Protein AF-0000000067865078 (afdb_homodimer)

Organism: NCBI:txid29363

pLDDT: mean 96.57, std 2.56, range [77.56, 98.88]

Foldseek 3Di:
DAWEWFWQFAQFKIKIFIAHLVLDTDDIFIFGGQACVNPPVRNLCRRQVRVVVVCVVPPLVRYDAYEYAHANCPPDPNVVVSQVSNCVVNVDGYHYDHLVVLLCLFQVLNDWFKEWEAALFTWIKTDDPPDIDIFFPPDDVPGGFLHLLQLLVLLLVVQVVCVVVVNDDDPLNVVVCVVVVHDDNVVVVVCVVPDDSVVSSVSSVSLLVVVVVPDPSSLVSLLVSLLVSLVRRLVRCVVSVPQEHEYEYHYDRCVPRPSSVVSNVVNCVVRHHYPYYTYDDGDSSSSRSSNCVVVVD/DAWEWFWQFAQFKIKIFIAHLVLDTDDIFIFGGQACVNPPVRNLVRRQVRVVVVCVVPPLVRYDAYEYAHANCPPDPNVVVSQVSNCVVNVDGYHYDHLVVLLVLFQVLNDWFKEWEAALFTWIKTDDDPDIDIFFPPDDVPGRFLHLLQLLVLLLVVQVVCVVVVNDDDPLNVVVCVVVVHDDNVVVVVCVVPDDSVVSSVSSVSLLVVVVVPDPSSLVSLLVSLLVSLVRRLVRCVVSVPQEHEYEYHYDRCPPRPSSVVSNVVNCVVRHHYPYYTYDDGDSSSSRSSNCVVVVD

Structure (mmCIF, N/CA/C/O backbone):
data_AF-0000000067865078-model_v1
#
loop_
_entity.id
_entity.type
_entity.pdbx_description
1 polymer ATPase
#
loop_
_atom_site.group_PDB
_atom_site.id
_atom_site.type_symbol
_atom_site.label_atom_id
_atom_site.label_alt_id
_atom_site.label_comp_id
_atom_site.label_asym_id
_atom_site.label_entity_id
_atom_site.label_seq_id
_atom_site.pdbx_PDB_ins_code
_atom_site.Cartn_x
_atom_site.Cartn_y
_atom_site.Cartn_z
_atom_site.occupancy
_atom_site.B_iso_or_equiv
_atom_site.auth_seq_id
_atom_site.auth_comp_id
_atom_site.auth_asym_id
_atom_site.auth_atom_id
_atom_site.pdbx_PDB_model_num
ATOM 1 N N . MET A 1 1 ? -12.773 50.562 10.555 1 90.5 1 MET A N 1
ATOM 2 C CA . MET A 1 1 ? -12.578 49.438 11.438 1 90.5 1 MET A CA 1
ATOM 3 C C . MET A 1 1 ? -11.312 48.656 11.07 1 90.5 1 MET A C 1
ATOM 5 O O . MET A 1 1 ? -11.039 48.438 9.891 1 90.5 1 MET A O 1
ATOM 9 N N . ASP A 1 2 ? -10.516 48.438 12.086 1 96.94 2 ASP A N 1
ATOM 10 C CA . ASP A 1 2 ? -9.25 47.75 11.859 1 96.94 2 ASP A CA 1
ATOM 11 C C . ASP A 1 2 ? -9.461 46.25 11.734 1 96.94 2 ASP A C 1
ATOM 13 O O . ASP A 1 2 ? -10.258 45.656 12.477 1 96.94 2 ASP A O 1
ATOM 17 N N . TYR A 1 3 ? -8.844 45.656 10.773 1 98.19 3 TYR A N 1
ATOM 18 C CA . TYR A 1 3 ? -9.016 44.219 10.594 1 98.19 3 TYR A CA 1
ATOM 19 C C . TYR A 1 3 ? -7.781 43.594 9.961 1 98.19 3 TYR A C 1
ATOM 21 O O . TYR A 1 3 ? -6.871 44.312 9.523 1 98.19 3 TYR A O 1
ATOM 29 N N . ILE A 1 4 ? -7.68 42.25 10 1 98.44 4 ILE A N 1
ATOM 30 C CA . ILE A 1 4 ? -6.637 41.469 9.359 1 98.44 4 ILE A CA 1
ATOM 31 C C . ILE A 1 4 ? -7.27 40.375 8.492 1 98.44 4 ILE A C 1
ATOM 33 O O . ILE A 1 4 ? -8.445 40.031 8.656 1 98.44 4 ILE A O 1
ATOM 37 N N . ILE A 1 5 ? -6.496 39.812 7.562 1 98.75 5 ILE A N 1
ATOM 38 C CA . ILE A 1 5 ? -6.988 38.75 6.688 1 98.75 5 ILE A CA 1
ATOM 39 C C . ILE A 1 5 ? -6.109 37.531 6.828 1 98.75 5 ILE A C 1
ATOM 41 O O . ILE A 1 5 ? -4.879 37.625 6.77 1 98.75 5 ILE A O 1
ATOM 45 N N . GLY A 1 6 ? -6.727 36.438 7.176 1 98.81 6 GLY A N 1
ATOM 46 C CA . GLY A 1 6 ? -6.09 35.125 7.086 1 98.81 6 GLY A CA 1
ATOM 47 C C . GLY A 1 6 ? -6.492 34.344 5.848 1 98.81 6 GLY A C 1
ATOM 48 O O . GLY A 1 6 ? -7.672 34.312 5.492 1 98.81 6 GLY A O 1
ATOM 49 N N . VAL A 1 7 ? -5.496 33.781 5.121 1 98.81 7 VAL A N 1
ATOM 50 C CA . VAL A 1 7 ? -5.754 33.031 3.904 1 98.81 7 VAL A CA 1
ATOM 51 C C . VAL A 1 7 ? -5.242 31.609 4.07 1 98.81 7 VAL A C 1
ATOM 53 O O . VAL A 1 7 ? -4.051 31.391 4.309 1 98.81 7 VAL A O 1
ATOM 56 N N . ASP A 1 8 ? -6.129 30.656 3.977 1 98.19 8 ASP A N 1
ATOM 57 C CA . ASP A 1 8 ? -5.809 29.219 3.955 1 98.19 8 ASP A CA 1
ATOM 58 C C . ASP A 1 8 ? -5.973 28.641 2.551 1 98.19 8 ASP A C 1
ATOM 60 O O . ASP A 1 8 ? -7.098 28.453 2.082 1 98.19 8 ASP A O 1
ATOM 64 N N . GLY A 1 9 ? -4.84 28.406 1.901 1 97.56 9 GLY A N 1
ATOM 65 C CA . GLY A 1 9 ? -4.871 27.922 0.527 1 97.56 9 GLY A CA 1
ATOM 66 C C . GLY A 1 9 ? -4.344 26.516 0.373 1 97.56 9 GLY A C 1
ATOM 67 O O . GLY A 1 9 ? -3.17 26.25 0.637 1 97.56 9 GLY A O 1
ATOM 68 N N . GLY A 1 10 ? -5.195 25.656 -0.102 1 95.19 10 GLY A N 1
ATOM 69 C CA . GLY A 1 10 ? -4.82 24.266 -0.297 1 95.19 10 GLY A CA 1
ATOM 70 C C . GLY A 1 10 ? -4.91 23.828 -1.744 1 95.19 10 GLY A C 1
ATOM 71 O O . GLY A 1 10 ? -4.832 24.641 -2.658 1 95.19 10 GLY A O 1
ATOM 72 N N . GLY A 1 11 ? -4.945 22.547 -1.957 1 91.62 11 GLY A N 1
ATOM 73 C CA . GLY A 1 11 ? -4.98 21.969 -3.289 1 91.62 11 GLY A CA 1
ATOM 74 C C . GLY A 1 11 ? -6.34 22.078 -3.955 1 91.62 11 GLY A C 1
ATOM 75 O O . GLY A 1 11 ? -6.445 22 -5.18 1 91.62 11 GLY A O 1
ATOM 76 N N . THR A 1 12 ? -7.387 22.297 -3.178 1 91.75 12 THR A N 1
ATOM 77 C CA . THR A 1 12 ? -8.734 22.266 -3.738 1 91.75 12 THR A CA 1
ATOM 78 C C . THR A 1 12 ? -9.391 23.641 -3.641 1 91.75 12 THR A C 1
ATOM 80 O O . THR A 1 12 ? -10.125 24.047 -4.543 1 91.75 12 THR A O 1
ATOM 83 N N . LYS A 1 13 ? -9.094 24.344 -2.551 1 96.5 13 LYS A N 1
ATOM 84 C CA . LYS A 1 13 ? -9.75 25.625 -2.336 1 96.5 13 LYS A CA 1
ATOM 85 C C . LYS A 1 13 ? -8.836 26.594 -1.57 1 96.5 13 LYS A C 1
ATOM 87 O O . LYS A 1 13 ? -7.824 26.172 -1.008 1 96.5 13 LYS A O 1
ATOM 92 N N . THR A 1 14 ? -9.242 27.797 -1.621 1 98.19 14 THR A N 1
ATOM 93 C CA . THR A 1 14 ? -8.641 28.875 -0.843 1 98.19 14 THR A CA 1
ATOM 94 C C . THR A 1 14 ? -9.711 29.641 -0.057 1 98.19 14 THR A C 1
ATOM 96 O O . THR A 1 14 ? -10.68 30.125 -0.634 1 98.19 14 THR A O 1
ATOM 99 N N . GLU A 1 15 ? -9.492 29.672 1.198 1 98.25 15 GLU A N 1
ATOM 100 C CA . GLU A 1 15 ? -10.398 30.422 2.064 1 98.25 15 GLU A CA 1
ATOM 101 C C . GLU A 1 15 ? -9.695 31.641 2.668 1 98.25 15 GLU A C 1
ATOM 103 O O . GLU A 1 15 ? -8.656 31.5 3.314 1 98.25 15 GLU A O 1
ATOM 108 N N . ALA A 1 16 ? -10.297 32.781 2.447 1 98.75 16 ALA A N 1
ATOM 109 C CA . ALA A 1 16 ? -9.859 34 3.102 1 98.75 16 ALA A CA 1
ATOM 110 C C . ALA A 1 16 ? -10.891 34.469 4.121 1 98.75 16 ALA A C 1
ATOM 112 O O . ALA A 1 16 ? -12.102 34.406 3.871 1 98.75 16 ALA A O 1
ATOM 113 N N . VAL A 1 17 ? -10.391 34.875 5.27 1 98.81 17 VAL A N 1
ATOM 114 C CA . VAL A 1 17 ? -11.281 35.344 6.324 1 98.81 17 VAL A CA 1
ATOM 115 C C . VAL A 1 17 ? -10.75 36.656 6.895 1 98.81 17 VAL A C 1
ATOM 117 O O . VAL A 1 17 ? -9.562 36.781 7.199 1 98.81 17 VAL A O 1
ATOM 120 N N . ALA A 1 18 ? -11.648 37.656 7.016 1 98.75 18 ALA A N 1
ATOM 121 C CA . ALA A 1 18 ? -11.312 38.906 7.68 1 98.75 18 ALA A CA 1
ATOM 122 C C . ALA A 1 18 ? -11.742 38.875 9.148 1 98.75 18 ALA A C 1
ATOM 124 O O . ALA A 1 18 ? -12.867 38.5 9.461 1 98.75 18 ALA A O 1
ATOM 125 N N . TYR A 1 19 ? -10.781 39.188 9.961 1 98.5 19 TYR A N 1
ATOM 126 C CA . TYR A 1 19 ? -11.039 39.281 11.398 1 98.5 19 TYR A CA 1
ATOM 127 C C . TYR A 1 19 ? -10.859 40.688 11.914 1 98.5 19 TYR A C 1
ATOM 129 O O . TYR A 1 19 ? -9.93 41.375 11.516 1 98.5 19 TYR A O 1
ATOM 137 N N . ASP A 1 20 ? -11.773 41.125 12.828 1 97.94 20 ASP A N 1
ATOM 138 C CA . ASP A 1 20 ? -11.461 42.375 13.547 1 97.94 20 ASP A CA 1
ATOM 139 C C . ASP A 1 20 ? -10.422 42.125 14.641 1 97.94 20 ASP A C 1
ATOM 141 O O . ASP A 1 20 ? -9.938 41 14.797 1 97.94 20 ASP A O 1
ATOM 145 N N . LEU A 1 21 ? -10.039 43.156 15.312 1 96.5 21 LEU A N 1
ATOM 146 C CA . LEU A 1 21 ? -8.914 43.031 16.234 1 96.5 21 LEU A CA 1
ATOM 147 C C . LEU A 1 21 ? -9.344 42.344 17.531 1 96.5 21 LEU A C 1
ATOM 149 O O . LEU A 1 21 ? -8.516 42.094 18.406 1 96.5 21 LEU A O 1
ATOM 153 N N . SER A 1 22 ? -10.617 41.969 17.688 1 96.19 22 SER A N 1
ATOM 154 C CA . SER A 1 22 ? -11.109 41.156 18.812 1 96.19 22 SER A CA 1
ATOM 155 C C . SER A 1 22 ? -11.234 39.688 18.422 1 96.19 22 SER A C 1
ATOM 157 O O . SER A 1 22 ? -11.57 38.844 19.266 1 96.19 22 SER A O 1
ATOM 159 N N . GLY A 1 23 ? -10.977 39.406 17.188 1 96.38 23 GLY A N 1
ATOM 160 C CA . GLY A 1 23 ? -10.977 38.031 16.75 1 96.38 23 GLY A CA 1
ATOM 161 C C . GLY A 1 23 ? -12.312 37.594 16.156 1 96.38 23 GLY A C 1
ATOM 162 O O . GLY A 1 23 ? -12.516 36.406 15.867 1 96.38 23 GLY A O 1
ATOM 163 N N . GLU A 1 24 ? -13.156 38.469 15.891 1 97.19 24 GLU A N 1
ATOM 164 C CA . GLU A 1 24 ? -14.461 38.188 15.312 1 97.19 24 GLU A CA 1
ATOM 165 C C . GLU A 1 24 ? -14.414 38.188 13.789 1 97.19 24 GLU A C 1
ATOM 167 O O . GLU A 1 24 ? -13.742 39.062 13.195 1 97.19 24 GLU A O 1
ATOM 172 N N . VAL A 1 25 ? -15.203 37.312 13.172 1 98.12 25 VAL A N 1
ATOM 173 C CA . VAL A 1 25 ? -15.242 37.219 11.719 1 98.12 25 VAL A CA 1
ATOM 174 C C . VAL A 1 25 ? -16.078 38.375 11.148 1 98.12 25 VAL A C 1
ATOM 176 O O . VAL A 1 25 ? -17.203 38.594 11.57 1 98.12 25 VAL A O 1
ATOM 179 N N . LEU A 1 26 ? -15.492 39.031 10.219 1 98.38 26 LEU A N 1
ATOM 180 C CA . LEU A 1 26 ? -16.188 40.125 9.555 1 98.38 26 LEU A CA 1
ATOM 181 C C . LEU A 1 26 ? -16.734 39.688 8.195 1 98.38 26 LEU A C 1
ATOM 183 O O . LEU A 1 26 ? -17.797 40.125 7.777 1 98.38 26 LEU A O 1
ATOM 187 N N . ALA A 1 27 ? -15.953 38.906 7.527 1 98.12 27 ALA A N 1
ATOM 188 C CA . ALA A 1 27 ? -16.312 38.469 6.188 1 98.12 27 ALA A CA 1
ATOM 189 C C . ALA A 1 27 ? -15.453 37.25 5.773 1 98.12 27 ALA A C 1
ATOM 191 O O . ALA A 1 27 ? -14.398 37 6.367 1 98.12 27 ALA A O 1
ATOM 192 N N . ARG A 1 28 ? -15.961 36.469 4.793 1 98.38 28 ARG A N 1
ATOM 193 C CA . ARG A 1 28 ? -15.258 35.312 4.246 1 98.38 28 ARG A CA 1
ATOM 194 C C . ARG A 1 28 ? -15.328 35.281 2.721 1 98.38 28 ARG A C 1
ATOM 196 O O . ARG A 1 28 ? -16.266 35.844 2.133 1 98.38 28 ARG A O 1
ATOM 203 N N . ALA A 1 29 ? -14.367 34.75 2.121 1 98.38 29 ALA A N 1
ATOM 204 C CA . ALA A 1 29 ? -14.328 34.531 0.68 1 98.38 29 ALA A CA 1
ATOM 205 C C . ALA A 1 29 ? -13.758 33.156 0.36 1 98.38 29 ALA A C 1
ATOM 207 O O . ALA A 1 29 ? -12.844 32.688 1.042 1 98.38 29 ALA A O 1
ATOM 208 N N . LEU A 1 30 ? -14.352 32.5 -0.591 1 98.12 30 LEU A N 1
ATOM 209 C CA . LEU A 1 30 ? -13.914 31.156 -1.029 1 98.12 30 LEU A CA 1
ATOM 210 C C . LEU A 1 30 ? -13.648 31.141 -2.531 1 98.12 30 LEU A C 1
ATOM 212 O O . LEU A 1 30 ? -14.484 31.609 -3.318 1 98.12 30 LEU A O 1
ATOM 216 N N . THR A 1 31 ? -12.453 30.672 -2.898 1 98.12 31 THR A N 1
ATOM 217 C CA . THR A 1 31 ? -12.086 30.531 -4.301 1 98.12 31 THR A CA 1
ATOM 218 C C . THR A 1 31 ? -11.516 29.156 -4.582 1 98.12 31 THR A C 1
ATOM 220 O O . THR A 1 31 ? -11.758 28.203 -3.828 1 98.12 31 THR A O 1
ATOM 223 N N . GLY A 1 32 ? -10.781 29.031 -5.785 1 96.88 32 GLY A N 1
ATOM 224 C CA . GLY A 1 32 ? -10.211 27.75 -6.168 1 96.88 32 GLY A CA 1
ATOM 225 C C . GLY A 1 32 ? -8.938 27.406 -5.414 1 96.88 32 GLY A C 1
ATOM 226 O O . GLY A 1 32 ? -8.672 27.969 -4.352 1 96.88 32 GLY A O 1
ATOM 227 N N . PHE A 1 33 ? -8.188 26.547 -5.949 1 96.44 33 PHE A N 1
ATOM 228 C CA . PHE A 1 33 ? -7.004 26.031 -5.262 1 96.44 33 PHE A CA 1
ATOM 229 C C . PHE A 1 33 ? -5.949 27.125 -5.117 1 96.44 33 PHE A C 1
ATOM 231 O O . PHE A 1 33 ? -5.844 28 -5.965 1 96.44 33 PHE A O 1
ATOM 238 N N . GLY A 1 34 ? -5.172 27.047 -4.043 1 97.75 34 GLY A N 1
ATOM 239 C CA . GLY A 1 34 ? -4.137 28.031 -3.781 1 97.75 34 GLY A CA 1
ATOM 240 C C . GLY A 1 34 ? -2.732 27.484 -3.912 1 97.75 34 GLY A C 1
ATOM 241 O O . GLY A 1 34 ? -1.757 28.234 -3.93 1 97.75 34 GLY A O 1
ATOM 242 N N . ASN A 1 35 ? -2.598 26.141 -4.008 1 96.12 35 ASN A N 1
ATOM 243 C CA . ASN A 1 35 ? -1.298 25.5 -4.129 1 96.12 35 ASN A CA 1
ATOM 244 C C . ASN A 1 35 ? -0.677 25.734 -5.504 1 96.12 35 ASN A C 1
ATOM 246 O O . ASN A 1 35 ? -1.155 25.203 -6.508 1 96.12 35 ASN A O 1
ATOM 250 N N . LEU A 1 36 ? 0.413 26.391 -5.484 1 95.62 36 LEU A N 1
ATOM 251 C CA . LEU A 1 36 ? 1.026 26.812 -6.742 1 95.62 36 LEU A CA 1
ATOM 252 C C . LEU A 1 36 ? 1.562 25.594 -7.504 1 95.62 36 LEU A C 1
ATOM 254 O O . LEU A 1 36 ? 1.791 25.672 -8.711 1 95.62 36 LEU A O 1
ATOM 258 N N . VAL A 1 37 ? 1.798 24.531 -6.844 1 90.19 37 VAL A N 1
ATOM 259 C CA . VAL A 1 37 ? 2.303 23.312 -7.477 1 90.19 37 VAL A CA 1
ATOM 260 C C . VAL A 1 37 ? 1.263 22.766 -8.453 1 90.19 37 VAL A C 1
ATOM 262 O O . VAL A 1 37 ? 1.61 22.141 -9.453 1 90.19 37 VAL A O 1
ATOM 265 N N . ASN A 1 38 ? -0.018 23.094 -8.211 1 90.75 38 ASN A N 1
ATOM 266 C CA . ASN A 1 38 ? -1.116 22.625 -9.047 1 90.75 38 ASN A CA 1
ATOM 267 C C . ASN A 1 38 ? -1.314 23.516 -10.266 1 90.75 38 ASN A C 1
ATOM 269 O O . ASN A 1 38 ? -1.964 23.109 -11.234 1 90.75 38 ASN A O 1
ATOM 273 N N . GLY A 1 39 ? -0.876 24.703 -10.219 1 94.25 39 GLY A N 1
ATOM 274 C CA . GLY A 1 39 ? -1.026 25.75 -11.227 1 94.25 39 GLY A CA 1
ATOM 275 C C . GLY A 1 39 ? -0.704 27.125 -10.703 1 94.25 39 GLY A C 1
ATOM 276 O O . GLY A 1 39 ? -1.539 27.766 -10.055 1 94.25 39 GLY A O 1
ATOM 277 N N . LYS A 1 40 ? 0.406 27.703 -11.125 1 95.62 40 LYS A N 1
ATOM 278 C CA . LYS A 1 40 ? 0.958 28.922 -10.547 1 95.62 40 LYS A CA 1
ATOM 279 C C . LYS A 1 40 ? 0.026 30.109 -10.773 1 95.62 40 LYS A C 1
ATOM 281 O O . LYS A 1 40 ? -0.42 30.75 -9.82 1 95.62 40 LYS A O 1
ATOM 286 N N . GLU A 1 41 ? -0.259 30.312 -11.945 1 97.25 41 GLU A N 1
ATOM 287 C CA . GLU A 1 41 ? -1.032 31.5 -12.289 1 97.25 41 GLU A CA 1
ATOM 288 C C . GLU A 1 41 ? -2.436 31.438 -11.695 1 97.25 41 GLU A C 1
ATOM 290 O O . GLU A 1 41 ? -2.908 32.406 -11.102 1 97.25 41 GLU A O 1
ATOM 295 N N . GLU A 1 42 ? -3.035 30.312 -11.906 1 97.94 42 GLU A N 1
ATOM 296 C CA . GLU A 1 42 ? -4.391 30.141 -11.391 1 97.94 42 GLU A CA 1
ATOM 297 C C . GLU A 1 42 ? -4.418 30.219 -9.867 1 97.94 42 GLU A C 1
ATOM 299 O O . GLU A 1 42 ? -5.316 30.828 -9.281 1 97.94 42 GLU A O 1
ATOM 304 N N . ALA A 1 43 ? -3.484 29.625 -9.234 1 98.25 43 ALA A N 1
ATOM 305 C CA . ALA A 1 43 ? -3.396 29.641 -7.777 1 98.25 43 ALA A CA 1
ATOM 306 C C . ALA A 1 43 ? -3.209 31.062 -7.258 1 98.25 43 ALA A C 1
ATOM 308 O O . ALA A 1 43 ? -3.887 31.469 -6.312 1 98.25 43 ALA A O 1
ATOM 309 N N . LEU A 1 44 ? -2.336 31.797 -7.883 1 98.38 44 LEU A N 1
ATOM 310 C CA . LEU A 1 44 ? -2.094 33.188 -7.48 1 98.38 44 LEU A CA 1
ATOM 311 C C . LEU A 1 44 ? -3.348 34.031 -7.66 1 98.38 44 LEU A C 1
ATOM 313 O O . LEU A 1 44 ? -3.67 34.844 -6.805 1 98.38 44 LEU A O 1
ATOM 317 N N . ASN A 1 45 ? -3.932 33.781 -8.758 1 98.44 45 ASN A N 1
ATOM 318 C CA . ASN A 1 45 ? -5.176 34.5 -9 1 98.44 45 ASN A CA 1
ATOM 319 C C . ASN A 1 45 ? -6.227 34.156 -7.941 1 98.44 45 ASN A C 1
ATOM 321 O O . ASN A 1 45 ? -6.934 35.062 -7.477 1 98.44 45 ASN A O 1
ATOM 325 N N . ASN A 1 46 ? -6.355 32.875 -7.598 1 98.75 46 ASN A N 1
ATOM 326 C CA . ASN A 1 46 ? -7.305 32.469 -6.566 1 98.75 46 ASN A CA 1
ATOM 327 C C . ASN A 1 46 ? -6.984 33.125 -5.227 1 98.75 46 ASN A C 1
ATOM 329 O O . ASN A 1 46 ? -7.891 33.594 -4.52 1 98.75 46 ASN A O 1
ATOM 333 N N . ILE A 1 47 ? -5.75 33.156 -4.898 1 98.69 47 ILE A N 1
ATOM 334 C CA . ILE A 1 47 ? -5.301 33.75 -3.643 1 98.69 47 ILE A CA 1
ATOM 335 C C . ILE A 1 47 ? -5.629 35.219 -3.623 1 98.69 47 ILE A C 1
ATOM 337 O O . ILE A 1 47 ? -6.277 35.719 -2.695 1 98.69 47 ILE A O 1
ATOM 341 N N . THR A 1 48 ? -5.301 35.969 -4.664 1 98.62 48 THR A N 1
ATOM 342 C CA . THR A 1 48 ? -5.473 37.406 -4.68 1 98.62 48 THR A CA 1
ATOM 343 C C . THR A 1 48 ? -6.949 37.781 -4.785 1 98.62 48 THR A C 1
ATOM 345 O O . THR A 1 48 ? -7.395 38.781 -4.191 1 98.62 48 THR A O 1
ATOM 348 N N . THR A 1 49 ? -7.652 36.969 -5.539 1 98.69 49 THR A N 1
ATOM 349 C CA . THR A 1 49 ? -9.078 37.219 -5.68 1 98.69 49 THR A CA 1
ATOM 350 C C . THR A 1 49 ? -9.789 37.094 -4.336 1 98.69 49 THR A C 1
ATOM 352 O O . THR A 1 49 ? -10.688 37.875 -4.012 1 98.69 49 THR A O 1
ATOM 355 N N . SER A 1 50 ? -9.406 36.125 -3.592 1 98.69 50 SER A N 1
ATOM 356 C CA . SER A 1 50 ? -10.023 35.906 -2.285 1 98.69 50 SER A CA 1
ATOM 357 C C . SER A 1 50 ? -9.766 37.094 -1.354 1 98.69 50 SER A C 1
ATOM 359 O O . SER A 1 50 ? -10.648 37.5 -0.599 1 98.69 50 SER A O 1
ATOM 361 N N . ILE A 1 51 ? -8.648 37.656 -1.407 1 98.62 51 ILE A N 1
ATOM 362 C CA . ILE A 1 51 ? -8.281 38.812 -0.595 1 98.62 51 ILE A CA 1
ATOM 363 C C . ILE A 1 51 ? -9.016 40.031 -1.098 1 98.62 51 ILE A C 1
ATOM 365 O O . ILE A 1 51 ? -9.586 40.812 -0.305 1 98.62 51 ILE A O 1
ATOM 369 N N . GLU A 1 52 ? -9.031 40.219 -2.383 1 98.44 52 GLU A N 1
ATOM 370 C CA . GLU A 1 52 ? -9.656 41.375 -3.02 1 98.44 52 GLU A CA 1
ATOM 371 C C . GLU A 1 52 ? -11.141 41.469 -2.668 1 98.44 52 GLU A C 1
ATOM 373 O O . GLU A 1 52 ? -11.656 42.531 -2.42 1 98.44 52 GLU A O 1
ATOM 378 N N . GLU A 1 53 ? -11.75 40.344 -2.699 1 98.44 53 GLU A N 1
ATOM 379 C CA . GLU A 1 53 ? -13.172 40.312 -2.365 1 98.44 53 GLU A CA 1
ATOM 380 C C . GLU A 1 53 ? -13.422 40.875 -0.972 1 98.44 53 GLU A C 1
ATOM 382 O O . GLU A 1 53 ? -14.406 41.594 -0.757 1 98.44 53 GLU A O 1
ATOM 387 N N . LEU A 1 54 ? -12.578 40.594 -0.054 1 98.44 54 LEU A N 1
ATOM 388 C CA . LEU A 1 54 ? -12.734 41.094 1.315 1 98.44 54 LEU A CA 1
ATOM 389 C C . LEU A 1 54 ? -12.414 42.562 1.406 1 98.44 54 LEU A C 1
ATOM 391 O O . LEU A 1 54 ? -13.094 43.312 2.123 1 98.44 54 LEU A O 1
ATOM 395 N N . ILE A 1 55 ? -11.453 43 0.711 1 97.94 55 ILE A N 1
ATOM 396 C CA . ILE A 1 55 ? -11.047 44.406 0.739 1 97.94 55 ILE A CA 1
ATOM 397 C C . ILE A 1 55 ? -12.133 45.281 0.102 1 97.94 55 ILE A C 1
ATOM 399 O O . ILE A 1 55 ? -12.398 46.406 0.561 1 97.94 55 ILE A O 1
ATOM 403 N N . ILE A 1 56 ? -12.711 44.688 -0.96 1 97.31 56 ILE A N 1
ATOM 404 C CA . ILE A 1 56 ? -13.805 45.406 -1.612 1 97.31 56 ILE A CA 1
ATOM 405 C C . ILE A 1 56 ? -14.961 45.594 -0.63 1 97.31 56 ILE A C 1
ATOM 407 O O . ILE A 1 56 ? -15.578 46.656 -0.585 1 97.31 56 ILE A O 1
ATOM 411 N N . LYS A 1 57 ? -15.172 44.656 0.168 1 97.19 57 LYS A N 1
ATOM 412 C CA . LYS A 1 57 ? -16.297 44.656 1.104 1 97.19 57 LYS A CA 1
ATOM 413 C C . LYS A 1 57 ? -15.992 45.5 2.32 1 97.19 57 LYS A C 1
ATOM 415 O O . LYS A 1 57 ? -16.891 46.188 2.844 1 97.19 57 LYS A O 1
ATOM 420 N N . LEU A 1 58 ? -14.727 45.562 2.803 1 97.56 58 LEU A N 1
ATOM 421 C CA . LEU A 1 58 ? -14.438 46.125 4.117 1 97.56 58 LEU A CA 1
ATOM 422 C C . LEU A 1 58 ? -13.633 47.406 3.986 1 97.56 58 LEU A C 1
ATOM 424 O O . LEU A 1 58 ? -13.531 48.188 4.945 1 97.56 58 LEU A O 1
ATOM 428 N N . GLY A 1 59 ? -13.047 47.625 2.828 1 96.44 59 GLY A N 1
ATOM 429 C CA . GLY A 1 59 ? -12.203 48.781 2.615 1 96.44 59 GLY A CA 1
ATOM 430 C C . GLY A 1 59 ? -10.734 48.531 2.918 1 96.44 59 GLY A C 1
ATOM 431 O O . GLY A 1 59 ? -10.414 47.75 3.805 1 96.44 59 GLY A O 1
ATOM 432 N N . GLN A 1 60 ? -9.859 49.281 2.34 1 94.62 60 GLN A N 1
ATOM 433 C CA . GLN A 1 60 ? -8.422 49.062 2.461 1 94.62 60 GLN A CA 1
ATOM 434 C C . GLN A 1 60 ? -7.875 49.75 3.717 1 94.62 60 GLN A C 1
ATOM 436 O O . GLN A 1 60 ? -6.898 49.281 4.309 1 94.62 60 GLN A O 1
ATOM 441 N N . ASP A 1 61 ? -8.352 50.875 4.117 1 93.31 61 ASP A N 1
ATOM 442 C CA . ASP A 1 61 ? -7.809 51.75 5.164 1 93.31 61 ASP A CA 1
ATOM 443 C C . ASP A 1 61 ? -7.711 51 6.492 1 93.31 61 ASP A C 1
ATOM 445 O O . ASP A 1 61 ? -6.758 51.188 7.25 1 93.31 61 ASP A O 1
ATOM 449 N N . GLY A 1 62 ? -8.516 50.094 6.836 1 94.94 62 GLY A N 1
ATOM 450 C CA . GLY A 1 62 ? -8.508 49.406 8.117 1 94.94 62 GLY A CA 1
ATOM 451 C C . GLY A 1 62 ? -7.715 48.125 8.094 1 94.94 62 GLY A C 1
ATOM 452 O O . GLY A 1 62 ? -7.531 47.5 9.133 1 94.94 62 GLY A O 1
ATOM 453 N N . LEU A 1 63 ? -7.176 47.781 6.965 1 97.75 63 LEU A N 1
ATOM 454 C CA . LEU A 1 63 ? -6.449 46.531 6.828 1 97.75 63 LEU A CA 1
ATOM 455 C C . LEU A 1 63 ? -5.066 46.625 7.465 1 97.75 63 LEU A C 1
ATOM 457 O O . LEU A 1 63 ? -4.219 47.406 7 1 97.75 63 LEU A O 1
ATOM 461 N N . LYS A 1 64 ? -4.828 45.812 8.516 1 97.19 64 LYS A N 1
ATOM 462 C CA . LYS A 1 64 ? -3.605 45.938 9.305 1 97.19 64 LYS A CA 1
ATOM 463 C C . LYS A 1 64 ? -2.59 44.844 8.93 1 97.19 64 LYS A C 1
ATOM 465 O O . LYS A 1 64 ? -1.402 44.969 9.234 1 97.19 64 LYS A O 1
ATOM 470 N N . GLY A 1 65 ? -3.096 43.781 8.289 1 97.56 65 GLY A N 1
ATOM 471 C CA . GLY A 1 65 ? -2.17 42.719 7.93 1 97.56 65 GLY A CA 1
ATOM 472 C C . GLY A 1 65 ? -2.822 41.594 7.137 1 97.56 65 GLY A C 1
ATOM 473 O O . GLY A 1 65 ? -4.035 41.406 7.215 1 97.56 65 GLY A O 1
ATOM 474 N N . ILE A 1 66 ? -2.004 40.875 6.305 1 98.56 66 ILE A N 1
ATOM 475 C CA . ILE A 1 66 ? -2.408 39.719 5.543 1 98.56 66 ILE A CA 1
ATOM 476 C C . ILE A 1 66 ? -1.481 38.531 5.871 1 98.56 66 ILE A C 1
ATOM 478 O O . ILE A 1 66 ? -0.259 38.656 5.77 1 98.56 66 ILE A O 1
ATOM 482 N N . TYR A 1 67 ? -2.045 37.469 6.285 1 98.62 67 TYR A N 1
ATOM 483 C CA . TYR A 1 67 ? -1.316 36.281 6.66 1 98.62 67 TYR A CA 1
ATOM 484 C C . TYR A 1 67 ? -1.779 35.094 5.832 1 98.62 67 TYR A C 1
ATOM 486 O O . TYR A 1 67 ? -2.963 34.75 5.84 1 98.62 67 TYR A O 1
ATOM 494 N N . LEU A 1 68 ? -0.829 34.469 5.148 1 98.75 68 LEU A N 1
ATOM 495 C CA . LEU A 1 68 ? -1.197 33.438 4.203 1 98.75 68 LEU A CA 1
ATOM 496 C C . LEU A 1 68 ? -0.549 32.094 4.59 1 98.75 68 LEU A C 1
ATOM 498 O O . LEU A 1 68 ? 0.674 32.031 4.715 1 98.75 68 LEU A O 1
ATOM 502 N N . GLY A 1 69 ? -1.384 31.078 4.895 1 98.38 69 GLY A N 1
ATOM 503 C CA . GLY A 1 69 ? -0.953 29.703 4.945 1 98.38 69 GLY A CA 1
ATOM 504 C C . GLY A 1 69 ? -1.264 28.922 3.672 1 98.38 69 GLY A C 1
ATOM 505 O O . GLY A 1 69 ? -2.408 28.531 3.445 1 98.38 69 GLY A O 1
ATOM 506 N N . ILE A 1 70 ? -0.235 28.703 2.865 1 97.94 70 ILE A N 1
ATOM 507 C CA . ILE A 1 70 ? -0.468 28.156 1.536 1 97.94 70 ILE A CA 1
ATOM 508 C C . ILE A 1 70 ? 0.292 26.828 1.387 1 97.94 70 ILE A C 1
ATOM 510 O O . ILE A 1 70 ? 1.512 26.797 1.56 1 97.94 70 ILE A O 1
ATOM 514 N N . ALA A 1 71 ? -0.499 25.797 1.021 1 94.25 71 ALA A N 1
ATOM 515 C CA . ALA A 1 71 ? 0.137 24.516 0.73 1 94.25 71 ALA A CA 1
ATOM 516 C C . ALA A 1 71 ? 1.149 24.656 -0.404 1 94.25 71 ALA A C 1
ATOM 518 O O . ALA A 1 71 ? 0.874 25.297 -1.417 1 94.25 71 ALA A O 1
ATOM 519 N N . GLY A 1 72 ? 2.354 24.125 -0.2 1 91.25 72 GLY A N 1
ATOM 520 C CA . GLY A 1 72 ? 3.352 24.141 -1.257 1 91.25 72 GLY A CA 1
ATOM 521 C C . GLY A 1 72 ? 4.145 25.422 -1.32 1 91.25 72 GLY A C 1
ATOM 522 O O . GLY A 1 72 ? 4.973 25.609 -2.215 1 91.25 72 GLY A O 1
ATOM 523 N N . SER A 1 73 ? 3.969 26.297 -0.362 1 95.31 73 SER A N 1
ATOM 524 C CA . SER A 1 73 ? 4.668 27.578 -0.375 1 95.31 73 SER A CA 1
ATOM 525 C C . SER A 1 73 ? 6.172 27.391 -0.201 1 95.31 73 SER A C 1
ATOM 527 O O . SER A 1 73 ? 6.961 28.25 -0.598 1 95.31 73 SER A O 1
ATOM 529 N N . GLU A 1 74 ? 6.586 26.297 0.357 1 88.5 74 GLU A N 1
ATOM 530 C CA . GLU A 1 74 ? 7.996 26.031 0.638 1 88.5 74 GLU A CA 1
ATOM 531 C C . GLU A 1 74 ? 8.719 25.5 -0.596 1 88.5 74 GLU A C 1
ATOM 533 O O . GLU A 1 74 ? 9.945 25.391 -0.606 1 88.5 74 GLU A O 1
ATOM 538 N N . VAL A 1 75 ? 7.961 25.141 -1.623 1 86.56 75 VAL A N 1
ATOM 539 C CA . VAL A 1 75 ? 8.547 24.562 -2.824 1 86.56 75 VAL A CA 1
ATOM 540 C C . VAL A 1 75 ? 9.141 25.656 -3.701 1 86.56 75 VAL A C 1
ATOM 542 O O . VAL A 1 75 ? 8.438 26.594 -4.105 1 86.56 75 VAL A O 1
ATOM 545 N N . GLY A 1 76 ? 10.461 25.594 -3.91 1 90.81 76 GLY A N 1
ATOM 546 C CA . GLY A 1 76 ? 11.102 26.562 -4.785 1 90.81 76 GLY A CA 1
ATOM 547 C C . GLY A 1 76 ? 10.969 27.984 -4.297 1 90.81 76 GLY A C 1
ATOM 548 O O . GLY A 1 76 ? 11.305 28.297 -3.15 1 90.81 76 GLY A O 1
ATOM 549 N N . GLU A 1 77 ? 10.391 28.812 -5.199 1 95.69 77 GLU A N 1
ATOM 550 C CA . GLU A 1 77 ? 10.258 30.234 -4.891 1 95.69 77 GLU A CA 1
ATOM 551 C C . GLU A 1 77 ? 8.797 30.625 -4.66 1 95.69 77 GLU A C 1
ATOM 553 O O . GLU A 1 77 ? 8.43 31.797 -4.762 1 95.69 77 GLU A O 1
ATOM 558 N N . ASN A 1 78 ? 8.016 29.672 -4.395 1 96.88 78 ASN A N 1
ATOM 559 C CA . ASN A 1 78 ? 6.574 29.906 -4.312 1 96.88 78 ASN A CA 1
ATOM 560 C C . ASN A 1 78 ? 6.234 30.938 -3.252 1 96.88 78 ASN A C 1
ATOM 562 O O . ASN A 1 78 ? 5.375 31.797 -3.471 1 96.88 78 ASN A O 1
ATOM 566 N N . ALA A 1 79 ? 6.902 30.844 -2.162 1 97.38 79 ALA A N 1
ATOM 567 C CA . ALA A 1 79 ? 6.629 31.812 -1.104 1 97.38 79 ALA A CA 1
ATOM 568 C C . ALA A 1 79 ? 6.922 33.25 -1.572 1 97.38 79 ALA A C 1
ATOM 570 O O . ALA A 1 79 ? 6.16 34.156 -1.285 1 97.38 79 ALA A O 1
ATOM 571 N N . LYS A 1 80 ? 8.016 33.375 -2.254 1 97.69 80 LYS A N 1
ATOM 572 C CA . LYS A 1 80 ? 8.406 34.688 -2.768 1 97.69 80 LYS A CA 1
ATOM 573 C C . LYS A 1 80 ? 7.418 35.188 -3.814 1 97.69 80 LYS A C 1
ATOM 575 O O . LYS A 1 80 ? 7.086 36.375 -3.842 1 97.69 80 LYS A O 1
ATOM 580 N N . LEU A 1 81 ? 6.996 34.312 -4.621 1 97.94 81 LEU A N 1
ATOM 581 C CA . LEU A 1 81 ? 6.027 34.688 -5.652 1 97.94 81 LEU A CA 1
ATOM 582 C C . LEU A 1 81 ? 4.719 35.156 -5.027 1 97.94 81 LEU A C 1
ATOM 584 O O . LEU A 1 81 ? 4.152 36.156 -5.449 1 97.94 81 LEU A O 1
ATOM 588 N N . ILE A 1 82 ? 4.266 34.406 -4.082 1 98.56 82 ILE A N 1
ATOM 589 C CA . ILE A 1 82 ? 3.039 34.75 -3.379 1 98.56 82 ILE A CA 1
ATOM 590 C C . ILE A 1 82 ? 3.213 36.125 -2.691 1 98.56 82 ILE A C 1
ATOM 592 O O . ILE A 1 82 ? 2.346 37 -2.793 1 98.56 82 ILE A O 1
ATOM 596 N N . TYR A 1 83 ? 4.328 36.25 -1.989 1 98.44 83 TYR A N 1
ATOM 597 C CA . TYR A 1 83 ? 4.648 37.5 -1.288 1 98.44 83 TYR A CA 1
ATOM 598 C C . TYR A 1 83 ? 4.602 38.688 -2.236 1 98.44 83 TYR A C 1
ATOM 600 O O . TYR A 1 83 ? 3.924 39.688 -1.962 1 98.44 83 TYR A O 1
ATOM 608 N N . ASN A 1 84 ? 5.281 38.562 -3.346 1 98.44 84 ASN A N 1
ATOM 609 C CA . ASN A 1 84 ? 5.379 39.656 -4.301 1 98.44 84 ASN A CA 1
ATOM 610 C C . ASN A 1 84 ? 4.023 40 -4.922 1 98.44 84 ASN A C 1
ATOM 612 O O . ASN A 1 84 ? 3.678 41.156 -5.086 1 98.44 84 ASN A O 1
ATOM 616 N N . GLU A 1 85 ? 3.328 38.969 -5.301 1 98.25 85 GLU A N 1
ATOM 617 C CA . GLU A 1 85 ? 2.025 39.156 -5.922 1 98.25 85 GLU A CA 1
ATOM 618 C C . GLU A 1 85 ? 1.079 39.906 -4.984 1 98.25 85 GLU A C 1
ATOM 620 O O . GLU A 1 85 ? 0.41 40.875 -5.395 1 98.25 85 GLU A O 1
ATOM 625 N N . VAL A 1 86 ? 1.035 39.5 -3.764 1 98.38 86 VAL A N 1
ATOM 626 C CA . VAL A 1 86 ? 0.135 40.094 -2.779 1 98.38 86 VAL A CA 1
ATOM 627 C C . VAL A 1 86 ? 0.61 41.5 -2.424 1 98.38 86 VAL A C 1
ATOM 629 O O . VAL A 1 86 ? -0.196 42.438 -2.334 1 98.38 86 VAL A O 1
ATOM 632 N N . LYS A 1 87 ? 1.892 41.656 -2.182 1 98.12 87 LYS A N 1
ATOM 633 C CA . LYS A 1 87 ? 2.459 42.969 -1.876 1 98.12 87 LYS A CA 1
ATOM 634 C C . LYS A 1 87 ? 2.15 43.969 -2.984 1 98.12 87 LYS A C 1
ATOM 636 O O . LYS A 1 87 ? 1.705 45.094 -2.711 1 98.12 87 LYS A O 1
ATOM 641 N N . ASN A 1 88 ? 2.391 43.562 -4.184 1 97.44 88 ASN A N 1
ATOM 642 C CA . ASN A 1 88 ? 2.199 44.469 -5.324 1 97.44 88 ASN A CA 1
ATOM 643 C C . ASN A 1 88 ? 0.729 44.812 -5.516 1 97.44 88 ASN A C 1
ATOM 645 O O . ASN A 1 88 ? 0.402 45.969 -5.84 1 97.44 88 ASN A O 1
ATOM 649 N N . LYS A 1 89 ? -0.079 43.906 -5.355 1 96.81 89 LYS A N 1
ATOM 650 C CA . LYS A 1 89 ? -1.494 44.125 -5.645 1 96.81 89 LYS A CA 1
ATOM 651 C C . LYS A 1 89 ? -2.16 44.938 -4.547 1 96.81 89 LYS A C 1
ATOM 653 O O . LYS A 1 89 ? -3.057 45.75 -4.82 1 96.81 89 LYS A O 1
ATOM 658 N N . PHE A 1 90 ? -1.698 44.719 -3.312 1 97.06 90 PHE A N 1
ATOM 659 C CA . PHE A 1 90 ? -2.455 45.344 -2.223 1 97.06 90 PHE A CA 1
ATOM 660 C C . PHE A 1 90 ? -1.595 46.344 -1.458 1 97.06 90 PHE A C 1
ATOM 662 O O . PHE A 1 90 ? -2.057 46.938 -0.494 1 97.06 90 PHE A O 1
ATOM 669 N N . SER A 1 91 ? -0.398 46.531 -1.833 1 95.12 91 SER A N 1
ATOM 670 C CA . SER A 1 91 ? 0.517 47.531 -1.281 1 95.12 91 SER A CA 1
ATOM 671 C C . SER A 1 91 ? 0.697 47.344 0.221 1 95.12 91 SER A C 1
ATOM 673 O O . SER A 1 91 ? 0.627 48.312 0.986 1 95.12 91 SER A O 1
ATOM 675 N N . LEU A 1 92 ? 0.71 46.156 0.689 1 95.31 92 LEU A N 1
ATOM 676 C CA . LEU A 1 92 ? 0.983 45.719 2.057 1 95.31 92 LEU A CA 1
ATOM 677 C C . LEU A 1 92 ? 1.902 44.5 2.07 1 95.31 92 LEU A C 1
ATOM 679 O O . LEU A 1 92 ? 1.767 43.625 1.231 1 95.31 92 LEU A O 1
ATOM 683 N N . GLU A 1 93 ? 2.848 44.438 3.035 1 96.25 93 GLU A N 1
ATOM 684 C CA . GLU A 1 93 ? 3.74 43.281 3.148 1 96.25 93 GLU A CA 1
ATOM 685 C C . GLU A 1 93 ? 3.047 42.125 3.844 1 96.25 93 GLU A C 1
ATOM 687 O O . GLU A 1 93 ? 2.76 42.188 5.043 1 96.25 93 GLU A O 1
ATOM 692 N N . PRO A 1 94 ? 2.787 41.094 3.131 1 98.38 94 PRO A N 1
ATOM 693 C CA . PRO A 1 94 ? 2.123 39.938 3.748 1 98.38 94 PRO A CA 1
ATOM 694 C C . PRO A 1 94 ? 3.096 39 4.48 1 98.38 94 PRO A C 1
ATOM 696 O O . PRO A 1 94 ? 4.312 39.125 4.312 1 98.38 94 PRO A O 1
ATOM 699 N N . VAL A 1 95 ? 2.607 38.188 5.32 1 97.69 95 VAL A N 1
ATOM 700 C CA . VAL A 1 95 ? 3.344 37.062 5.898 1 97.69 95 VAL A CA 1
ATOM 701 C C . VAL A 1 95 ? 2.922 35.75 5.219 1 97.69 95 VAL A C 1
ATOM 703 O O . VAL A 1 95 ? 1.738 35.406 5.207 1 97.69 95 VAL A O 1
ATOM 706 N N . VAL A 1 96 ? 3.875 35.125 4.613 1 98 96 VAL A N 1
ATOM 707 C CA . VAL A 1 96 ? 3.598 33.875 3.891 1 98 96 VAL A CA 1
ATOM 708 C C . VAL A 1 96 ? 4.219 32.688 4.633 1 98 96 VAL A C 1
ATOM 710 O O . VAL A 1 96 ? 5.383 32.75 5.035 1 98 96 VAL A O 1
ATOM 713 N N . MET A 1 97 ? 3.439 31.734 4.902 1 96.12 97 MET A N 1
ATOM 714 C CA . MET A 1 97 ? 3.906 30.516 5.559 1 96.12 97 MET A CA 1
ATOM 715 C C . MET A 1 97 ? 3.223 29.281 4.973 1 96.12 97 MET A C 1
ATOM 717 O O . MET A 1 97 ? 2.4 29.406 4.062 1 96.12 97 MET A O 1
ATOM 721 N N . ASN A 1 98 ? 3.609 28.156 5.434 1 94.56 98 ASN A N 1
ATOM 722 C CA . ASN A 1 98 ? 2.943 26.922 5.012 1 94.56 98 ASN A CA 1
ATOM 723 C C . ASN A 1 98 ? 1.584 26.766 5.688 1 94.56 98 ASN A C 1
ATOM 725 O O . ASN A 1 98 ? 1.381 27.25 6.805 1 94.56 98 ASN A O 1
ATOM 729 N N . ASP A 1 99 ? 0.759 26.047 5.02 1 94.81 99 ASP A N 1
ATOM 730 C CA . ASP A 1 99 ? -0.6 25.891 5.531 1 94.81 99 ASP A CA 1
ATOM 731 C C . ASP A 1 99 ? -0.599 25.234 6.906 1 94.81 99 ASP A C 1
ATOM 733 O O . ASP A 1 99 ? -1.427 25.562 7.762 1 94.81 99 ASP A O 1
ATOM 737 N N . GLY A 1 100 ? 0.344 24.375 7.16 1 93.88 100 GLY A N 1
ATOM 738 C CA . GLY A 1 100 ? 0.449 23.75 8.461 1 93.88 100 GLY A CA 1
ATOM 739 C C . GLY A 1 100 ? 0.771 24.719 9.578 1 93.88 100 GLY A C 1
ATOM 740 O O . GLY A 1 100 ? 0.231 24.609 10.68 1 93.88 100 GLY A O 1
ATOM 741 N N . ASP A 1 101 ? 1.615 25.641 9.266 1 95.88 101 ASP A N 1
ATOM 742 C CA . ASP A 1 101 ? 2 26.625 10.273 1 95.88 101 ASP A CA 1
ATOM 743 C C . ASP A 1 101 ? 0.815 27.516 10.648 1 95.88 101 ASP A C 1
ATOM 745 O O . ASP A 1 101 ? 0.59 27.781 11.828 1 95.88 101 ASP A O 1
ATOM 749 N N . LEU A 1 102 ? 0.099 27.953 9.648 1 97.12 102 LEU A N 1
ATOM 750 C CA . LEU A 1 102 ? -1.073 28.781 9.93 1 97.12 102 LEU A CA 1
ATOM 751 C C . LEU A 1 102 ? -2.084 28.016 10.781 1 97.12 102 LEU A C 1
ATOM 753 O O . LEU A 1 102 ? -2.654 28.562 11.719 1 97.12 102 LEU A O 1
ATOM 757 N N . ALA A 1 103 ? -2.314 26.766 10.438 1 96.62 103 ALA A N 1
ATOM 758 C CA . ALA A 1 103 ? -3.236 25.922 11.18 1 96.62 103 ALA A CA 1
ATOM 759 C C . ALA A 1 103 ? -2.77 25.734 12.625 1 96.62 103 ALA A C 1
ATOM 761 O O . ALA A 1 103 ? -3.578 25.766 13.555 1 96.62 103 ALA A O 1
ATOM 762 N N . LEU A 1 104 ? -1.483 25.516 12.789 1 97.56 104 LEU A N 1
ATOM 763 C CA . LEU A 1 104 ? -0.911 25.344 14.125 1 97.56 104 LEU A CA 1
ATOM 764 C C . LEU A 1 104 ? -1.131 26.609 14.969 1 97.56 104 LEU A C 1
ATOM 766 O O . LEU A 1 104 ? -1.568 26.516 16.109 1 97.56 104 LEU A O 1
ATOM 770 N N . LYS A 1 105 ? -0.881 27.781 14.398 1 97.31 105 LYS A N 1
ATOM 771 C CA . LYS A 1 105 ? -1.052 29.047 15.117 1 97.31 105 LYS A CA 1
ATOM 772 C C . LYS A 1 105 ? -2.518 29.281 15.469 1 97.31 105 LYS A C 1
ATOM 774 O O . LYS A 1 105 ? -2.824 29.875 16.516 1 97.31 105 LYS A O 1
ATOM 779 N N . ALA A 1 106 ? -3.4 28.859 14.578 1 97.5 106 ALA A N 1
ATOM 780 C CA . ALA A 1 106 ? -4.824 28.953 14.875 1 97.5 106 ALA A CA 1
ATOM 781 C C . ALA A 1 106 ? -5.195 28.094 16.078 1 97.5 106 ALA A C 1
ATOM 783 O O . ALA A 1 106 ? -5.871 28.562 17 1 97.5 106 ALA A O 1
ATOM 784 N N . LEU A 1 107 ? -4.707 26.938 16.062 1 97.19 107 LEU A N 1
ATOM 785 C CA . LEU A 1 107 ? -5.109 25.953 17.062 1 97.19 107 LEU A CA 1
ATOM 786 C C . LEU A 1 107 ? -4.438 26.234 18.406 1 97.19 107 LEU A C 1
ATOM 788 O O . LEU A 1 107 ? -5.059 26.078 19.453 1 97.19 107 LEU A O 1
ATOM 792 N N . LEU A 1 108 ? -3.166 26.688 18.359 1 97.69 108 LEU A N 1
ATOM 793 C CA . LEU A 1 108 ? -2.398 26.891 19.578 1 97.69 108 LEU A CA 1
ATOM 794 C C . LEU A 1 108 ? -2.348 28.359 19.953 1 97.69 108 LEU A C 1
ATOM 796 O O . LEU A 1 108 ? -1.47 28.797 20.703 1 97.69 108 LEU A O 1
ATOM 800 N N . GLU A 1 109 ? -3.178 29.125 19.328 1 96.88 109 GLU A N 1
ATOM 801 C CA . GLU A 1 109 ? -3.369 30.531 19.672 1 96.88 109 GLU A CA 1
ATOM 802 C C . GLU A 1 109 ? -2.053 31.297 19.609 1 96.88 109 GLU A C 1
ATOM 804 O O . GLU A 1 109 ? -1.701 32.031 20.547 1 96.88 109 GLU A O 1
ATOM 809 N N . GLY A 1 110 ? -1.323 31 18.625 1 96.31 110 GLY A N 1
ATOM 810 C CA . GLY A 1 110 ? -0.122 31.766 18.328 1 96.31 110 GLY A CA 1
ATOM 811 C C . GLY A 1 110 ? 1.131 31.172 18.938 1 96.31 110 GLY A C 1
ATOM 812 O O . GLY A 1 110 ? 2.244 31.594 18.625 1 96.31 110 GLY A O 1
ATOM 813 N N . GLU A 1 111 ? 0.946 30.172 19.75 1 95.94 111 GLU A N 1
ATOM 814 C CA . GLU A 1 111 ? 2.09 29.594 20.438 1 95.94 111 GLU A CA 1
ATOM 815 C C . GLU A 1 111 ? 2.783 28.547 19.594 1 95.94 111 GLU A C 1
ATOM 817 O O . GLU A 1 111 ? 2.162 27.938 18.719 1 95.94 111 GLU A O 1
ATOM 822 N N . ASP A 1 112 ? 4.055 28.359 19.875 1 96.94 112 ASP A N 1
ATOM 823 C CA . ASP A 1 112 ? 4.805 27.266 19.281 1 96.94 112 ASP A CA 1
ATOM 824 C C . ASP A 1 112 ? 4.34 25.922 19.844 1 96.94 112 ASP A C 1
ATOM 826 O O . ASP A 1 112 ? 3.76 25.859 20.922 1 96.94 112 ASP A O 1
ATOM 830 N N . GLY A 1 113 ? 4.52 24.922 19.094 1 98.44 113 GLY A N 1
ATOM 831 C CA . GLY A 1 113 ? 4.133 23.578 19.5 1 98.44 113 GLY A CA 1
ATOM 832 C C . GLY A 1 113 ? 4.066 22.609 18.344 1 98.44 113 GLY A C 1
ATOM 833 O O . GLY A 1 113 ? 4.832 22.734 17.375 1 98.44 113 GLY A O 1
ATOM 834 N N . ILE A 1 114 ? 3.287 21.547 18.531 1 98.69 114 ILE A N 1
ATOM 835 C CA . ILE A 1 114 ? 3.189 20.484 17.531 1 98.69 114 ILE A CA 1
ATOM 836 C C . ILE A 1 114 ? 1.736 20.328 17.094 1 98.69 114 ILE A C 1
ATOM 838 O O . ILE A 1 114 ? 0.817 20.422 17.906 1 98.69 114 ILE A O 1
ATOM 842 N N . LEU A 1 115 ? 1.576 20.156 15.844 1 98.31 115 LEU A N 1
ATOM 843 C CA . LEU A 1 115 ? 0.296 19.812 15.242 1 98.31 115 LEU A CA 1
ATOM 844 C C . LEU A 1 115 ? 0.303 18.359 14.758 1 98.31 115 LEU A C 1
ATOM 846 O O . LEU A 1 115 ? 1.162 17.969 13.969 1 98.31 115 LEU A O 1
ATOM 850 N N . VAL A 1 116 ? -0.59 17.547 15.258 1 98.31 116 VAL A N 1
ATOM 851 C CA . VAL A 1 116 ? -0.779 16.188 14.789 1 98.31 116 VAL A CA 1
ATOM 852 C C . VAL A 1 116 ? -2.074 16.078 13.984 1 98.31 116 VAL A C 1
ATOM 854 O O . VAL A 1 116 ? -3.15 16.406 14.492 1 98.31 116 VAL A O 1
ATOM 857 N N . ILE A 1 117 ? -1.917 15.734 12.789 1 96.44 117 ILE A N 1
ATOM 858 C CA . ILE A 1 117 ? -3.051 15.539 11.891 1 96.44 117 ILE A CA 1
ATOM 859 C C . ILE A 1 117 ? -3.262 14.047 11.641 1 96.44 117 ILE A C 1
ATOM 861 O O . ILE A 1 117 ? -2.34 13.352 11.211 1 96.44 117 ILE A O 1
ATOM 865 N N . ALA A 1 118 ? -4.438 13.547 11.906 1 97.38 118 ALA A N 1
ATOM 866 C CA . ALA A 1 118 ? -4.793 12.156 11.617 1 97.38 118 ALA A CA 1
ATOM 867 C C . ALA A 1 118 ? -6.238 12.047 11.141 1 97.38 118 ALA A C 1
ATOM 869 O O . ALA A 1 118 ? -7.164 11.977 11.953 1 97.38 118 ALA A O 1
ATOM 870 N N . GLY A 1 119 ? -6.504 12.039 9.914 1 96.19 119 GLY A N 1
ATOM 871 C CA . GLY A 1 119 ? -7.75 11.789 9.203 1 96.19 119 GLY A CA 1
ATOM 872 C C . GLY A 1 119 ? -7.621 10.742 8.117 1 96.19 119 GLY A C 1
ATOM 873 O O . GLY A 1 119 ? -7.16 9.625 8.375 1 96.19 119 GLY A O 1
ATOM 874 N N . THR A 1 120 ? -7.906 11.234 6.852 1 95.44 120 THR A N 1
ATOM 875 C CA . THR A 1 120 ? -7.672 10.312 5.75 1 95.44 120 THR A CA 1
ATOM 876 C C . THR A 1 120 ? -6.195 9.938 5.664 1 95.44 120 THR A C 1
ATOM 878 O O . THR A 1 120 ? -5.859 8.766 5.477 1 95.44 120 THR A O 1
ATOM 881 N N . GLY A 1 121 ? -5.34 10.914 5.793 1 95.94 121 GLY A N 1
ATOM 882 C CA . GLY A 1 121 ? -3.906 10.75 5.984 1 95.94 121 GLY A CA 1
ATOM 883 C C . GLY A 1 121 ? -3.432 11.211 7.352 1 95.94 121 GLY A C 1
ATOM 884 O O . GLY A 1 121 ? -4.246 11.5 8.227 1 95.94 121 GLY A O 1
ATOM 885 N N . SER A 1 122 ? -2.094 11.195 7.492 1 97.19 122 SER A N 1
ATOM 886 C CA . SER A 1 122 ? -1.585 11.617 8.797 1 97.19 122 SER A CA 1
ATOM 887 C C . SER A 1 122 ? -0.186 12.219 8.672 1 97.19 122 SER A C 1
ATOM 889 O O . SER A 1 122 ? 0.537 11.93 7.719 1 97.19 122 SER A O 1
ATOM 891 N N . THR A 1 123 ? 0.16 13.094 9.617 1 96.5 123 THR A N 1
ATOM 892 C CA . THR A 1 123 ? 1.479 13.703 9.734 1 96.5 123 THR A CA 1
ATOM 893 C C . THR A 1 123 ? 1.62 14.438 11.062 1 96.5 123 THR A C 1
ATOM 895 O O . THR A 1 123 ? 0.627 14.688 11.75 1 96.5 123 THR A O 1
ATOM 898 N N . ALA A 1 124 ? 2.787 14.625 11.523 1 97.75 124 ALA A N 1
ATOM 899 C CA . ALA A 1 124 ? 3.107 15.516 12.633 1 97.75 124 ALA A CA 1
ATOM 900 C C . ALA A 1 124 ? 3.996 16.672 12.172 1 97.75 124 ALA A C 1
ATOM 902 O O . ALA A 1 124 ? 4.953 16.469 11.422 1 97.75 124 ALA A O 1
ATOM 903 N N . PHE A 1 125 ? 3.598 17.828 12.547 1 96.38 125 PHE A N 1
ATOM 904 C CA . PHE A 1 125 ? 4.289 19.047 12.18 1 96.38 125 PHE A CA 1
ATOM 905 C C . PHE A 1 125 ? 4.504 19.938 13.398 1 96.38 125 PHE A C 1
ATOM 907 O O . PHE A 1 125 ? 3.631 20.047 14.266 1 96.38 125 PHE A O 1
ATOM 914 N N . GLY A 1 126 ? 5.727 20.625 13.492 1 97.94 126 GLY A N 1
ATOM 915 C CA . GLY A 1 126 ? 5.984 21.469 14.648 1 97.94 126 GLY A CA 1
ATOM 916 C C . GLY A 1 126 ? 6.73 22.75 14.289 1 97.94 126 GLY A C 1
ATOM 917 O O . GLY A 1 126 ? 7.383 22.812 13.25 1 97.94 126 GLY A O 1
ATOM 918 N N . VAL A 1 127 ? 6.523 23.703 15.117 1 97 127 VAL A N 1
ATOM 919 C CA . VAL A 1 127 ? 7.203 25 14.992 1 97 127 VAL A CA 1
ATOM 920 C C . VAL A 1 127 ? 7.746 25.422 16.359 1 97 127 VAL A C 1
ATOM 922 O O . VAL A 1 127 ? 7.043 25.328 17.375 1 97 127 VAL A O 1
ATOM 925 N N . LYS A 1 128 ? 8.977 25.781 16.438 1 97.06 128 LYS A N 1
ATOM 926 C CA . LYS A 1 128 ? 9.609 26.422 17.594 1 97.06 128 LYS A CA 1
ATOM 927 C C . LYS A 1 128 ? 10.484 27.594 17.141 1 97.06 128 LYS A C 1
ATOM 929 O O . LYS A 1 128 ? 11.555 27.391 16.562 1 97.06 128 LYS A O 1
ATOM 934 N N . GLU A 1 129 ? 9.953 28.766 17.469 1 92.75 129 GLU A N 1
ATOM 935 C CA . GLU A 1 129 ? 10.641 29.969 16.984 1 92.75 129 GLU A CA 1
ATOM 936 C C . GLU A 1 129 ? 10.742 29.984 15.469 1 92.75 129 GLU A C 1
ATOM 938 O O . GLU A 1 129 ? 9.727 29.859 14.773 1 92.75 129 GLU A O 1
ATOM 943 N N . ASP A 1 130 ? 11.914 29.953 14.852 1 88.62 130 ASP A N 1
ATOM 944 C CA . ASP A 1 130 ? 12.062 30.047 13.406 1 88.62 130 ASP A CA 1
ATOM 945 C C . ASP A 1 130 ? 12.391 28.672 12.805 1 88.62 130 ASP A C 1
ATOM 947 O O . ASP A 1 130 ? 12.734 28.562 11.625 1 88.62 130 ASP A O 1
ATOM 951 N N . LYS A 1 131 ? 12.156 27.656 13.664 1 95.25 131 LYS A N 1
ATOM 952 C CA . LYS A 1 131 ? 12.461 26.312 13.203 1 95.25 131 LYS A CA 1
ATOM 953 C C . LYS A 1 131 ? 11.188 25.5 13.016 1 95.25 131 LYS A C 1
ATOM 955 O O . LYS A 1 131 ? 10.227 25.656 13.766 1 95.25 131 LYS A O 1
ATOM 960 N N . GLN A 1 132 ? 11.25 24.734 12 1 95.12 132 GLN A N 1
ATOM 961 C CA . GLN A 1 132 ? 10.141 23.828 11.711 1 95.12 132 GLN A CA 1
ATOM 962 C C . GLN A 1 132 ? 10.633 22.391 11.547 1 95.12 132 GLN A C 1
ATOM 964 O O . GLN A 1 132 ? 11.797 22.172 11.195 1 95.12 132 GLN A O 1
ATOM 969 N N . ALA A 1 133 ? 9.781 21.453 11.852 1 95.62 133 ALA A N 1
ATOM 970 C CA . ALA A 1 133 ? 10.07 20.047 11.633 1 95.62 133 ALA A CA 1
ATOM 971 C C . ALA A 1 133 ? 8.797 19.266 11.297 1 95.62 133 ALA A C 1
ATOM 973 O O . ALA A 1 133 ? 7.699 19.656 11.703 1 95.62 133 ALA A O 1
ATOM 974 N N . ARG A 1 134 ? 9 18.281 10.586 1 94.5 134 ARG A N 1
ATOM 975 C CA . ARG A 1 134 ? 7.898 17.391 10.211 1 94.5 134 ARG A CA 1
ATOM 976 C C . ARG A 1 134 ? 8.312 15.922 10.344 1 94.5 134 ARG A C 1
ATOM 978 O O . ARG A 1 134 ? 9.492 15.594 10.219 1 94.5 134 ARG A O 1
ATOM 985 N N . CYS A 1 135 ? 7.375 15.086 10.617 1 96.25 135 CYS A N 1
ATOM 986 C CA . CYS A 1 135 ? 7.527 13.641 10.625 1 96.25 135 CYS A CA 1
ATOM 987 C C . CYS A 1 135 ? 6.27 12.953 10.094 1 96.25 135 CYS A C 1
ATOM 989 O O . CYS A 1 135 ? 5.152 13.328 10.461 1 96.25 135 CYS A O 1
ATOM 991 N N . GLY A 1 136 ? 6.5 11.945 9.25 1 95.38 136 GLY A N 1
ATOM 992 C CA . GLY A 1 136 ? 5.367 11.305 8.609 1 95.38 136 GLY A CA 1
ATOM 993 C C . GLY A 1 136 ? 4.82 12.094 7.434 1 95.38 136 GLY A C 1
ATOM 994 O O . GLY A 1 136 ? 5.484 13 6.926 1 95.38 136 GLY A O 1
ATOM 995 N N . GLY A 1 137 ? 3.672 11.711 6.902 1 93.69 137 GLY A N 1
ATOM 996 C CA . GLY A 1 137 ? 3.039 12.398 5.789 1 93.69 137 GLY A CA 1
ATOM 997 C C . GLY A 1 137 ? 3.621 12.016 4.441 1 93.69 137 GLY A C 1
ATOM 998 O O . GLY A 1 137 ? 3.646 12.828 3.514 1 93.69 137 GLY A O 1
ATOM 999 N N . TRP A 1 138 ? 4.125 10.844 4.41 1 95 138 TRP A N 1
ATOM 1000 C CA . TRP A 1 138 ? 4.797 10.406 3.191 1 95 138 TRP A CA 1
ATOM 1001 C C . TRP A 1 138 ? 3.82 9.703 2.254 1 95 138 TRP A C 1
ATOM 1003 O O . TRP A 1 138 ? 4.211 9.227 1.188 1 95 138 TRP A O 1
ATOM 1013 N N . GLY A 1 139 ? 2.549 9.641 2.689 1 93.44 139 GLY A N 1
ATOM 1014 C CA . GLY A 1 139 ? 1.522 8.984 1.892 1 93.44 139 GLY A CA 1
ATOM 1015 C C . GLY A 1 139 ? 1.271 7.547 2.303 1 93.44 139 GLY A C 1
ATOM 1016 O O . GLY A 1 139 ? 2.02 6.984 3.107 1 93.44 139 GLY A O 1
ATOM 1017 N N . HIS A 1 140 ? 0.245 6.965 1.718 1 93.12 140 HIS A N 1
ATOM 1018 C CA . HIS A 1 140 ? -0.309 5.711 2.211 1 93.12 140 HIS A CA 1
ATOM 1019 C C . HIS A 1 140 ? 0.628 4.543 1.922 1 93.12 140 HIS A C 1
ATOM 1021 O O . HIS A 1 140 ? 0.568 3.512 2.596 1 93.12 140 HIS A O 1
ATOM 1027 N N . LEU A 1 141 ? 1.534 4.68 0.93 1 94 141 LEU A N 1
ATOM 1028 C CA . LEU A 1 141 ? 2.42 3.574 0.586 1 94 141 LEU A CA 1
ATOM 1029 C C . LEU A 1 141 ? 3.697 3.621 1.42 1 94 141 LEU A C 1
ATOM 1031 O O . LEU A 1 141 ? 4.301 2.582 1.695 1 94 141 LEU A O 1
ATOM 1035 N N . LEU A 1 142 ? 4.059 4.875 1.901 1 94.31 142 LEU A N 1
ATOM 1036 C CA . LEU A 1 142 ? 5.375 5.016 2.514 1 94.31 142 LEU A CA 1
ATOM 1037 C C . LEU A 1 142 ? 5.25 5.332 4 1 94.31 142 LEU A C 1
ATOM 1039 O O . LEU A 1 142 ? 6.145 5.004 4.785 1 94.31 142 LEU A O 1
ATOM 1043 N N . GLY A 1 143 ? 4.168 6.039 4.34 1 92.12 143 GLY A N 1
ATOM 1044 C CA . GLY A 1 143 ? 4.07 6.371 5.754 1 92.12 143 GLY A CA 1
ATOM 1045 C C . GLY A 1 143 ? 2.908 7.293 6.07 1 92.12 143 GLY A C 1
ATOM 1046 O O . GLY A 1 143 ? 3.027 8.516 5.957 1 92.12 143 GLY A O 1
ATOM 1047 N N . ASP A 1 144 ? 1.816 6.73 6.508 1 93.75 144 ASP A N 1
ATOM 1048 C CA . ASP A 1 144 ? 0.653 7.449 7.016 1 93.75 144 ASP A CA 1
ATOM 1049 C C . ASP A 1 144 ? 0.086 6.77 8.258 1 93.75 144 ASP A C 1
ATOM 1051 O O . ASP A 1 144 ? -1.121 6.543 8.352 1 93.75 144 ASP A O 1
ATOM 1055 N N . GLU A 1 145 ? 0.98 6.492 9.141 1 95.44 145 GLU A N 1
ATOM 1056 C CA . GLU A 1 145 ? 0.605 5.816 10.383 1 95.44 145 GLU A CA 1
ATOM 1057 C C . GLU A 1 145 ? -0.476 6.59 11.133 1 95.44 145 GLU A C 1
ATOM 1059 O O . GLU A 1 145 ? -0.426 7.82 11.203 1 95.44 145 GLU A O 1
ATOM 1064 N N . GLY A 1 146 ? -1.403 5.828 11.633 1 97.81 146 GLY A N 1
ATOM 1065 C CA . GLY A 1 146 ? -2.465 6.434 12.422 1 97.81 146 GLY A CA 1
ATOM 1066 C C . GLY A 1 146 ? -3.576 7.023 11.578 1 97.81 146 GLY A C 1
ATOM 1067 O O . GLY A 1 146 ? -4.547 7.562 12.109 1 97.81 146 GLY A O 1
ATOM 1068 N N . SER A 1 147 ? -3.51 6.941 10.281 1 98.31 147 SER A N 1
ATOM 1069 C CA . SER A 1 147 ? -4.527 7.492 9.391 1 98.31 147 SER A CA 1
ATOM 1070 C C . SER A 1 147 ? -5.715 6.547 9.258 1 98.31 147 SER A C 1
ATOM 1072 O O . SER A 1 147 ? -5.605 5.359 9.562 1 98.31 147 SER A O 1
ATOM 1074 N N . ALA A 1 148 ? -6.777 7.133 8.789 1 98.5 148 ALA A N 1
ATOM 1075 C CA . ALA A 1 148 ? -7.957 6.32 8.508 1 98.5 148 ALA A CA 1
ATOM 1076 C C . ALA A 1 148 ? -7.664 5.297 7.414 1 98.5 148 ALA A C 1
ATOM 1078 O O . ALA A 1 148 ? -8.156 4.164 7.465 1 98.5 148 ALA A O 1
ATOM 1079 N N . TYR A 1 149 ? -6.918 5.66 6.48 1 98.25 149 TYR A N 1
ATOM 1080 C CA . TYR A 1 149 ? -6.555 4.742 5.406 1 98.25 149 TYR A CA 1
ATOM 1081 C C . TYR A 1 149 ? -5.797 3.535 5.949 1 98.25 149 TYR A C 1
ATOM 1083 O O . TYR A 1 149 ? -6.152 2.391 5.66 1 98.25 149 TYR A O 1
ATOM 1091 N N . LYS A 1 150 ? -4.766 3.852 6.723 1 98.44 150 LYS A N 1
ATOM 1092 C CA . LYS A 1 150 ? -3.939 2.783 7.281 1 98.44 150 LYS A CA 1
ATOM 1093 C C . LYS A 1 150 ? -4.766 1.852 8.164 1 98.44 150 LYS A C 1
ATOM 1095 O O . LYS A 1 150 ? -4.629 0.629 8.086 1 98.44 150 LYS A O 1
ATOM 1100 N N . ILE A 1 151 ? -5.57 2.395 8.953 1 98.69 151 ILE A N 1
ATOM 1101 C CA . ILE A 1 151 ? -6.434 1.623 9.836 1 98.69 151 ILE A CA 1
ATOM 1102 C C . ILE A 1 151 ? -7.34 0.712 9.008 1 98.69 151 ILE A C 1
ATOM 1104 O O . ILE A 1 151 ? -7.48 -0.474 9.312 1 98.69 151 ILE A O 1
ATOM 1108 N N . SER A 1 152 ? -7.922 1.263 8.016 1 98.69 152 SER A N 1
ATOM 1109 C CA . SER A 1 152 ? -8.805 0.495 7.145 1 98.69 152 SER A CA 1
ATOM 1110 C C . SER A 1 152 ? -8.055 -0.654 6.473 1 98.69 152 SER A C 1
ATOM 1112 O O . SER A 1 152 ? -8.547 -1.787 6.453 1 98.69 152 SER A O 1
ATOM 1114 N N . ILE A 1 153 ? -6.914 -0.384 5.934 1 98.31 153 ILE A N 1
ATOM 1115 C CA . ILE A 1 153 ? -6.129 -1.395 5.23 1 98.31 153 ILE A CA 1
ATOM 1116 C C . ILE A 1 153 ? -5.793 -2.541 6.184 1 98.31 153 ILE A C 1
ATOM 1118 O O . ILE A 1 153 ? -5.867 -3.711 5.805 1 98.31 153 ILE A O 1
ATOM 1122 N N . GLU A 1 154 ? -5.445 -2.197 7.438 1 98.06 154 GLU A N 1
ATOM 1123 C CA . GLU A 1 154 ? -5.148 -3.238 8.414 1 98.06 154 GLU A CA 1
ATOM 1124 C C . GLU A 1 154 ? -6.367 -4.121 8.664 1 98.06 154 GLU A C 1
ATOM 1126 O O . GLU A 1 154 ? -6.23 -5.332 8.867 1 98.06 154 GLU A O 1
ATOM 1131 N N . ALA A 1 155 ? -7.477 -3.525 8.695 1 98.12 155 ALA A N 1
ATOM 1132 C CA . ALA A 1 155 ? -8.703 -4.305 8.867 1 98.12 155 ALA A CA 1
ATOM 1133 C C . ALA A 1 155 ? -8.93 -5.234 7.676 1 98.12 155 ALA A C 1
ATOM 1135 O O . ALA A 1 155 ? -9.32 -6.391 7.848 1 98.12 155 ALA A O 1
ATOM 1136 N N . PHE A 1 156 ? -8.695 -4.762 6.492 1 98 156 PHE A N 1
ATOM 1137 C CA . PHE A 1 156 ? -8.836 -5.59 5.297 1 98 156 PHE A CA 1
ATOM 1138 C C . PHE A 1 156 ? -7.828 -6.73 5.305 1 98 156 PHE A C 1
ATOM 1140 O O . PHE A 1 156 ? -8.141 -7.848 4.895 1 98 156 PHE A O 1
ATOM 1147 N N . LYS A 1 157 ? -6.637 -6.414 5.727 1 96.94 157 LYS A N 1
ATOM 1148 C CA . LYS A 1 157 ? -5.609 -7.449 5.805 1 96.94 157 LYS A CA 1
ATOM 1149 C C . LYS A 1 157 ? -6.02 -8.555 6.773 1 96.94 157 LYS A C 1
ATOM 1151 O O . LYS A 1 157 ? -5.711 -9.727 6.551 1 96.94 157 LYS A O 1
ATOM 1156 N N . ARG A 1 158 ? -6.641 -8.148 7.852 1 95.56 158 ARG A N 1
ATOM 1157 C CA . ARG A 1 158 ? -7.172 -9.156 8.766 1 95.56 158 ARG A CA 1
ATOM 1158 C C . ARG A 1 158 ? -8.156 -10.078 8.055 1 95.56 158 ARG A C 1
ATOM 1160 O O . ARG A 1 158 ? -8.133 -11.289 8.25 1 95.56 158 ARG A O 1
ATOM 1167 N N . MET A 1 159 ? -9.008 -9.508 7.312 1 95.5 159 MET A N 1
ATOM 1168 C CA . MET A 1 159 ? -10 -10.266 6.555 1 95.5 159 MET A CA 1
ATOM 1169 C C . MET A 1 159 ? -9.32 -11.258 5.609 1 95.5 159 MET A C 1
ATOM 1171 O O . MET A 1 159 ? -9.734 -12.406 5.508 1 95.5 159 MET A O 1
ATOM 1175 N N . ILE A 1 160 ? -8.289 -10.797 4.965 1 94.94 160 ILE A N 1
ATOM 1176 C CA . ILE A 1 160 ? -7.52 -11.633 4.051 1 94.94 160 ILE A CA 1
ATOM 1177 C C . ILE A 1 160 ? -6.852 -12.766 4.828 1 94.94 160 ILE A C 1
ATOM 1179 O O . ILE A 1 160 ? -6.809 -13.906 4.363 1 94.94 160 ILE A O 1
ATOM 1183 N N . HIS A 1 161 ? -6.332 -12.391 5.961 1 94.69 161 HIS A N 1
ATOM 1184 C CA . HIS A 1 161 ? -5.715 -13.383 6.832 1 94.69 161 HIS A CA 1
ATOM 1185 C C . HIS A 1 161 ? -6.715 -14.469 7.227 1 94.69 161 HIS A C 1
ATOM 1187 O O . HIS A 1 161 ? -6.391 -15.656 7.195 1 94.69 161 HIS A O 1
ATOM 1193 N N . GLU A 1 162 ? -7.887 -14.039 7.586 1 95.44 162 GLU A N 1
ATOM 1194 C CA . GLU A 1 162 ? -8.945 -14.984 7.922 1 95.44 162 GLU A CA 1
ATOM 1195 C C . GLU A 1 162 ? -9.242 -15.93 6.758 1 95.44 162 GLU A C 1
ATOM 1197 O O . GLU A 1 162 ? -9.375 -17.141 6.949 1 95.44 162 GLU A O 1
ATOM 1202 N N . GLU A 1 163 ? -9.266 -15.383 5.602 1 93.5 163 GLU A N 1
ATOM 1203 C CA . GLU A 1 163 ? -9.531 -16.156 4.395 1 93.5 163 GLU A CA 1
ATOM 1204 C C . GLU A 1 163 ? -8.398 -17.156 4.113 1 93.5 163 GLU A C 1
ATOM 1206 O O . GLU A 1 163 ? -8.648 -18.344 3.92 1 93.5 163 GLU A O 1
ATOM 1211 N N . ASP A 1 164 ? -7.199 -16.672 4.156 1 93.81 164 ASP A N 1
ATOM 1212 C CA . ASP A 1 164 ? -6.023 -17.484 3.834 1 93.81 164 ASP A CA 1
ATOM 1213 C C . ASP A 1 164 ? -5.848 -18.625 4.832 1 93.81 164 ASP A C 1
ATOM 1215 O O . ASP A 1 164 ? -5.402 -19.703 4.469 1 93.81 164 ASP A O 1
ATOM 1219 N N . TYR A 1 165 ? -6.23 -18.375 6.082 1 92.25 165 TYR A N 1
ATOM 1220 C CA . TYR A 1 165 ? -5.93 -19.344 7.125 1 92.25 165 TYR A CA 1
ATOM 1221 C C . TYR A 1 165 ? -7.168 -20.156 7.488 1 92.25 165 TYR A C 1
ATOM 1223 O O . TYR A 1 165 ? -7.137 -20.969 8.422 1 92.25 165 TYR A O 1
ATOM 1231 N N . GLY A 1 166 ? -8.25 -19.906 6.785 1 91.12 166 GLY A N 1
ATOM 1232 C CA . GLY A 1 166 ? -9.469 -20.672 7.031 1 91.12 166 GLY A CA 1
ATOM 1233 C C . GLY A 1 166 ? -10.07 -20.406 8.398 1 91.12 166 GLY A C 1
ATOM 1234 O O . GLY A 1 166 ? -10.578 -21.328 9.047 1 91.12 166 GLY A O 1
ATOM 1235 N N . ILE A 1 167 ? -9.82 -19.219 8.906 1 92.81 167 ILE A N 1
ATOM 1236 C CA . ILE A 1 167 ? -10.398 -18.781 10.172 1 92.81 167 ILE A CA 1
ATOM 1237 C C . ILE A 1 167 ? -11.789 -18.203 9.93 1 92.81 167 ILE A C 1
ATOM 1239 O O . ILE A 1 167 ? -12.023 -17.531 8.922 1 92.81 167 ILE A O 1
ATOM 1243 N N . ASP A 1 168 ? -12.703 -18.5 10.859 1 94.88 168 ASP A N 1
ATOM 1244 C CA . ASP A 1 168 ? -14.047 -17.953 10.734 1 94.88 168 ASP A CA 1
ATOM 1245 C C . ASP A 1 168 ? -14.016 -16.422 10.641 1 94.88 168 ASP A C 1
ATOM 1247 O O . ASP A 1 168 ? -13.234 -15.773 11.336 1 94.88 168 ASP A O 1
ATOM 1251 N N . ARG A 1 169 ? -14.844 -15.984 9.844 1 95.19 169 ARG A N 1
ATOM 1252 C CA . ARG A 1 169 ? -14.945 -14.547 9.633 1 95.19 169 ARG A CA 1
ATOM 1253 C C . ARG A 1 169 ? -15.367 -13.836 10.914 1 95.19 169 ARG A C 1
ATOM 1255 O O . ARG A 1 169 ? -16.328 -14.242 11.57 1 95.19 169 ARG A O 1
ATOM 1262 N N . SER A 1 170 ? -14.711 -12.836 11.258 1 96.62 170 SER A N 1
ATOM 1263 C CA . SER A 1 170 ? -15.047 -12.039 12.438 1 96.62 170 SER A CA 1
ATOM 1264 C C . SER A 1 170 ? -16.281 -11.172 12.18 1 96.62 170 SER A C 1
ATOM 1266 O O . SER A 1 170 ? -16.656 -10.953 11.023 1 96.62 170 SER A O 1
ATOM 1268 N N . GLU A 1 171 ? -16.828 -10.664 13.258 1 97.19 171 GLU A N 1
ATOM 1269 C CA . GLU A 1 171 ? -17.953 -9.742 13.133 1 97.19 171 GLU A CA 1
ATOM 1270 C C . GLU A 1 171 ? -17.531 -8.469 12.406 1 97.19 171 GLU A C 1
ATOM 1272 O O . GLU A 1 171 ? -18.312 -7.91 11.625 1 97.19 171 GLU A O 1
ATOM 1277 N N . LEU A 1 172 ? -16.359 -8.016 12.664 1 97.69 172 LEU A N 1
ATOM 1278 C CA . LEU A 1 172 ? -15.844 -6.828 11.984 1 97.69 172 LEU A CA 1
ATOM 1279 C C . LEU A 1 172 ? -15.727 -7.066 10.484 1 97.69 172 LEU A C 1
ATOM 1281 O O . LEU A 1 172 ? -16.156 -6.234 9.68 1 97.69 172 LEU A O 1
ATOM 1285 N N . SER A 1 173 ? -15.117 -8.203 10.133 1 97.56 173 SER A N 1
ATOM 1286 C CA . SER A 1 173 ? -14.977 -8.531 8.719 1 97.56 173 SER A CA 1
ATOM 1287 C C . SER A 1 173 ? -16.328 -8.602 8.023 1 97.56 173 SER A C 1
ATOM 1289 O O . SER A 1 173 ? -16.5 -8.086 6.914 1 97.56 173 SER A O 1
ATOM 1291 N N . GLN A 1 174 ? -17.297 -9.227 8.688 1 97.62 174 GLN A N 1
ATOM 1292 C CA . GLN A 1 174 ? -18.641 -9.32 8.125 1 97.62 174 GLN A CA 1
ATOM 1293 C C . GLN A 1 174 ? -19.281 -7.938 7.988 1 97.62 174 GLN A C 1
ATOM 1295 O O . GLN A 1 174 ? -19.922 -7.648 6.98 1 97.62 174 GLN A O 1
ATOM 1300 N N . ALA A 1 175 ? -19.078 -7.105 8.969 1 97.69 175 ALA A N 1
ATOM 1301 C CA . ALA A 1 175 ? -19.641 -5.758 8.945 1 97.69 175 ALA A CA 1
ATOM 1302 C C . ALA A 1 175 ? -19.078 -4.953 7.773 1 97.69 175 ALA A C 1
ATOM 1304 O O . ALA A 1 175 ? -19.797 -4.164 7.156 1 97.69 175 ALA A O 1
ATOM 1305 N N . ILE A 1 176 ? -17.828 -5.098 7.512 1 97.81 176 ILE A N 1
ATOM 1306 C CA . ILE A 1 176 ? -17.188 -4.41 6.391 1 97.81 176 ILE A CA 1
ATOM 1307 C C . ILE A 1 176 ? -17.812 -4.887 5.078 1 97.81 176 ILE A C 1
ATOM 1309 O O . ILE A 1 176 ? -18.156 -4.078 4.215 1 97.81 176 ILE A O 1
ATOM 1313 N N . LEU A 1 177 ? -17.938 -6.188 4.938 1 97.75 177 LEU A N 1
ATOM 1314 C CA . LEU A 1 177 ? -18.578 -6.742 3.742 1 97.75 177 LEU A CA 1
ATOM 1315 C C . LEU A 1 177 ? -19.984 -6.199 3.574 1 97.75 177 LEU A C 1
ATOM 1317 O O . LEU A 1 177 ? -20.375 -5.793 2.477 1 97.75 177 LEU A O 1
ATOM 1321 N N . ASP A 1 178 ? -20.734 -6.164 4.648 1 97.81 178 ASP A N 1
ATOM 1322 C CA . ASP A 1 178 ? -22.109 -5.656 4.621 1 97.81 178 ASP A CA 1
ATOM 1323 C C . ASP A 1 178 ? -22.141 -4.191 4.191 1 97.81 178 ASP A C 1
ATOM 1325 O O . ASP A 1 178 ? -22.953 -3.803 3.354 1 97.81 178 ASP A O 1
ATOM 1329 N N . LYS A 1 179 ? -21.266 -3.416 4.738 1 97.31 179 LYS A N 1
ATOM 1330 C CA . LYS A 1 179 ? -21.203 -1.991 4.422 1 97.31 179 LYS A CA 1
ATOM 1331 C C . LYS A 1 179 ? -20.922 -1.768 2.941 1 97.31 179 LYS A C 1
ATOM 1333 O O . LYS A 1 179 ? -21.422 -0.822 2.338 1 97.31 179 LYS A O 1
ATOM 1338 N N . LEU A 1 180 ? -20.109 -2.619 2.391 1 97.38 180 LEU A N 1
ATOM 1339 C CA . LEU A 1 180 ? -19.703 -2.484 0.996 1 97.38 180 LEU A CA 1
ATOM 1340 C C . LEU A 1 180 ? -20.656 -3.238 0.076 1 97.38 180 LEU A C 1
ATOM 1342 O O . LEU A 1 180 ? -20.469 -3.262 -1.142 1 97.38 180 LEU A O 1
ATOM 1346 N N . ASN A 1 181 ? -21.641 -3.914 0.637 1 97.44 181 ASN A N 1
ATOM 1347 C CA . ASN A 1 181 ? -22.594 -4.73 -0.104 1 97.44 181 ASN A CA 1
ATOM 1348 C C . ASN A 1 181 ? -21.891 -5.82 -0.911 1 97.44 181 ASN A C 1
ATOM 1350 O O . ASN A 1 181 ? -22.141 -5.969 -2.109 1 97.44 181 ASN A O 1
ATOM 1354 N N . MET A 1 182 ? -20.984 -6.441 -0.245 1 96.5 182 MET A N 1
ATOM 1355 C CA . MET A 1 182 ? -20.219 -7.543 -0.828 1 96.5 182 MET A CA 1
ATOM 1356 C C . MET A 1 182 ? -20.391 -8.812 -0.003 1 96.5 182 MET A C 1
ATOM 1358 O O . MET A 1 182 ? -20.812 -8.758 1.152 1 96.5 182 MET A O 1
ATOM 1362 N N . THR A 1 183 ? -20.031 -9.961 -0.604 1 94.44 183 THR A N 1
ATOM 1363 C CA . THR A 1 183 ? -20.266 -11.211 0.095 1 94.44 183 THR A CA 1
ATOM 1364 C C . THR A 1 183 ? -18.984 -12.039 0.184 1 94.44 183 THR A C 1
ATOM 1366 O O . THR A 1 183 ? -18.906 -12.977 0.979 1 94.44 183 THR A O 1
ATOM 1369 N N . THR A 1 184 ? -17.969 -11.695 -0.669 1 92.12 184 THR A N 1
ATOM 1370 C CA . THR A 1 184 ? -16.766 -12.508 -0.693 1 92.12 184 THR A CA 1
ATOM 1371 C C . THR A 1 184 ? -15.523 -11.633 -0.567 1 92.12 184 THR A C 1
ATOM 1373 O O . THR A 1 184 ? -15.562 -10.445 -0.882 1 92.12 184 THR A O 1
ATOM 1376 N N . VAL A 1 185 ? -14.422 -12.227 -0.14 1 90.38 185 VAL A N 1
ATOM 1377 C CA . VAL A 1 185 ? -13.141 -11.531 0.01 1 90.38 185 VAL A CA 1
ATOM 1378 C C . VAL A 1 185 ? -12.586 -11.172 -1.364 1 90.38 185 VAL A C 1
ATOM 1380 O O . VAL A 1 185 ? -11.906 -10.156 -1.52 1 90.38 185 VAL A O 1
ATOM 1383 N N . ASP A 1 186 ? -12.922 -11.914 -2.334 1 87.56 186 ASP A N 1
ATOM 1384 C CA . ASP A 1 186 ? -12.484 -11.641 -3.699 1 87.56 186 ASP A CA 1
ATOM 1385 C C . ASP A 1 186 ? -13 -10.289 -4.184 1 87.56 186 ASP A C 1
ATOM 1387 O O . ASP A 1 186 ? -12.312 -9.578 -4.91 1 87.56 186 ASP A O 1
ATOM 1391 N N . GLU A 1 187 ? -14.195 -10.055 -3.807 1 92.44 187 GLU A N 1
ATOM 1392 C CA . GLU A 1 187 ? -14.789 -8.773 -4.188 1 92.44 187 GLU A CA 1
ATOM 1393 C C . GLU A 1 187 ? -14.047 -7.609 -3.533 1 92.44 187 GLU A C 1
ATOM 1395 O O . GLU A 1 187 ? -13.984 -6.512 -4.094 1 92.44 187 GLU A O 1
ATOM 1400 N N . ILE A 1 188 ? -13.438 -7.855 -2.402 1 94.62 188 ILE A N 1
ATOM 1401 C CA . ILE A 1 188 ? -12.711 -6.832 -1.661 1 94.62 188 ILE A CA 1
ATOM 1402 C C . ILE A 1 188 ? -11.453 -6.434 -2.434 1 94.62 188 ILE A C 1
ATOM 1404 O O . ILE A 1 188 ? -11.062 -5.266 -2.428 1 94.62 188 ILE A O 1
ATOM 1408 N N . VAL A 1 189 ? -10.836 -7.371 -3.076 1 92.12 189 VAL A N 1
ATOM 1409 C CA . VAL A 1 189 ? -9.641 -7.102 -3.867 1 92.12 189 VAL A CA 1
ATOM 1410 C C . VAL A 1 189 ? -9.969 -6.094 -4.969 1 92.12 189 VAL A C 1
ATOM 1412 O O . VAL A 1 189 ? -9.242 -5.109 -5.152 1 92.12 189 VAL A O 1
ATOM 1415 N N . GLY A 1 190 ? -11.094 -6.359 -5.641 1 91.25 190 GLY A N 1
ATOM 1416 C CA . GLY A 1 190 ? -11.523 -5.414 -6.66 1 91.25 190 GLY A CA 1
ATOM 1417 C C . GLY A 1 190 ? -11.766 -4.02 -6.113 1 91.25 190 GLY A C 1
ATOM 1418 O O . GLY A 1 190 ? -11.32 -3.031 -6.703 1 91.25 190 GLY A O 1
ATOM 1419 N N . PHE A 1 191 ? -12.422 -3.967 -4.988 1 95.69 191 PHE A N 1
ATOM 1420 C CA . PHE A 1 191 ? -12.727 -2.701 -4.328 1 95.69 191 PHE A CA 1
ATOM 1421 C C . PHE A 1 191 ? -11.445 -1.952 -3.98 1 95.69 191 PHE A C 1
ATOM 1423 O O . PHE A 1 191 ? -11.297 -0.774 -4.312 1 95.69 191 PHE A O 1
ATOM 1430 N N . ILE A 1 192 ? -10.43 -2.617 -3.352 1 96.44 192 ILE A N 1
ATOM 1431 C CA . ILE A 1 192 ? -9.211 -2.01 -2.832 1 96.44 192 ILE A CA 1
ATOM 1432 C C . ILE A 1 192 ? -8.414 -1.381 -3.979 1 96.44 192 ILE A C 1
ATOM 1434 O O . ILE A 1 192 ? -7.863 -0.289 -3.83 1 96.44 192 ILE A O 1
ATOM 1438 N N . TYR A 1 193 ? -8.43 -1.99 -5.055 1 92 193 TYR A N 1
ATOM 1439 C CA . TYR A 1 193 ? -7.543 -1.543 -6.121 1 92 193 TYR A CA 1
ATOM 1440 C C . TYR A 1 193 ? -8.281 -0.64 -7.102 1 92 193 TYR A C 1
ATOM 1442 O O . TYR A 1 193 ? -7.684 -0.128 -8.055 1 92 193 TYR A O 1
ATOM 1450 N N . SER A 1 194 ? -9.555 -0.382 -6.871 1 92.88 194 SER A N 1
ATOM 1451 C CA . SER A 1 194 ? -10.305 0.519 -7.742 1 92.88 194 SER A CA 1
ATOM 1452 C C . SER A 1 194 ? -10.836 1.721 -6.969 1 92.88 194 SER A C 1
ATOM 1454 O O . SER A 1 194 ? -11.172 2.746 -7.559 1 92.88 194 SER A O 1
ATOM 1456 N N . ALA A 1 195 ? -10.93 1.571 -5.699 1 94.31 195 ALA A N 1
ATOM 1457 C CA . ALA A 1 195 ? -11.531 2.598 -4.855 1 94.31 195 ALA A CA 1
ATOM 1458 C C . ALA A 1 195 ? -10.586 3.775 -4.656 1 94.31 195 ALA A C 1
ATOM 1460 O O . ALA A 1 195 ? -9.367 3.639 -4.824 1 94.31 195 ALA A O 1
ATOM 1461 N N . THR A 1 196 ? -11.133 4.914 -4.336 1 93.94 196 THR A N 1
ATOM 1462 C CA . THR A 1 196 ? -10.344 6.074 -3.939 1 93.94 196 THR A CA 1
ATOM 1463 C C . THR A 1 196 ? -9.82 5.91 -2.516 1 93.94 196 THR A C 1
ATOM 1465 O O . THR A 1 196 ? -10.328 5.094 -1.75 1 93.94 196 THR A O 1
ATOM 1468 N N . LYS A 1 197 ? -8.883 6.719 -2.203 1 94.44 197 LYS A N 1
ATOM 1469 C CA . LYS A 1 197 ? -8.32 6.738 -0.855 1 94.44 197 LYS A CA 1
ATOM 1470 C C . LYS A 1 197 ? -9.406 7.004 0.187 1 94.44 197 LYS A C 1
ATOM 1472 O O . LYS A 1 197 ? -9.445 6.348 1.229 1 94.44 197 LYS A O 1
ATOM 1477 N N . ASP A 1 198 ? -10.297 7.859 -0.116 1 94.19 198 ASP A N 1
ATOM 1478 C CA . ASP A 1 198 ? -11.352 8.234 0.811 1 94.19 198 ASP A CA 1
ATOM 1479 C C . ASP A 1 198 ? -12.328 7.082 1.034 1 94.19 198 ASP A C 1
ATOM 1481 O O . ASP A 1 198 ? -12.805 6.871 2.152 1 94.19 198 ASP A O 1
ATOM 1485 N N . GLU A 1 199 ? -12.602 6.391 -0.013 1 96.62 199 GLU A N 1
ATOM 1486 C CA . GLU A 1 199 ? -13.516 5.262 0.087 1 96.62 199 GLU A CA 1
ATOM 1487 C C . GLU A 1 199 ? -12.953 4.168 0.99 1 96.62 199 GLU A C 1
ATOM 1489 O O . GLU A 1 199 ? -13.68 3.592 1.803 1 96.62 199 GLU A O 1
ATOM 1494 N N . ILE A 1 200 ? -11.688 3.945 0.846 1 97.75 200 ILE A N 1
ATOM 1495 C CA . ILE A 1 200 ? -11.031 2.943 1.679 1 97.75 200 ILE A CA 1
ATOM 1496 C C . ILE A 1 200 ? -10.977 3.432 3.125 1 97.75 200 ILE A C 1
ATOM 1498 O O . ILE A 1 200 ? -11.344 2.699 4.047 1 97.75 200 ILE A O 1
ATOM 1502 N N . ALA A 1 201 ? -10.648 4.668 3.293 1 97.62 201 ALA A N 1
ATOM 1503 C CA . ALA A 1 201 ? -10.484 5.262 4.617 1 97.62 201 ALA A CA 1
ATOM 1504 C C . ALA A 1 201 ? -11.797 5.242 5.395 1 97.62 201 ALA A C 1
ATOM 1506 O O . ALA A 1 201 ? -11.797 5.23 6.625 1 97.62 201 ALA A O 1
ATOM 1507 N N . ALA A 1 202 ? -12.867 5.188 4.734 1 96.88 202 ALA A N 1
ATOM 1508 C CA . ALA A 1 202 ? -14.195 5.258 5.34 1 96.88 202 ALA A CA 1
ATOM 1509 C C . ALA A 1 202 ? -14.461 4.039 6.219 1 96.88 202 ALA A C 1
ATOM 1511 O O . ALA A 1 202 ? -15.344 4.074 7.086 1 96.88 202 ALA A O 1
ATOM 1512 N N . MET A 1 203 ? -13.711 2.998 6.059 1 97.88 203 MET A N 1
ATOM 1513 C CA . MET A 1 203 ? -13.938 1.785 6.84 1 97.88 203 MET A CA 1
ATOM 1514 C C . MET A 1 203 ? -13.375 1.933 8.25 1 97.88 203 MET A C 1
ATOM 1516 O O . MET A 1 203 ? -13.68 1.126 9.133 1 97.88 203 MET A O 1
ATOM 1520 N N . ALA A 1 204 ? -12.57 2.934 8.492 1 98.25 204 ALA A N 1
ATOM 1521 C CA . ALA A 1 204 ? -11.906 3.115 9.781 1 98.25 204 ALA A CA 1
ATOM 1522 C C . ALA A 1 204 ? -12.93 3.295 10.906 1 98.25 204 ALA A C 1
ATOM 1524 O O . ALA A 1 204 ? -12.695 2.867 12.039 1 98.25 204 ALA A O 1
ATOM 1525 N N . SER A 1 205 ? -14.039 3.875 10.625 1 97.69 205 SER A N 1
ATOM 1526 C CA . SER A 1 205 ? -15.062 4.086 11.641 1 97.69 205 SER A CA 1
ATOM 1527 C C . SER A 1 205 ? -15.594 2.76 12.172 1 97.69 205 SER A C 1
ATOM 1529 O O . SER A 1 205 ? -15.883 2.637 13.367 1 97.69 205 SER A O 1
ATOM 1531 N N . LEU A 1 206 ? -15.727 1.772 11.305 1 98.12 206 LEU A N 1
ATOM 1532 C CA . LEU A 1 206 ? -16.172 0.452 11.742 1 98.12 206 LEU A CA 1
ATOM 1533 C C . LEU A 1 206 ? -15.164 -0.176 12.695 1 98.12 206 LEU A C 1
ATOM 1535 O O . LEU A 1 206 ? -15.547 -0.857 13.648 1 98.12 206 LEU A O 1
ATOM 1539 N N . VAL A 1 207 ? -13.875 0.035 12.398 1 98.62 207 VAL A N 1
ATOM 1540 C CA . VAL A 1 207 ? -12.844 -0.501 13.281 1 98.62 207 VAL A CA 1
ATOM 1541 C C . VAL A 1 207 ? -12.992 0.091 14.68 1 98.62 207 VAL A C 1
ATOM 1543 O O . VAL A 1 207 ? -12.922 -0.629 15.672 1 98.62 207 VAL A O 1
ATOM 1546 N N . SER A 1 208 ? -13.242 1.35 14.758 1 98.31 208 SER A N 1
ATOM 1547 C CA . SER A 1 208 ? -13.445 2.014 16.047 1 98.31 208 SER A CA 1
ATOM 1548 C C . SER A 1 208 ? -14.672 1.476 16.75 1 98.31 208 SER A C 1
ATOM 1550 O O . SER A 1 208 ? -14.641 1.225 17.969 1 98.31 208 SER A O 1
ATOM 1552 N N . ILE A 1 209 ? -15.75 1.313 16.031 1 97.94 209 ILE A N 1
ATOM 1553 C CA . ILE A 1 209 ? -17.016 0.83 16.594 1 97.94 209 ILE A CA 1
ATOM 1554 C C . ILE A 1 209 ? -16.812 -0.562 17.188 1 97.94 209 ILE A C 1
ATOM 1556 O O . ILE A 1 209 ? -17.203 -0.821 18.328 1 97.94 209 ILE A O 1
ATOM 1560 N N . TYR A 1 210 ? -16.094 -1.399 16.516 1 98.25 210 TYR A N 1
ATOM 1561 C CA . TYR A 1 210 ? -15.945 -2.777 16.969 1 98.25 210 TYR A CA 1
ATOM 1562 C C . TYR A 1 210 ? -14.891 -2.881 18.078 1 98.25 210 TYR A C 1
ATOM 1564 O O . TYR A 1 210 ? -14.938 -3.787 18.906 1 98.25 210 TYR A O 1
ATOM 1572 N N . ALA A 1 211 ? -13.938 -1.982 18.031 1 98.12 211 ALA A N 1
ATOM 1573 C CA . ALA A 1 211 ? -13.039 -1.9 19.188 1 98.12 211 ALA A CA 1
ATOM 1574 C C . ALA A 1 211 ? -13.812 -1.591 20.453 1 98.12 211 ALA A C 1
ATOM 1576 O O . ALA A 1 211 ? -13.602 -2.229 21.5 1 98.12 211 ALA A O 1
ATOM 1577 N N . GLU A 1 212 ? -14.719 -0.707 20.391 1 97.19 212 GLU A N 1
ATOM 1578 C CA . GLU A 1 212 ? -15.523 -0.313 21.547 1 97.19 212 GLU A CA 1
ATOM 1579 C C . GLU A 1 212 ? -16.469 -1.432 21.969 1 97.19 212 GLU A C 1
ATOM 1581 O O . GLU A 1 212 ? -16.828 -1.545 23.141 1 97.19 212 GLU A O 1
ATOM 1586 N N . LYS A 1 213 ? -16.812 -2.283 20.969 1 97.25 213 LYS A N 1
ATOM 1587 C CA . LYS A 1 213 ? -17.688 -3.422 21.25 1 97.25 213 LYS A CA 1
ATOM 1588 C C . LYS A 1 213 ? -16.891 -4.59 21.828 1 97.25 213 LYS A C 1
ATOM 1590 O O . LYS A 1 213 ? -17.469 -5.633 22.156 1 97.25 213 LYS A O 1
ATOM 1595 N N . GLY A 1 214 ? -15.57 -4.449 21.828 1 96.75 214 GLY A N 1
ATOM 1596 C CA . GLY A 1 214 ? -14.781 -5.457 22.516 1 96.75 214 GLY A CA 1
ATOM 1597 C C . GLY A 1 214 ? -14 -6.352 21.578 1 96.75 214 GLY A C 1
ATOM 1598 O O . GLY A 1 214 ? -13.445 -7.371 21.984 1 96.75 214 GLY A O 1
ATOM 1599 N N . ASP A 1 215 ? -13.945 -5.969 20.312 1 97.19 215 ASP A N 1
ATOM 1600 C CA . ASP A 1 215 ? -13.133 -6.727 19.359 1 97.19 215 ASP A CA 1
ATOM 1601 C C . ASP A 1 215 ? -11.648 -6.477 19.594 1 97.19 215 ASP A C 1
ATOM 1603 O O . ASP A 1 215 ? -11.141 -5.395 19.297 1 97.19 215 ASP A O 1
ATOM 1607 N N . ASP A 1 216 ? -10.945 -7.516 19.922 1 97.31 216 ASP A N 1
ATOM 1608 C CA . ASP A 1 216 ? -9.547 -7.379 20.328 1 97.31 216 ASP A CA 1
ATOM 1609 C C . ASP A 1 216 ? -8.664 -7 19.141 1 97.31 216 ASP A C 1
ATOM 1611 O O . ASP A 1 216 ? -7.703 -6.246 19.281 1 97.31 216 ASP A O 1
ATOM 1615 N N . TYR A 1 217 ? -8.977 -7.539 18.047 1 96.81 217 TYR A N 1
ATOM 1616 C CA . TYR A 1 217 ? -8.164 -7.227 16.875 1 96.81 217 TYR A CA 1
ATOM 1617 C C . TYR A 1 217 ? -8.336 -5.766 16.469 1 96.81 217 TYR A C 1
ATOM 1619 O O . TYR A 1 217 ? -7.352 -5.078 16.188 1 96.81 217 TYR A O 1
ATOM 1627 N N . ALA A 1 218 ? -9.586 -5.344 16.453 1 98.25 218 ALA A N 1
ATOM 1628 C CA . ALA A 1 218 ? -9.859 -3.941 16.156 1 98.25 218 ALA A CA 1
ATOM 1629 C C . ALA A 1 218 ? -9.156 -3.021 17.141 1 98.25 218 ALA A C 1
ATOM 1631 O O . ALA A 1 218 ? -8.523 -2.035 16.75 1 98.25 218 ALA A O 1
ATOM 1632 N N . LYS A 1 219 ? -9.211 -3.361 18.375 1 98.5 219 LYS A N 1
ATOM 1633 C CA . LYS A 1 219 ? -8.547 -2.584 19.422 1 98.5 219 LYS A CA 1
ATOM 1634 C C . LYS A 1 219 ? -7.043 -2.512 19.188 1 98.5 219 LYS A C 1
ATOM 1636 O O . LYS A 1 219 ? -6.441 -1.443 19.312 1 98.5 219 LYS A O 1
ATOM 1641 N N . ASN A 1 220 ? -6.496 -3.635 18.875 1 98.56 220 ASN A N 1
ATOM 1642 C CA . ASN A 1 220 ? -5.051 -3.699 18.672 1 98.56 220 ASN A CA 1
ATOM 1643 C C . ASN A 1 220 ? -4.617 -2.857 17.469 1 98.56 220 ASN A C 1
ATOM 1645 O O . ASN A 1 220 ? -3.547 -2.244 17.484 1 98.56 220 ASN A O 1
ATOM 1649 N N . ILE A 1 221 ? -5.414 -2.848 16.406 1 98.5 221 ILE A N 1
ATOM 1650 C CA . ILE A 1 221 ? -5.121 -1.991 15.258 1 98.5 221 ILE A CA 1
ATOM 1651 C C . ILE A 1 221 ? -5.039 -0.535 15.711 1 98.5 221 ILE A C 1
ATOM 1653 O O . ILE A 1 221 ? -4.062 0.158 15.422 1 98.5 221 ILE A O 1
ATOM 1657 N N . LEU A 1 222 ? -6.012 -0.109 16.469 1 98.81 222 LEU A N 1
ATOM 1658 C CA . LEU A 1 222 ? -6.105 1.286 16.891 1 98.81 222 LEU A CA 1
ATOM 1659 C C . LEU A 1 222 ? -4.984 1.641 17.859 1 98.81 222 LEU A C 1
ATOM 1661 O O . LEU A 1 222 ? -4.383 2.713 17.75 1 98.81 222 LEU A O 1
ATOM 1665 N N . ILE A 1 223 ? -4.656 0.746 18.766 1 98.81 223 ILE A N 1
ATOM 1666 C CA . ILE A 1 223 ? -3.596 0.974 19.75 1 98.81 223 ILE A CA 1
ATOM 1667 C C . ILE A 1 223 ? -2.254 1.105 19.031 1 98.81 223 ILE A C 1
ATOM 1669 O O . ILE A 1 223 ? -1.51 2.062 19.266 1 98.81 223 ILE A O 1
ATOM 1673 N N . ASN A 1 224 ? -1.995 0.19 18.141 1 98.69 224 ASN A N 1
ATOM 1674 C CA . ASN A 1 224 ? -0.732 0.216 17.406 1 98.69 224 ASN A CA 1
ATOM 1675 C C . ASN A 1 224 ? -0.594 1.486 16.562 1 98.69 224 ASN A C 1
ATOM 1677 O O . ASN A 1 224 ? 0.462 2.121 16.562 1 98.69 224 ASN A O 1
ATOM 1681 N N . GLU A 1 225 ? -1.65 1.819 15.867 1 98.62 225 GLU A N 1
ATOM 1682 C CA . GLU A 1 225 ? -1.607 3.012 15.023 1 98.62 225 GLU A CA 1
ATOM 1683 C C . GLU A 1 225 ? -1.509 4.281 15.867 1 98.62 225 GLU A C 1
ATOM 1685 O O . GLU A 1 225 ? -0.88 5.258 15.461 1 98.62 225 GLU A O 1
ATOM 1690 N N . GLY A 1 226 ? -2.156 4.27 17.062 1 98.75 226 GLY A N 1
ATOM 1691 C CA . GLY A 1 226 ? -2.014 5.375 17.984 1 98.75 226 GLY A CA 1
ATOM 1692 C C . GLY A 1 226 ? -0.588 5.574 18.469 1 98.75 226 GLY A C 1
ATOM 1693 O O . GLY A 1 226 ? -0.095 6.703 18.516 1 98.75 226 GLY A O 1
ATOM 1694 N N . ILE A 1 227 ? 0.043 4.496 18.781 1 98.81 227 ILE A N 1
ATOM 1695 C CA . ILE A 1 227 ? 1.428 4.539 19.234 1 98.81 227 ILE A CA 1
ATOM 1696 C C . ILE A 1 227 ? 2.326 5.039 18.109 1 98.81 227 ILE A C 1
ATOM 1698 O O . ILE A 1 227 ? 3.203 5.879 18.328 1 98.81 227 ILE A O 1
ATOM 1702 N N . GLU A 1 228 ? 2.053 4.59 16.922 1 98.12 228 GLU A N 1
ATOM 1703 C CA . GLU A 1 228 ? 2.898 4.953 15.789 1 98.12 228 GLU A CA 1
ATOM 1704 C C . GLU A 1 228 ? 2.801 6.445 15.484 1 98.12 228 GLU A C 1
ATOM 1706 O O . GLU A 1 228 ? 3.814 7.098 15.219 1 98.12 228 GLU A O 1
ATOM 1711 N N . ILE A 1 229 ? 1.634 7.031 15.477 1 98.38 229 ILE A N 1
ATOM 1712 C CA . ILE A 1 229 ? 1.508 8.461 15.203 1 98.38 229 ILE A CA 1
ATOM 1713 C C . ILE A 1 229 ? 2.072 9.258 16.375 1 98.38 229 ILE A C 1
ATOM 1715 O O . ILE A 1 229 ? 2.602 10.359 16.188 1 98.38 229 ILE A O 1
ATOM 1719 N N . ALA A 1 230 ? 2.006 8.695 17.609 1 98.75 230 ALA A N 1
ATOM 1720 C CA . ALA A 1 230 ? 2.631 9.336 18.766 1 98.75 230 ALA A CA 1
ATOM 1721 C C . ALA A 1 230 ? 4.145 9.414 18.594 1 98.75 230 ALA A C 1
ATOM 1723 O O . ALA A 1 230 ? 4.766 10.414 18.953 1 98.75 230 ALA A O 1
ATOM 1724 N N . LYS A 1 231 ? 4.68 8.375 18.062 1 98.25 231 LYS A N 1
ATOM 1725 C CA . LYS A 1 231 ? 6.117 8.367 17.812 1 98.25 231 LYS A CA 1
ATOM 1726 C C . LYS A 1 231 ? 6.516 9.484 16.859 1 98.25 231 LYS A C 1
ATOM 1728 O O . LYS A 1 231 ? 7.586 10.078 17 1 98.25 231 LYS A O 1
ATOM 1733 N N . SER A 1 232 ? 5.68 9.742 15.875 1 97.94 232 SER A N 1
ATOM 1734 C CA . SER A 1 232 ? 5.938 10.844 14.953 1 97.94 232 SER A CA 1
ATOM 1735 C C . SER A 1 232 ? 5.949 12.188 15.688 1 97.94 232 SER A C 1
ATOM 1737 O O . SER A 1 232 ? 6.816 13.023 15.438 1 97.94 232 SER A O 1
ATOM 1739 N N . ALA A 1 233 ? 5.016 12.367 16.547 1 98.56 233 ALA A N 1
ATOM 1740 C CA . ALA A 1 233 ? 4.973 13.586 17.344 1 98.56 233 ALA A CA 1
ATOM 1741 C C . ALA A 1 233 ? 6.203 13.703 18.25 1 98.56 233 ALA A C 1
ATOM 1743 O O . ALA A 1 233 ? 6.781 14.781 18.375 1 98.56 233 ALA A O 1
ATOM 1744 N N . GLU A 1 234 ? 6.559 12.602 18.828 1 98.62 234 GLU A N 1
ATOM 1745 C CA . GLU A 1 234 ? 7.75 12.578 19.672 1 98.62 234 GLU A CA 1
ATOM 1746 C C . GLU A 1 234 ? 8.992 12.992 18.891 1 98.62 234 GLU A C 1
ATOM 1748 O O . GLU A 1 234 ? 9.844 13.719 19.406 1 98.62 234 GLU A O 1
ATOM 1753 N N . ARG A 1 235 ? 9.039 12.508 17.719 1 97.75 235 ARG A N 1
ATOM 1754 C CA . ARG A 1 235 ? 10.195 12.836 16.891 1 97.75 235 ARG A CA 1
ATOM 1755 C C . ARG A 1 235 ? 10.266 14.336 16.625 1 97.75 235 ARG A C 1
ATOM 1757 O O . ARG A 1 235 ? 11.344 14.938 16.688 1 97.75 235 ARG A O 1
ATOM 1764 N N . VAL A 1 236 ? 9.156 14.914 16.297 1 98.19 236 VAL A N 1
ATOM 1765 C CA . VAL A 1 236 ? 9.102 16.344 16.062 1 98.19 236 VAL A CA 1
ATOM 1766 C C . VAL A 1 236 ? 9.492 17.094 17.328 1 98.19 236 VAL A C 1
ATOM 1768 O O . VAL A 1 236 ? 10.258 18.062 17.281 1 98.19 236 VAL A O 1
ATOM 1771 N N . PHE A 1 237 ? 9.047 16.625 18.453 1 98.56 237 PHE A N 1
ATOM 1772 C CA . PHE A 1 237 ? 9.367 17.188 19.75 1 98.56 237 P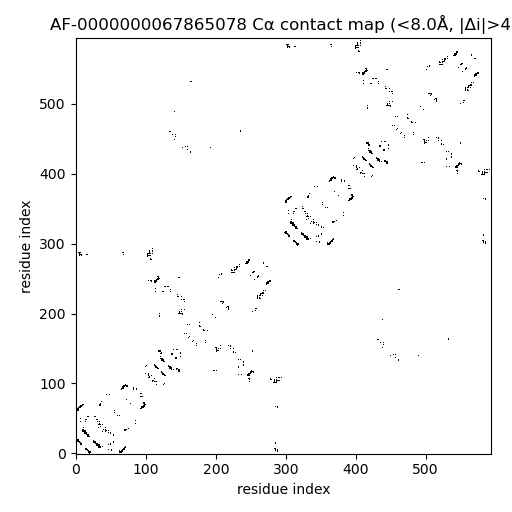HE A CA 1
ATOM 1773 C C . PHE A 1 237 ? 10.867 17.234 19.984 1 98.56 237 PHE A C 1
ATOM 1775 O O . PHE A 1 237 ? 11.422 18.25 20.391 1 98.56 237 PHE A O 1
ATOM 1782 N N . LYS A 1 238 ? 11.453 16.172 19.688 1 97.69 238 LYS A N 1
ATOM 1783 C CA . LYS A 1 238 ? 12.891 16.031 19.922 1 97.69 238 LYS A CA 1
ATOM 1784 C C . LYS A 1 238 ? 13.688 16.828 18.906 1 97.69 238 LYS A C 1
ATOM 1786 O O . LYS A 1 238 ? 14.68 17.469 19.25 1 97.69 238 LYS A O 1
ATOM 1791 N N . LYS A 1 239 ? 13.281 16.781 17.688 1 96.88 239 LYS A N 1
ATOM 1792 C CA . LYS A 1 239 ? 13.977 17.5 16.609 1 96.88 239 LYS A CA 1
ATOM 1793 C C . LYS A 1 239 ? 14 19 16.891 1 96.88 239 LYS A C 1
ATOM 1795 O O . LYS A 1 239 ? 14.984 19.688 16.578 1 96.88 239 LYS A O 1
ATOM 1800 N N . LEU A 1 240 ? 12.906 19.484 17.453 1 97.81 240 LEU A N 1
ATOM 1801 C CA . LEU A 1 240 ? 12.797 20.922 17.719 1 97.81 240 LEU A CA 1
ATOM 1802 C C . LEU A 1 240 ? 13.297 21.266 19.109 1 97.81 240 LEU A C 1
ATOM 1804 O O . LEU A 1 240 ? 13.234 22.422 19.531 1 97.81 240 LEU A O 1
ATOM 1808 N N . ASN A 1 241 ? 13.758 20.281 19.875 1 97.56 241 ASN A N 1
ATOM 1809 C CA . ASN A 1 241 ? 14.336 20.422 21.203 1 97.56 241 ASN A CA 1
ATOM 1810 C C . ASN A 1 241 ? 13.375 21.125 22.156 1 97.56 241 ASN A C 1
ATOM 1812 O O . ASN A 1 241 ? 13.734 22.109 22.812 1 97.56 241 ASN A O 1
ATOM 1816 N N . PHE A 1 242 ? 12.164 20.688 22.156 1 98.25 242 PHE A N 1
ATOM 1817 C CA . PHE A 1 242 ? 11.195 21.188 23.125 1 98.25 242 PHE A CA 1
ATOM 1818 C C . PHE A 1 242 ? 11.492 20.625 24.516 1 98.25 242 PHE A C 1
ATOM 1820 O O . PHE A 1 242 ? 11.875 19.469 24.656 1 98.25 242 PHE A O 1
ATOM 1827 N N . ASP A 1 243 ? 11.391 21.406 25.531 1 98.19 243 ASP A N 1
ATOM 1828 C CA . ASP A 1 243 ? 11.328 20.906 26.906 1 98.19 243 ASP A CA 1
ATOM 1829 C C . ASP A 1 243 ? 9.914 20.453 27.266 1 98.19 243 ASP A C 1
ATOM 1831 O O . ASP A 1 243 ? 9.727 19.453 27.938 1 98.19 243 ASP A O 1
ATOM 1835 N N . LYS A 1 244 ? 8.969 21.203 26.859 1 98.25 244 LYS A N 1
ATOM 1836 C CA . LYS A 1 244 ? 7.527 20.969 26.953 1 98.25 244 LYS A CA 1
ATOM 1837 C C . LYS A 1 244 ? 6.777 21.672 25.812 1 98.25 244 LYS A C 1
ATOM 1839 O O . LYS A 1 244 ? 7.281 22.625 25.234 1 98.25 244 LYS A O 1
ATOM 1844 N N . CYS A 1 245 ? 5.617 21.172 25.469 1 97.5 245 CYS A N 1
ATOM 1845 C CA . CYS A 1 245 ? 4.844 21.891 24.453 1 97.5 245 CYS A CA 1
ATOM 1846 C C . CYS A 1 245 ? 3.375 21.484 24.5 1 97.5 245 CYS A C 1
ATOM 1848 O O . CYS A 1 245 ? 3.018 20.516 25.172 1 97.5 245 CYS A O 1
ATOM 1850 N N . ARG A 1 246 ? 2.549 22.328 23.844 1 98.31 246 ARG A N 1
ATOM 1851 C CA . ARG A 1 246 ? 1.17 21.953 23.531 1 98.31 246 ARG A CA 1
ATOM 1852 C C . ARG A 1 246 ? 1.082 21.219 22.203 1 98.31 246 ARG A C 1
ATOM 1854 O O . ARG A 1 246 ? 1.897 21.453 21.297 1 98.31 246 ARG A O 1
ATOM 1861 N N . ILE A 1 247 ? 0.136 20.312 22.156 1 98.62 247 ILE A N 1
ATOM 1862 C CA . ILE A 1 247 ? -0.077 19.562 20.922 1 98.62 247 ILE A CA 1
ATOM 1863 C C . ILE A 1 247 ? -1.504 19.781 20.422 1 98.62 247 ILE A C 1
ATOM 1865 O O . ILE A 1 247 ? -2.469 19.5 21.141 1 98.62 247 ILE A O 1
ATOM 1869 N N . GLY A 1 248 ? -1.59 20.375 19.25 1 98.31 248 GLY A N 1
ATOM 1870 C CA . GLY A 1 248 ? -2.873 20.453 18.578 1 98.31 248 GLY A CA 1
ATOM 1871 C C . GLY A 1 248 ? -3.234 19.188 17.844 1 98.31 248 GLY A C 1
ATOM 1872 O O . GLY A 1 248 ? -2.371 18.547 17.234 1 98.31 248 GLY A O 1
ATOM 1873 N N . LEU A 1 249 ? -4.504 18.797 17.859 1 98.06 249 LEU A N 1
ATOM 1874 C CA . LEU A 1 249 ? -4.996 17.594 17.219 1 98.06 249 LEU A CA 1
ATOM 1875 C C . LEU A 1 249 ? -6.047 17.922 16.156 1 98.06 249 LEU A C 1
ATOM 1877 O O . LEU A 1 249 ? -7.035 18.594 16.453 1 98.06 249 LEU A O 1
ATOM 1881 N N . VAL A 1 250 ? -5.781 17.453 14.945 1 96 250 VAL A N 1
ATOM 1882 C CA . VAL A 1 250 ? -6.699 17.672 13.836 1 96 250 VAL A CA 1
ATOM 1883 C C . VAL A 1 250 ? -6.961 16.344 13.109 1 96 250 VAL A C 1
ATOM 1885 O O . VAL A 1 250 ? -6.043 15.547 12.914 1 96 250 VAL A O 1
ATOM 1888 N N . GLY A 1 251 ? -8.281 16.188 12.68 1 95.19 251 GLY A N 1
ATOM 1889 C CA . GLY A 1 251 ? -8.633 14.984 11.938 1 95.19 251 GLY A CA 1
ATOM 1890 C C . GLY A 1 251 ? -9.594 14.086 12.688 1 95.19 251 GLY A C 1
ATOM 1891 O O . GLY A 1 251 ? -9.523 13.977 13.914 1 95.19 251 GLY A O 1
ATOM 1892 N N . GLY A 1 252 ? -10.352 13.43 11.984 1 95.44 252 GLY A N 1
ATOM 1893 C CA . GLY A 1 252 ? -11.406 12.617 12.57 1 95.44 252 GLY A CA 1
ATOM 1894 C C . GLY A 1 252 ? -10.875 11.422 13.344 1 95.44 252 GLY A C 1
ATOM 1895 O O . GLY A 1 252 ? -11.422 11.07 14.398 1 95.44 252 GLY A O 1
ATOM 1896 N N . VAL A 1 253 ? -9.805 10.844 12.945 1 97 253 VAL A N 1
ATOM 1897 C CA . VAL A 1 253 ? -9.273 9.641 13.578 1 97 253 VAL A CA 1
ATOM 1898 C C . VAL A 1 253 ? -8.766 9.969 14.977 1 97 253 VAL A C 1
ATOM 1900 O O . VAL A 1 253 ? -9.195 9.359 15.961 1 97 253 VAL A O 1
ATOM 1903 N N . ILE A 1 254 ? -7.922 10.961 15.07 1 97.31 254 ILE A N 1
ATOM 1904 C CA . ILE A 1 254 ? -7.27 11.281 16.344 1 97.31 254 ILE A CA 1
ATOM 1905 C C . ILE A 1 254 ? -8.289 11.898 17.297 1 97.31 254 ILE A C 1
ATOM 1907 O O . ILE A 1 254 ? -8.156 11.766 18.516 1 97.31 254 ILE A O 1
ATOM 1911 N N . ARG A 1 255 ? -9.336 12.484 16.812 1 96.06 255 ARG A N 1
ATOM 1912 C CA . ARG A 1 255 ? -10.297 13.172 17.672 1 96.06 255 ARG A CA 1
ATOM 1913 C C . ARG A 1 255 ? -11.406 12.227 18.109 1 96.06 255 ARG A C 1
ATOM 1915 O O . ARG A 1 255 ? -11.961 12.375 19.203 1 96.06 255 ARG A O 1
ATOM 1922 N N . LYS A 1 256 ? -11.68 11.203 17.312 1 95.31 256 LYS A N 1
ATOM 1923 C CA . LYS A 1 256 ? -12.914 10.461 17.562 1 95.31 256 LYS A CA 1
ATOM 1924 C C . LYS A 1 256 ? -12.617 9.016 17.953 1 95.31 256 LYS A C 1
ATOM 1926 O O . LYS A 1 256 ? -13.453 8.352 18.562 1 95.31 256 LYS A O 1
ATOM 1931 N N . SER A 1 257 ? -11.555 8.5 17.547 1 97.12 257 SER A N 1
ATOM 1932 C CA . SER A 1 257 ? -11.219 7.121 17.906 1 97.12 257 SER A CA 1
ATOM 1933 C C . SER A 1 257 ? -10.672 7.043 19.328 1 97.12 257 SER A C 1
ATOM 1935 O O . SER A 1 257 ? -9.5 7.348 19.578 1 97.12 257 SER A O 1
ATOM 1937 N N . LYS A 1 258 ? -11.422 6.508 20.219 1 97.5 258 LYS A N 1
ATOM 1938 C CA . LYS A 1 258 ? -11.102 6.512 21.641 1 97.5 258 LYS A CA 1
ATOM 1939 C C . LYS A 1 258 ? -9.828 5.711 21.922 1 97.5 258 LYS A C 1
ATOM 1941 O O . LYS A 1 258 ? -8.93 6.195 22.609 1 97.5 258 LYS A O 1
ATOM 1946 N N . ASP A 1 259 ? -9.781 4.516 21.391 1 98.38 259 ASP A N 1
ATOM 1947 C CA . ASP A 1 259 ? -8.648 3.633 21.656 1 98.38 259 ASP A CA 1
ATOM 1948 C C . ASP A 1 259 ? -7.359 4.195 21.062 1 98.38 259 ASP A C 1
ATOM 1950 O O . ASP A 1 259 ? -6.301 4.125 21.703 1 98.38 259 ASP A O 1
ATOM 1954 N N . LEU A 1 260 ? -7.41 4.734 19.906 1 98.69 260 LEU A N 1
ATOM 1955 C CA . LEU A 1 260 ? -6.223 5.316 19.281 1 98.69 260 LEU A CA 1
ATOM 1956 C C . LEU A 1 260 ? -5.75 6.543 20.047 1 98.69 260 LEU A C 1
ATOM 1958 O O . LEU A 1 260 ? -4.562 6.672 20.359 1 98.69 260 LEU A O 1
ATOM 1962 N N . ARG A 1 261 ? -6.688 7.449 20.422 1 98.38 261 ARG A N 1
ATOM 1963 C CA . ARG A 1 261 ? -6.363 8.656 21.172 1 98.38 261 ARG A CA 1
ATOM 1964 C C . ARG A 1 261 ? -5.711 8.32 22.5 1 98.38 261 ARG A C 1
ATOM 1966 O O . ARG A 1 261 ? -4.699 8.922 22.875 1 98.38 261 ARG A O 1
ATOM 1973 N N . LYS A 1 262 ? -6.32 7.344 23.141 1 98.5 262 LYS A N 1
ATOM 1974 C CA . LYS A 1 262 ? -5.789 6.926 24.438 1 98.5 262 LYS A CA 1
ATOM 1975 C C . LYS A 1 262 ? -4.371 6.383 24.297 1 98.5 262 LYS A C 1
ATOM 1977 O O . LYS A 1 262 ? -3.49 6.73 25.094 1 98.5 262 LYS A O 1
ATOM 1982 N N . ALA A 1 263 ? -4.18 5.523 23.344 1 98.81 263 ALA A N 1
ATOM 1983 C CA . ALA A 1 263 ? -2.854 4.961 23.109 1 98.81 263 ALA A CA 1
ATOM 1984 C C . ALA A 1 263 ? -1.847 6.051 22.766 1 98.81 263 ALA A C 1
ATOM 1986 O O . ALA A 1 263 ? -0.707 6.031 23.234 1 98.81 263 ALA A O 1
ATOM 1987 N N . PHE A 1 264 ? -2.305 6.984 21.953 1 98.88 264 PHE A N 1
ATOM 1988 C CA . PHE A 1 264 ? -1.509 8.141 21.547 1 98.88 264 PHE A CA 1
ATOM 1989 C C . PHE A 1 264 ? -1.079 8.953 22.766 1 98.88 264 PHE A C 1
ATOM 1991 O O . PHE A 1 264 ? 0.112 9.203 22.969 1 98.88 264 PHE A O 1
ATOM 1998 N N . GLU A 1 265 ? -1.949 9.273 23.578 1 98.75 265 GLU A N 1
ATOM 1999 C CA . GLU A 1 265 ? -1.685 10.109 24.734 1 98.75 265 GLU A CA 1
ATOM 2000 C C . GLU A 1 265 ? -0.847 9.367 25.781 1 98.75 265 GLU A C 1
ATOM 2002 O O . GLU A 1 265 ? 0.054 9.945 26.391 1 98.75 265 GLU A O 1
ATOM 2007 N N . ASN A 1 266 ? -1.16 8.07 25.984 1 98.75 266 ASN A N 1
ATOM 2008 C CA . ASN A 1 266 ? -0.406 7.273 26.953 1 98.75 266 ASN A CA 1
ATOM 2009 C C . ASN A 1 266 ? 1.066 7.172 26.562 1 98.75 266 ASN A C 1
ATOM 2011 O O . ASN A 1 266 ? 1.947 7.301 27.406 1 98.75 266 ASN A O 1
ATOM 2015 N N . TYR A 1 267 ? 1.242 6.949 25.312 1 98.81 267 TYR A N 1
ATOM 2016 C CA . TYR A 1 267 ? 2.621 6.855 24.844 1 98.81 267 TYR A CA 1
ATOM 2017 C C . TYR A 1 267 ? 3.361 8.172 25.062 1 98.81 267 TYR A C 1
ATOM 2019 O O . TYR A 1 267 ? 4.492 8.18 25.562 1 98.81 267 TYR A O 1
ATOM 2027 N N . LEU A 1 268 ? 2.748 9.289 24.656 1 98.75 268 LEU A N 1
ATOM 2028 C CA . LEU A 1 268 ? 3.404 10.586 24.766 1 98.75 268 LEU A CA 1
ATOM 2029 C C . LEU A 1 268 ? 3.637 10.969 26.219 1 98.75 268 LEU A C 1
ATOM 2031 O O . LEU A 1 268 ? 4.652 11.586 26.547 1 98.75 268 LEU A O 1
ATOM 2035 N N . LYS A 1 269 ? 2.713 10.641 27.062 1 98.25 269 LYS A N 1
ATOM 2036 C CA . LYS A 1 269 ? 2.842 10.914 28.5 1 98.25 269 LYS A CA 1
ATOM 2037 C C . LYS A 1 269 ? 4.117 10.289 29.062 1 98.25 269 LYS A C 1
ATOM 2039 O O . LYS A 1 269 ? 4.75 10.867 29.953 1 98.25 269 LYS A O 1
ATOM 2044 N N . GLU A 1 270 ? 4.48 9.172 28.531 1 98.31 270 GLU A N 1
ATOM 2045 C CA . GLU A 1 270 ? 5.621 8.422 29.047 1 98.31 270 GLU A CA 1
ATOM 2046 C C . GLU A 1 270 ? 6.922 8.875 28.406 1 98.31 270 GLU A C 1
ATOM 2048 O O . GLU A 1 270 ? 8.008 8.555 28.891 1 98.31 270 GLU A O 1
ATOM 2053 N N . ASN A 1 271 ? 6.809 9.68 27.375 1 98.38 271 ASN A N 1
ATOM 2054 C CA . ASN A 1 271 ? 8.023 9.852 26.578 1 98.38 271 ASN A CA 1
ATOM 2055 C C . ASN A 1 271 ? 8.398 11.32 26.438 1 98.38 271 ASN A C 1
ATOM 2057 O O . ASN A 1 271 ? 9.562 11.648 26.203 1 98.38 271 ASN A O 1
ATOM 2061 N N . ILE A 1 272 ? 7.352 12.211 26.531 1 98.38 272 ILE A N 1
ATOM 2062 C CA . ILE A 1 272 ? 7.648 13.641 26.406 1 98.38 272 ILE A CA 1
ATOM 2063 C C . ILE A 1 272 ? 6.75 14.438 27.344 1 98.38 272 ILE A C 1
ATOM 2065 O O . ILE A 1 272 ? 5.82 13.883 27.938 1 98.38 272 ILE A O 1
ATOM 2069 N N . ASN A 1 273 ? 7.059 15.742 27.453 1 98.38 273 ASN A N 1
ATOM 2070 C CA . ASN A 1 273 ? 6.301 16.625 28.328 1 98.38 273 ASN A CA 1
ATOM 2071 C C . ASN A 1 273 ? 5.258 17.422 27.562 1 98.38 273 ASN A C 1
ATOM 2073 O O . ASN A 1 273 ? 5.543 18.531 27.094 1 98.38 273 ASN A O 1
ATOM 2077 N N . VAL A 1 274 ? 4.043 16.875 27.562 1 98.31 274 VAL A N 1
ATOM 2078 C CA . VAL A 1 274 ? 2.938 17.562 26.891 1 98.31 274 VAL A CA 1
ATOM 2079 C C . VAL A 1 274 ? 2.137 18.375 27.906 1 98.31 274 VAL A C 1
ATOM 2081 O O . VAL A 1 274 ? 1.605 17.812 28.875 1 98.31 274 VAL A O 1
ATOM 2084 N N . VAL A 1 275 ? 2.076 19.641 27.609 1 97.69 275 VAL A N 1
ATOM 2085 C CA . VAL A 1 275 ? 1.393 20.562 28.516 1 97.69 275 VAL A CA 1
ATOM 2086 C C . VAL A 1 275 ? -0.119 20.406 28.359 1 97.69 275 VAL A C 1
ATOM 2088 O O . VAL A 1 275 ? -0.865 20.5 29.328 1 97.69 275 VAL A O 1
ATOM 2091 N N . ALA A 1 276 ? -0.502 20.281 27.156 1 97.81 276 ALA A N 1
ATOM 2092 C CA . ALA A 1 276 ? -1.929 20.172 26.859 1 97.81 276 ALA A CA 1
ATOM 2093 C C . ALA A 1 276 ? -2.158 19.656 25.438 1 97.81 276 ALA A C 1
ATOM 2095 O O . ALA A 1 276 ? -1.319 19.875 24.562 1 97.81 276 ALA A O 1
ATOM 2096 N N . TYR A 1 277 ? -3.258 19 25.328 1 98.19 277 TYR A N 1
ATOM 2097 C CA . TYR A 1 277 ? -3.795 18.703 24 1 98.19 277 TYR A CA 1
ATOM 2098 C C . TYR A 1 277 ? -4.922 19.672 23.641 1 98.19 277 TYR A C 1
ATOM 2100 O O . TYR A 1 277 ? -5.785 19.953 24.469 1 98.19 277 TYR A O 1
ATOM 2108 N N . VAL A 1 278 ? -4.859 20.172 22.438 1 98.12 278 VAL A N 1
ATOM 2109 C CA . VAL A 1 278 ? -5.871 21.125 21.984 1 98.12 278 VAL A CA 1
ATOM 2110 C C . VAL A 1 278 ? -6.539 20.594 20.719 1 98.12 278 VAL A C 1
ATOM 2112 O O . VAL A 1 278 ? -5.859 20.297 19.734 1 98.12 278 VAL A O 1
ATOM 2115 N N . ASP A 1 279 ? -7.824 20.438 20.672 1 96.88 279 ASP A N 1
ATOM 2116 C CA . ASP A 1 279 ? -8.492 19.891 19.5 1 96.88 279 ASP A CA 1
ATOM 2117 C C . ASP A 1 279 ? -9.773 20.641 19.172 1 96.88 279 ASP A C 1
ATOM 2119 O O . ASP A 1 279 ? -10.742 20.062 18.688 1 96.88 279 ASP A O 1
ATOM 2123 N N . ASN A 1 280 ? -9.805 21.922 19.516 1 94.12 280 ASN A N 1
ATOM 2124 C CA . ASN A 1 280 ? -10.961 22.75 19.188 1 94.12 280 ASN A CA 1
ATOM 2125 C C . ASN A 1 280 ? -11.125 22.906 17.672 1 94.12 280 ASN A C 1
ATOM 2127 O O . ASN A 1 280 ? -10.156 22.797 16.922 1 94.12 280 ASN A O 1
ATOM 2131 N N . ASP A 1 281 ? -12.383 23.078 17.25 1 91.12 281 ASP A N 1
ATOM 2132 C CA . ASP A 1 281 ? -12.672 23.344 15.844 1 91.12 281 ASP A CA 1
ATOM 2133 C C . ASP A 1 281 ? -12.422 24.812 15.508 1 91.12 281 ASP A C 1
ATOM 2135 O O . ASP A 1 281 ? -13.188 25.688 15.922 1 91.12 281 ASP A O 1
ATOM 2139 N N . VAL A 1 282 ? -11.383 25.094 14.859 1 93.19 282 VAL A N 1
ATOM 2140 C CA . VAL A 1 282 ? -11.031 26.453 14.5 1 93.19 282 VAL A CA 1
ATOM 2141 C C . VAL A 1 282 ? -10.516 26.5 13.062 1 93.19 282 VAL A C 1
ATOM 2143 O O . VAL A 1 282 ? -9.812 25.594 12.617 1 93.19 282 VAL A O 1
ATOM 2146 N N . SER A 1 283 ? -10.914 27.547 12.375 1 94.56 283 SER A N 1
ATOM 2147 C CA . SER A 1 283 ? -10.398 27.75 11.023 1 94.56 283 SER A CA 1
ATOM 2148 C C . SER A 1 283 ? -8.906 28.031 11.031 1 94.56 283 SER A C 1
ATOM 2150 O O . SER A 1 283 ? -8.406 28.766 11.898 1 94.56 283 SER A O 1
ATOM 2152 N N . ALA A 1 284 ? -8.219 27.453 10.078 1 96.12 284 ALA A N 1
ATOM 2153 C CA . ALA A 1 284 ? -6.785 27.719 9.969 1 96.12 284 ALA A CA 1
ATOM 2154 C C . ALA A 1 284 ? -6.52 29.203 9.766 1 96.12 284 ALA A C 1
ATOM 2156 O O . ALA A 1 284 ? -5.523 29.734 10.258 1 96.12 284 ALA A O 1
ATOM 2157 N N . ALA A 1 285 ? -7.449 29.844 9.117 1 97.62 285 ALA A N 1
ATOM 2158 C CA . ALA A 1 285 ? -7.289 31.266 8.82 1 97.62 285 ALA A CA 1
ATOM 2159 C C . ALA A 1 285 ? -7.207 32.094 10.102 1 97.62 285 ALA A C 1
ATOM 2161 O O . ALA A 1 285 ? -6.637 33.188 10.117 1 97.62 285 ALA A O 1
ATOM 2162 N N . LYS A 1 286 ? -7.73 31.578 11.148 1 97.88 286 LYS A N 1
ATOM 2163 C CA . LYS A 1 286 ? -7.723 32.312 12.414 1 97.88 286 LYS A CA 1
ATOM 2164 C C . LYS A 1 286 ? -6.305 32.438 12.961 1 97.88 286 LYS A C 1
ATOM 2166 O O . LYS A 1 286 ? -6.047 33.281 13.844 1 97.88 286 LYS A O 1
ATOM 2171 N N . GLY A 1 287 ? -5.418 31.609 12.438 1 97.94 287 GLY A N 1
ATOM 2172 C CA . GLY A 1 287 ? -4.02 31.797 12.789 1 97.94 287 GLY A CA 1
ATOM 2173 C C . GLY A 1 287 ? -3.541 33.219 12.586 1 97.94 287 GLY A C 1
ATOM 2174 O O . GLY A 1 287 ? -2.688 33.719 13.336 1 97.94 287 GLY A O 1
ATOM 2175 N N . ALA A 1 288 ? -4.086 33.875 11.602 1 97.25 288 ALA A N 1
ATOM 2176 C CA . ALA A 1 288 ? -3.746 35.25 11.297 1 97.25 288 ALA A CA 1
ATOM 2177 C C . ALA A 1 288 ? -3.984 36.156 12.508 1 97.25 288 ALA A C 1
ATOM 2179 O O . ALA A 1 288 ? -3.133 36.969 12.859 1 97.25 288 ALA A O 1
ATOM 2180 N N . TYR A 1 289 ? -5.105 36 13.133 1 97.62 289 TYR A N 1
ATOM 2181 C CA . TYR A 1 289 ? -5.48 36.812 14.297 1 97.62 289 TYR A CA 1
ATOM 2182 C C . TYR A 1 289 ? -4.473 36.625 15.422 1 97.62 289 TYR A C 1
ATOM 2184 O O . TYR A 1 289 ? -3.971 37.594 15.984 1 97.62 289 TYR A O 1
ATOM 2192 N N . TYR A 1 290 ? -4.125 35.438 15.703 1 97.62 290 TYR A N 1
ATOM 2193 C CA . TYR A 1 290 ? -3.252 35.156 16.844 1 97.62 290 TYR A CA 1
ATOM 2194 C C . TYR A 1 290 ? -1.823 35.594 16.547 1 97.62 290 TYR A C 1
ATOM 2196 O O . TYR A 1 290 ? -1.116 36.062 17.453 1 97.62 290 TYR A O 1
ATOM 2204 N N . ILE A 1 291 ? -1.402 35.375 15.305 1 96.69 291 ILE A N 1
ATOM 2205 C CA . ILE A 1 291 ? -0.074 35.844 14.93 1 96.69 291 ILE A CA 1
ATOM 2206 C C . ILE A 1 291 ? 0.005 37.375 15.094 1 96.69 291 ILE A C 1
ATOM 2208 O O . ILE A 1 291 ? 0.974 37.906 15.656 1 96.69 291 ILE A O 1
ATOM 2212 N N . TYR A 1 292 ? -1.016 38.062 14.578 1 97.31 292 TYR A N 1
ATOM 2213 C CA . TYR A 1 292 ? -1.072 39.5 14.703 1 97.31 292 TYR A CA 1
ATOM 2214 C C . TYR A 1 292 ? -1.02 39.938 16.172 1 97.31 292 TYR A C 1
ATOM 2216 O O . TYR A 1 292 ? -0.299 40.875 16.531 1 97.31 292 TYR A O 1
ATOM 2224 N N . GLN A 1 293 ? -1.83 39.281 17 1 96.19 293 GLN A N 1
ATOM 2225 C CA . GLN A 1 293 ? -1.88 39.594 18.422 1 96.19 293 GLN A CA 1
ATOM 2226 C C . GLN A 1 293 ? -0.51 39.438 19.078 1 96.19 293 GLN A C 1
ATOM 2228 O O . GLN A 1 293 ? -0.1 40.281 19.891 1 96.19 293 GLN A O 1
ATOM 2233 N N . LYS A 1 294 ? 0.174 38.469 18.734 1 93.12 294 LYS A N 1
ATOM 2234 C CA . LYS A 1 294 ? 1.472 38.188 19.344 1 93.12 294 LYS A CA 1
ATOM 2235 C C . LYS A 1 294 ? 2.531 39.188 18.875 1 93.12 294 LYS A C 1
ATOM 2237 O O . LYS A 1 294 ? 3.443 39.531 19.625 1 93.12 294 LYS A O 1
ATOM 2242 N N . THR A 1 295 ? 2.434 39.562 17.672 1 90.44 295 THR A N 1
ATOM 2243 C CA . THR A 1 295 ? 3.445 40.406 17.078 1 90.44 295 THR A CA 1
ATOM 2244 C C . THR A 1 295 ? 3.207 41.875 17.469 1 90.44 295 THR A C 1
ATOM 2246 O O . THR A 1 295 ? 4.133 42.688 17.453 1 90.44 295 THR A O 1
ATOM 2249 N N . ASN A 1 296 ? 2.012 42.281 17.734 1 87.88 296 ASN A N 1
ATOM 2250 C CA . ASN A 1 296 ? 1.681 43.688 17.984 1 87.88 296 ASN A CA 1
ATOM 2251 C C . ASN A 1 296 ? 1.284 43.938 19.438 1 87.88 296 ASN A C 1
ATOM 2253 O O . ASN A 1 296 ? 1.091 45.062 19.844 1 87.88 296 ASN A O 1
ATOM 2257 N N . ASN A 1 297 ? 1.144 42.906 20.281 1 77.56 297 ASN A N 1
ATOM 2258 C CA . ASN A 1 297 ? 0.936 43.094 21.703 1 77.56 297 ASN A CA 1
ATOM 2259 C C . ASN A 1 297 ? 2.176 42.719 22.516 1 77.56 297 ASN A C 1
ATOM 2261 O O . ASN A 1 297 ? 2.9 41.781 22.141 1 77.56 297 ASN A O 1
ATOM 2265 N N . MET B 1 1 ? 2.381 -38.062 -37.062 1 90.56 1 MET B N 1
ATOM 2266 C CA . MET B 1 1 ? 3.09 -37.938 -35.781 1 90.56 1 MET B CA 1
ATOM 2267 C C . MET B 1 1 ? 2.135 -37.531 -34.688 1 90.56 1 MET B C 1
ATOM 2269 O O . MET B 1 1 ? 1.284 -36.656 -34.875 1 90.56 1 MET B O 1
ATOM 2273 N N . ASP B 1 2 ? 2.225 -38.281 -33.594 1 96.94 2 ASP B N 1
ATOM 2274 C CA . ASP B 1 2 ? 1.335 -38.031 -32.469 1 96.94 2 ASP B CA 1
ATOM 2275 C C . ASP B 1 2 ? 1.84 -36.844 -31.656 1 96.94 2 ASP B C 1
ATOM 2277 O O . ASP B 1 2 ? 3.043 -36.719 -31.406 1 96.94 2 ASP B O 1
ATOM 2281 N N . TYR B 1 3 ? 0.964 -35.969 -31.297 1 98.19 3 TYR B N 1
ATOM 2282 C CA . TYR B 1 3 ? 1.386 -34.812 -30.516 1 98.19 3 TYR B CA 1
ATOM 2283 C C . TYR B 1 3 ? 0.25 -34.312 -29.641 1 98.19 3 TYR B C 1
ATOM 2285 O O . TYR B 1 3 ? -0.89 -34.75 -29.766 1 98.19 3 TYR B O 1
ATOM 2293 N N . ILE B 1 4 ? 0.573 -33.438 -28.656 1 98.44 4 ILE B N 1
ATOM 2294 C CA . ILE B 1 4 ? -0.381 -32.75 -27.781 1 98.44 4 ILE B CA 1
ATOM 2295 C C . ILE B 1 4 ? -0.126 -31.25 -27.812 1 98.44 4 ILE B C 1
ATOM 2297 O O . ILE B 1 4 ? 0.946 -30.812 -28.219 1 98.44 4 ILE B O 1
ATOM 2301 N N . ILE B 1 5 ? -1.119 -30.484 -27.391 1 98.75 5 ILE B N 1
ATOM 2302 C CA . ILE B 1 5 ? -0.984 -29.031 -27.359 1 98.75 5 ILE B CA 1
ATOM 2303 C C . ILE B 1 5 ? -1.217 -28.516 -25.938 1 98.75 5 ILE B C 1
ATOM 2305 O O . ILE B 1 5 ? -2.199 -28.891 -25.297 1 98.75 5 ILE B O 1
ATOM 2309 N N . GLY B 1 6 ? -0.246 -27.828 -25.438 1 98.81 6 GLY B N 1
ATOM 2310 C CA . GLY B 1 6 ? -0.417 -27.047 -24.219 1 98.81 6 GLY B CA 1
ATOM 2311 C C . GLY B 1 6 ? -0.641 -25.562 -24.469 1 98.81 6 GLY B C 1
ATOM 2312 O O . GLY B 1 6 ? 0.045 -24.969 -25.312 1 98.81 6 GLY B O 1
ATOM 2313 N N . VAL B 1 7 ? -1.67 -24.969 -23.828 1 98.81 7 VAL B N 1
ATOM 2314 C CA . VAL B 1 7 ? -1.998 -23.562 -24 1 98.81 7 VAL B CA 1
ATOM 2315 C C . VAL B 1 7 ? -1.882 -22.828 -22.656 1 98.81 7 VAL B C 1
ATOM 2317 O O . VAL B 1 7 ? -2.564 -23.188 -21.703 1 98.81 7 VAL B O 1
ATOM 2320 N N . ASP B 1 8 ? -1.008 -21.875 -22.594 1 98.19 8 ASP B N 1
ATOM 2321 C CA . ASP B 1 8 ? -0.86 -20.969 -21.453 1 98.19 8 ASP B CA 1
ATOM 2322 C C . ASP B 1 8 ? -1.422 -19.578 -21.781 1 98.19 8 ASP B C 1
ATOM 2324 O O . ASP B 1 8 ? -0.807 -18.812 -22.516 1 98.19 8 ASP B O 1
ATOM 2328 N N . GLY B 1 9 ? -2.59 -19.297 -21.234 1 97.62 9 GLY B N 1
ATOM 2329 C CA . GLY B 1 9 ? -3.26 -18.047 -21.531 1 97.62 9 GLY B CA 1
ATOM 2330 C C . GLY B 1 9 ? -3.354 -17.125 -20.344 1 97.62 9 GLY B C 1
ATOM 2331 O O . GLY B 1 9 ? -4.004 -17.453 -19.344 1 97.62 9 GLY B O 1
ATOM 2332 N N . GLY B 1 10 ? -2.766 -15.977 -20.484 1 95.25 10 GLY B N 1
ATOM 2333 C CA . GLY B 1 10 ? -2.773 -15 -19.406 1 95.25 10 GLY B CA 1
ATOM 2334 C C . GLY B 1 10 ? -3.459 -13.695 -19.797 1 95.25 10 GLY B C 1
ATOM 2335 O O . GLY B 1 10 ? -4.297 -13.672 -20.703 1 95.25 10 GLY B O 1
ATOM 2336 N N . GLY B 1 11 ? -3.211 -12.664 -19.031 1 91.75 11 GLY B N 1
ATOM 2337 C CA . GLY B 1 11 ? -3.828 -11.367 -19.25 1 91.75 11 GLY B 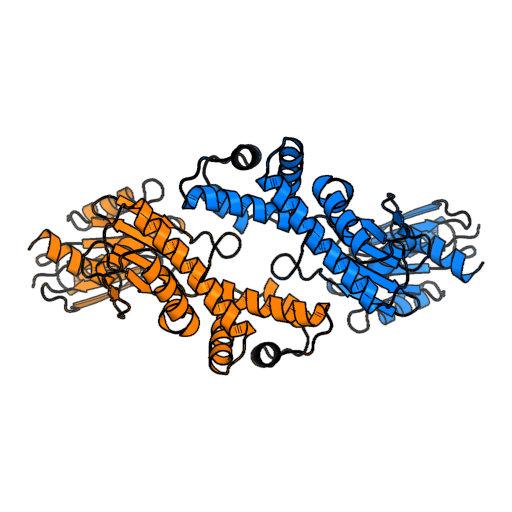CA 1
ATOM 2338 C C . GLY B 1 11 ? -3.248 -10.617 -20.438 1 91.75 11 GLY B C 1
ATOM 2339 O O . GLY B 1 11 ? -3.891 -9.719 -20.984 1 91.75 11 GLY B O 1
ATOM 2340 N N . THR B 1 12 ? -2.062 -11 -20.875 1 91.94 12 THR B N 1
ATOM 2341 C CA . THR B 1 12 ? -1.387 -10.227 -21.906 1 91.94 12 THR B CA 1
ATOM 2342 C C . THR B 1 12 ? -1.217 -11.047 -23.188 1 91.94 12 THR B C 1
ATOM 2344 O O . THR B 1 12 ? -1.34 -10.523 -24.297 1 91.94 12 THR B O 1
ATOM 2347 N N . LYS B 1 13 ? -0.962 -12.328 -23 1 96.62 13 LYS B N 1
ATOM 2348 C CA . LYS B 1 13 ? -0.699 -13.172 -24.156 1 96.62 13 LYS B CA 1
ATOM 2349 C C . LYS B 1 13 ? -1.185 -14.602 -23.922 1 96.62 13 LYS B C 1
ATOM 2351 O O . LYS B 1 13 ? -1.494 -14.977 -22.781 1 96.62 13 LYS B O 1
ATOM 2356 N N . THR B 1 14 ? -1.258 -15.289 -25 1 98.19 14 THR B N 1
ATOM 2357 C CA . THR B 1 14 ? -1.537 -16.719 -25.031 1 98.19 14 THR B CA 1
ATOM 2358 C C . THR B 1 14 ? -0.477 -17.469 -25.828 1 98.19 14 THR B C 1
ATOM 2360 O O . THR B 1 14 ? -0.228 -17.141 -27 1 98.19 14 THR B O 1
ATOM 2363 N N . GLU B 1 15 ? 0.121 -18.391 -25.172 1 98.25 15 GLU B N 1
ATOM 2364 C CA . GLU B 1 15 ? 1.106 -19.234 -25.844 1 98.25 15 GLU B CA 1
ATOM 2365 C C . GLU B 1 15 ? 0.605 -20.672 -25.969 1 98.25 15 GLU B C 1
ATOM 2367 O O . GLU B 1 15 ? 0.248 -21.297 -24.969 1 98.25 15 GLU B O 1
ATOM 2372 N N . ALA B 1 16 ? 0.6 -21.141 -27.188 1 98.75 16 ALA B N 1
ATOM 2373 C CA . ALA B 1 16 ? 0.326 -22.547 -27.469 1 98.75 16 ALA B CA 1
ATOM 2374 C C . ALA B 1 16 ? 1.58 -23.266 -27.953 1 98.75 16 ALA B C 1
ATOM 2376 O O . ALA B 1 16 ? 2.346 -22.719 -28.75 1 98.75 16 ALA B O 1
ATOM 2377 N N . VAL B 1 17 ? 1.794 -24.438 -27.406 1 98.81 17 VAL B N 1
ATOM 2378 C CA . VAL B 1 17 ? 2.965 -25.219 -27.797 1 98.81 17 VAL B CA 1
ATOM 2379 C C . VAL B 1 17 ? 2.547 -26.656 -28.109 1 98.81 17 VAL B C 1
ATOM 2381 O O . VAL B 1 17 ? 1.804 -27.266 -27.344 1 98.81 17 VAL B O 1
ATOM 2384 N N . ALA B 1 18 ? 3.012 -27.156 -29.266 1 98.75 18 ALA B N 1
ATOM 2385 C CA . ALA B 1 18 ? 2.816 -28.562 -29.609 1 98.75 18 ALA B CA 1
ATOM 2386 C C . ALA B 1 18 ? 4.023 -29.406 -29.219 1 98.75 18 ALA B C 1
ATOM 2388 O O . ALA B 1 18 ? 5.164 -29.047 -29.5 1 98.75 18 ALA B O 1
ATOM 2389 N N . TYR B 1 19 ? 3.713 -30.438 -28.484 1 98.5 19 TYR B N 1
ATOM 2390 C CA . TYR B 1 19 ? 4.75 -31.375 -28.062 1 98.5 19 TYR B CA 1
ATOM 2391 C C . TYR B 1 19 ? 4.531 -32.75 -28.688 1 98.5 19 TYR B C 1
ATOM 2393 O O . TYR B 1 19 ? 3.395 -33.219 -28.766 1 98.5 19 TYR B O 1
ATOM 2401 N N . ASP B 1 20 ? 5.645 -33.406 -29.125 1 97.94 20 ASP B N 1
ATOM 2402 C CA . ASP B 1 20 ? 5.504 -34.812 -29.453 1 97.94 20 ASP B CA 1
ATOM 2403 C C . ASP B 1 20 ? 5.449 -35.688 -28.188 1 97.94 20 ASP B C 1
ATOM 2405 O O . ASP B 1 20 ? 5.5 -35.156 -27.078 1 97.94 20 ASP B O 1
ATOM 2409 N N . LEU B 1 21 ? 5.277 -36.938 -28.359 1 96.5 21 LEU B N 1
ATOM 2410 C CA . LEU B 1 21 ? 5.023 -37.781 -27.203 1 96.5 21 LEU B CA 1
ATOM 2411 C C . LEU B 1 21 ? 6.312 -38.094 -26.438 1 96.5 21 LEU B C 1
ATOM 2413 O O . LEU B 1 21 ? 6.289 -38.719 -25.391 1 96.5 21 LEU B O 1
ATOM 2417 N N . SER B 1 22 ? 7.477 -37.562 -26.875 1 96.19 22 SER B N 1
ATOM 2418 C CA . SER B 1 22 ? 8.742 -37.625 -26.141 1 96.19 22 SER B CA 1
ATOM 2419 C C . SER B 1 22 ? 9.008 -36.312 -25.391 1 96.19 22 SER B C 1
ATOM 2421 O O . SER B 1 22 ? 10 -36.188 -24.672 1 96.19 22 SER B O 1
ATOM 2423 N N . GLY B 1 23 ? 8.156 -35.375 -25.578 1 96.38 23 GLY B N 1
ATOM 2424 C CA . GLY B 1 23 ? 8.273 -34.094 -24.844 1 96.38 23 GLY B CA 1
ATOM 2425 C C . GLY B 1 23 ? 9.031 -33.031 -25.609 1 96.38 23 GLY B C 1
ATOM 2426 O O . GLY B 1 23 ? 9.344 -31.984 -25.062 1 96.38 23 GLY B O 1
ATOM 2427 N N . GLU B 1 24 ? 9.258 -33.25 -26.844 1 97.19 24 GLU B N 1
ATOM 2428 C CA . GLU B 1 24 ? 9.969 -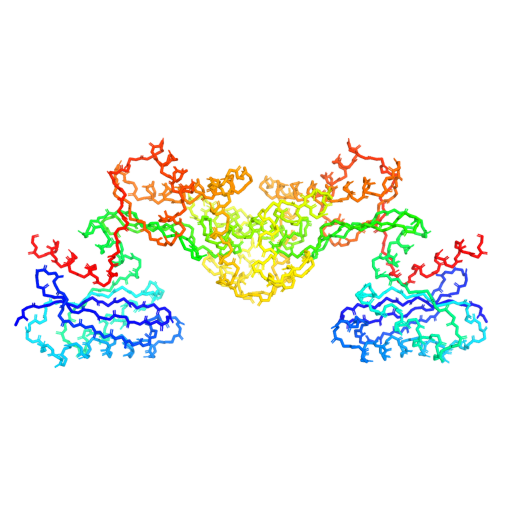32.281 -27.672 1 97.19 24 GLU B CA 1
ATOM 2429 C C . GLU B 1 24 ? 9.008 -31.281 -28.328 1 97.19 24 GLU B C 1
ATOM 2431 O O . GLU B 1 24 ? 7.918 -31.656 -28.766 1 97.19 24 GLU B O 1
ATOM 2436 N N . VAL B 1 25 ? 9.477 -30.031 -28.469 1 98.19 25 VAL B N 1
ATOM 2437 C CA . VAL B 1 25 ? 8.648 -29 -29.078 1 98.19 25 VAL B CA 1
ATOM 2438 C C . VAL B 1 25 ? 8.609 -29.172 -30.594 1 98.19 25 VAL B C 1
ATOM 2440 O O . VAL B 1 25 ? 9.656 -29.281 -31.234 1 98.19 25 VAL B O 1
ATOM 2443 N N . LEU B 1 26 ? 7.438 -29.172 -31.094 1 98.31 26 LEU B N 1
ATOM 2444 C CA . LEU B 1 26 ? 7.262 -29.281 -32.531 1 98.31 26 LEU B CA 1
ATOM 2445 C C . LEU B 1 26 ? 6.965 -27.922 -33.156 1 98.31 26 LEU B C 1
ATOM 2447 O O . LEU B 1 26 ? 7.398 -27.641 -34.281 1 98.31 26 LEU B O 1
ATOM 2451 N N . ALA B 1 27 ? 6.188 -27.172 -32.469 1 98.12 27 ALA B N 1
ATOM 2452 C CA . ALA B 1 27 ? 5.773 -25.859 -32.969 1 98.12 27 ALA B CA 1
ATOM 2453 C C . ALA B 1 27 ? 5.219 -25 -31.828 1 98.12 27 ALA B C 1
ATOM 2455 O O . ALA B 1 27 ? 4.859 -25.516 -30.781 1 98.12 27 ALA B O 1
ATOM 2456 N N . ARG B 1 28 ? 5.234 -23.656 -32.031 1 98.38 28 ARG B N 1
ATOM 2457 C CA . ARG B 1 28 ? 4.707 -22.688 -31.078 1 98.38 28 ARG B CA 1
ATOM 2458 C C . ARG B 1 28 ? 3.842 -21.641 -31.766 1 98.38 28 ARG B C 1
ATOM 2460 O O . ARG B 1 28 ? 4.023 -21.375 -32.969 1 98.38 28 ARG B O 1
ATOM 2467 N N . ALA B 1 29 ? 2.908 -21.125 -31.109 1 98.38 29 ALA B N 1
ATOM 2468 C CA . ALA B 1 29 ? 2.078 -20.016 -31.562 1 98.38 29 ALA B CA 1
ATOM 2469 C C . ALA B 1 29 ? 1.838 -19.016 -30.422 1 98.38 29 ALA B C 1
ATOM 2471 O O . ALA B 1 29 ? 1.702 -19.406 -29.266 1 98.38 29 ALA B O 1
ATOM 2472 N N . LEU B 1 30 ? 1.881 -17.766 -30.766 1 98.12 30 LEU B N 1
ATOM 2473 C CA . LEU B 1 30 ? 1.662 -16.688 -29.797 1 98.12 30 LEU B CA 1
ATOM 2474 C C . LEU B 1 30 ? 0.561 -15.75 -30.281 1 98.12 30 LEU B C 1
ATOM 2476 O O . LEU B 1 30 ? 0.578 -15.305 -31.438 1 98.12 30 LEU B O 1
ATOM 2480 N N . THR B 1 31 ? -0.413 -15.5 -29.406 1 98.19 31 THR B N 1
ATOM 2481 C CA . THR B 1 31 ? -1.503 -14.578 -29.703 1 98.19 31 THR B CA 1
ATOM 2482 C C . THR B 1 31 ? -1.714 -13.602 -28.562 1 98.19 31 THR B C 1
ATOM 2484 O O . THR B 1 31 ? -0.811 -13.383 -27.75 1 98.19 31 THR B O 1
ATOM 2487 N N . GLY B 1 32 ? -2.953 -12.922 -28.562 1 96.94 32 GLY B N 1
ATOM 2488 C CA . GLY B 1 32 ? -3.25 -11.945 -27.531 1 96.94 32 GLY B CA 1
ATOM 2489 C C . GLY B 1 32 ? -3.658 -12.57 -26.203 1 96.94 32 GLY B C 1
ATOM 2490 O O . GLY B 1 32 ? -3.369 -13.742 -25.953 1 96.94 32 GLY B O 1
ATOM 2491 N N . PHE B 1 33 ? -4.297 -11.828 -25.422 1 96.56 33 PHE B N 1
ATOM 2492 C CA . PHE B 1 33 ? -4.625 -12.273 -24.062 1 96.56 33 PHE B CA 1
ATOM 2493 C C . PHE B 1 33 ? -5.629 -13.414 -24.094 1 96.56 33 PHE B C 1
ATOM 2495 O O . PHE B 1 33 ? -6.465 -13.492 -25 1 96.56 33 PHE B O 1
ATOM 2502 N N . GLY B 1 34 ? -5.547 -14.305 -23.109 1 97.81 34 GLY B N 1
ATOM 2503 C CA . GLY B 1 34 ? -6.441 -15.453 -23.031 1 97.81 34 GLY B CA 1
ATOM 2504 C C . GLY B 1 34 ? -7.414 -15.375 -21.875 1 97.81 34 GLY B C 1
ATOM 2505 O O . GLY B 1 34 ? -8.367 -16.156 -21.797 1 97.81 34 GLY B O 1
ATOM 2506 N N . ASN B 1 35 ? -7.199 -14.438 -20.953 1 96.19 35 ASN B N 1
ATOM 2507 C CA . ASN B 1 35 ? -8.062 -14.273 -19.781 1 96.19 35 ASN B CA 1
ATOM 2508 C C . ASN B 1 35 ? -9.422 -13.695 -20.172 1 96.19 35 ASN B C 1
ATOM 2510 O O . ASN B 1 35 ? -9.523 -12.523 -20.547 1 96.19 35 ASN B O 1
ATOM 2514 N N . LEU B 1 36 ? -10.406 -14.461 -19.938 1 95.69 36 LEU B N 1
ATOM 2515 C CA . LEU B 1 36 ? -11.742 -14.078 -20.391 1 95.69 36 LEU B CA 1
ATOM 2516 C C . LEU B 1 36 ? -12.258 -12.883 -19.594 1 95.69 36 LEU B C 1
ATOM 2518 O O . LEU B 1 36 ? -13.18 -12.188 -20.047 1 95.69 36 LEU B O 1
ATOM 2522 N N . VAL B 1 37 ? -11.742 -12.656 -18.453 1 90.12 37 VAL B N 1
ATOM 2523 C CA . VAL B 1 37 ? -12.156 -11.539 -17.625 1 90.12 37 VAL B CA 1
ATOM 2524 C C . VAL B 1 37 ? -11.812 -10.219 -18.312 1 90.12 37 VAL B C 1
ATOM 2526 O O . VAL B 1 37 ? -12.492 -9.211 -18.109 1 90.12 37 VAL B O 1
ATOM 2529 N N . ASN B 1 38 ? -10.797 -10.25 -19.172 1 90.88 38 ASN B N 1
ATOM 2530 C CA . ASN B 1 38 ? -10.344 -9.055 -19.891 1 90.88 38 ASN B CA 1
ATOM 2531 C C . ASN B 1 38 ? -11.18 -8.805 -21.141 1 90.88 38 ASN B C 1
ATOM 2533 O O . ASN B 1 38 ? -11.164 -7.699 -21.688 1 90.88 38 ASN B O 1
ATOM 2537 N N . GLY B 1 39 ? -11.812 -9.766 -21.656 1 94.25 39 GLY B N 1
ATOM 2538 C CA . GLY B 1 39 ? -12.594 -9.766 -22.875 1 94.25 39 GLY B CA 1
ATOM 2539 C C . GLY B 1 39 ? -12.914 -11.164 -23.391 1 94.25 39 GLY B C 1
ATOM 2540 O O . GLY B 1 39 ? -12.07 -11.805 -24.016 1 94.25 39 GLY B O 1
ATOM 2541 N N . LYS B 1 40 ? -14.156 -11.586 -23.297 1 95.75 40 LYS B N 1
ATOM 2542 C CA . LYS B 1 40 ? -14.562 -12.969 -23.531 1 95.75 40 LYS B CA 1
ATOM 2543 C C . LYS B 1 40 ? -14.336 -13.367 -24.984 1 95.75 40 LYS B C 1
ATOM 2545 O O . LYS B 1 40 ? -13.609 -14.32 -25.266 1 95.75 40 LYS B O 1
ATOM 2550 N N . GLU B 1 41 ? -14.891 -12.648 -25.797 1 97.25 41 GLU B N 1
ATOM 2551 C CA . GLU B 1 41 ? -14.852 -13.016 -27.203 1 97.25 41 GLU B CA 1
ATOM 2552 C C . GLU B 1 41 ? -13.422 -12.977 -27.75 1 97.25 41 GLU B C 1
ATOM 2554 O O . GLU B 1 41 ? -12.984 -13.906 -28.422 1 97.25 41 GLU B O 1
ATOM 2559 N N . GLU B 1 42 ? -12.789 -11.898 -27.453 1 97.94 42 GLU B N 1
ATOM 2560 C CA . GLU B 1 42 ? -11.422 -11.742 -27.938 1 97.94 42 GLU B CA 1
ATOM 2561 C C . GLU B 1 42 ? -10.5 -12.805 -27.328 1 97.94 42 GLU B C 1
ATOM 2563 O O . GLU B 1 42 ? -9.648 -13.359 -28.016 1 97.94 42 GLU B O 1
ATOM 2568 N N . ALA B 1 43 ? -10.648 -13.078 -26.094 1 98.25 43 ALA B N 1
ATOM 2569 C CA . ALA B 1 43 ? -9.844 -14.086 -25.422 1 98.25 43 ALA B CA 1
ATOM 2570 C C . ALA B 1 43 ? -10.062 -15.469 -26.031 1 98.25 43 ALA B C 1
ATOM 2572 O O . ALA B 1 43 ? -9.102 -16.188 -26.312 1 98.25 43 ALA B O 1
ATOM 2573 N N . LEU B 1 44 ? -11.305 -15.797 -26.266 1 98.38 44 LEU B N 1
ATOM 2574 C CA . LEU B 1 44 ? -11.633 -17.078 -26.859 1 98.38 44 LEU B CA 1
ATOM 2575 C C . LEU B 1 44 ? -11.031 -17.188 -28.266 1 98.38 44 LEU B C 1
ATOM 2577 O O . LEU B 1 44 ? -10.508 -18.234 -28.641 1 98.38 44 LEU B O 1
ATOM 2581 N N . ASN B 1 45 ? -11.18 -16.109 -28.922 1 98.44 45 ASN B N 1
ATOM 2582 C CA . ASN B 1 45 ? -10.594 -16.094 -30.266 1 98.44 45 ASN B CA 1
ATOM 2583 C C . ASN B 1 45 ? -9.078 -16.297 -30.219 1 98.44 45 ASN B C 1
ATOM 2585 O O . ASN B 1 45 ? -8.523 -17.016 -31.031 1 98.44 45 ASN B O 1
ATOM 2589 N N . ASN B 1 46 ? -8.422 -15.602 -29.281 1 98.75 46 ASN B N 1
ATOM 2590 C CA . ASN B 1 46 ? -6.977 -15.75 -29.125 1 98.75 46 ASN B CA 1
ATOM 2591 C C . ASN B 1 46 ? -6.594 -17.188 -28.797 1 98.75 46 ASN B C 1
ATOM 2593 O O . ASN B 1 46 ? -5.613 -17.719 -29.328 1 98.75 46 ASN B O 1
ATOM 2597 N N . ILE B 1 47 ? -7.324 -17.766 -27.922 1 98.69 47 ILE B N 1
ATOM 2598 C CA . ILE B 1 47 ? -7.07 -19.141 -27.484 1 98.69 47 ILE B CA 1
ATOM 2599 C C . ILE B 1 47 ? -7.23 -20.078 -28.688 1 98.69 47 ILE B C 1
ATOM 2601 O O . ILE B 1 47 ? -6.324 -20.859 -28.984 1 98.69 47 ILE B O 1
ATOM 2605 N N . THR B 1 48 ? -8.305 -19.984 -29.438 1 98.62 48 THR B N 1
ATOM 2606 C CA . THR B 1 48 ? -8.594 -20.922 -30.516 1 98.62 48 THR B CA 1
ATOM 2607 C C . THR B 1 48 ? -7.652 -20.688 -31.688 1 98.62 48 THR B C 1
ATOM 2609 O O . THR B 1 48 ? -7.238 -21.641 -32.375 1 98.62 48 THR B O 1
ATOM 2612 N N . THR B 1 49 ? -7.355 -19.422 -31.906 1 98.69 49 THR B N 1
ATOM 2613 C CA . THR B 1 49 ? -6.441 -19.094 -33 1 98.69 49 THR B CA 1
ATOM 2614 C C . THR B 1 49 ? -5.062 -19.703 -32.719 1 98.69 49 THR B C 1
ATOM 2616 O O . THR B 1 49 ? -4.414 -20.203 -33.656 1 98.69 49 THR B O 1
ATOM 2619 N N . SER B 1 50 ? -4.621 -19.641 -31.531 1 98.69 50 SER B N 1
ATOM 2620 C CA . SER B 1 50 ? -3.318 -20.203 -31.188 1 98.69 50 SER B CA 1
ATOM 2621 C C . SER B 1 50 ? -3.279 -21.703 -31.422 1 98.69 50 SER B C 1
ATOM 2623 O O . SER B 1 50 ? -2.275 -22.234 -31.891 1 98.69 50 SER B O 1
ATOM 2625 N N . ILE B 1 51 ? -4.301 -22.375 -31.141 1 98.62 51 ILE B N 1
ATOM 2626 C CA . ILE B 1 51 ? -4.41 -23.812 -31.344 1 98.62 51 ILE B CA 1
ATOM 2627 C C . ILE B 1 51 ? -4.504 -24.125 -32.844 1 98.62 51 ILE B C 1
ATOM 2629 O O . ILE B 1 51 ? -3.816 -25.016 -33.344 1 98.62 51 ILE B O 1
ATOM 2633 N N . GLU B 1 52 ? -5.316 -23.375 -33.5 1 98.5 52 GLU B N 1
ATOM 2634 C CA . GLU B 1 52 ? -5.555 -23.562 -34.938 1 98.5 52 GLU B CA 1
ATOM 2635 C C . GLU B 1 52 ? -4.258 -23.438 -35.719 1 98.5 52 GLU B C 1
ATOM 2637 O O . GLU B 1 52 ? -4.023 -24.219 -36.656 1 98.5 52 GLU B O 1
ATOM 2642 N N . GLU B 1 53 ? -3.514 -22.484 -35.375 1 98.44 53 GLU B N 1
ATOM 2643 C CA . GLU B 1 53 ? -2.24 -22.281 -36.062 1 98.44 53 GLU B CA 1
ATOM 2644 C C . GLU B 1 53 ? -1.369 -23.531 -35.969 1 98.44 53 GLU B C 1
ATOM 2646 O O . GLU B 1 53 ? -0.705 -23.891 -36.938 1 98.44 53 GLU B O 1
ATOM 2651 N N . LEU B 1 54 ? -1.367 -24.203 -34.875 1 98.44 54 LEU B N 1
ATOM 2652 C CA . LEU B 1 54 ? -0.562 -25.406 -34.688 1 98.44 54 LEU B CA 1
ATOM 2653 C C . LEU B 1 54 ? -1.154 -26.578 -35.469 1 98.44 54 LEU B C 1
ATOM 2655 O O . LEU B 1 54 ? -0.42 -27.375 -36.062 1 98.44 54 LEU B O 1
ATOM 2659 N N . ILE B 1 55 ? -2.416 -26.703 -35.5 1 97.88 55 ILE B N 1
ATOM 2660 C CA . ILE B 1 55 ? -3.092 -27.797 -36.188 1 97.88 55 ILE B CA 1
ATOM 2661 C C . ILE B 1 55 ? -2.904 -27.656 -37.688 1 97.88 55 ILE B C 1
ATOM 2663 O O . ILE B 1 55 ? -2.736 -28.656 -38.375 1 97.88 55 ILE B O 1
ATOM 2667 N N . ILE B 1 56 ? -2.957 -26.375 -38.094 1 97.31 56 ILE B N 1
ATOM 2668 C CA . ILE B 1 56 ? -2.73 -26.125 -39.531 1 97.31 56 ILE B CA 1
ATOM 2669 C C . ILE B 1 56 ? -1.326 -26.578 -39.906 1 97.31 56 ILE B C 1
ATOM 2671 O O . ILE B 1 56 ? -1.13 -27.156 -40.969 1 97.31 56 ILE B O 1
ATOM 2675 N N . LYS B 1 57 ? -0.411 -26.406 -39.062 1 97.19 57 LYS B N 1
ATOM 2676 C CA . LYS B 1 57 ? 0.992 -26.703 -39.312 1 97.19 57 LYS B CA 1
ATOM 2677 C C . LYS B 1 57 ? 1.26 -28.203 -39.188 1 97.19 57 LYS B C 1
ATOM 2679 O O . LYS B 1 57 ? 2.057 -28.766 -39.969 1 97.19 57 LYS B O 1
ATOM 2684 N N . LEU B 1 58 ? 0.588 -28.922 -38.25 1 97.56 58 LEU B N 1
ATOM 2685 C CA . LEU B 1 58 ? 1.008 -30.266 -37.875 1 97.56 58 LEU B CA 1
ATOM 2686 C C . LEU B 1 58 ? -0.028 -31.297 -38.312 1 97.56 58 LEU B C 1
ATOM 2688 O O . LEU B 1 58 ? 0.259 -32.5 -38.344 1 97.56 58 LEU B O 1
ATOM 2692 N N . GLY B 1 59 ? -1.238 -30.844 -38.625 1 96.44 59 GLY B N 1
ATOM 2693 C CA . GLY B 1 59 ? -2.322 -31.734 -38.969 1 96.44 59 GLY B CA 1
ATOM 2694 C C . GLY B 1 59 ? -3.164 -32.156 -37.781 1 96.44 59 GLY B C 1
ATOM 2695 O O . GLY B 1 59 ? -2.654 -32.281 -36.688 1 96.44 59 GLY B O 1
ATOM 2696 N N . GLN B 1 60 ? -4.367 -32.531 -38 1 94.62 60 GLN B N 1
ATOM 2697 C CA . GLN B 1 60 ? -5.32 -32.875 -36.969 1 94.62 60 GLN B CA 1
ATOM 2698 C C . GLN B 1 60 ? -5.16 -34.344 -36.531 1 94.62 60 GLN B C 1
ATOM 2700 O O . GLN B 1 60 ? -5.41 -34.688 -35.375 1 94.62 60 GLN B O 1
ATOM 2705 N N . ASP B 1 61 ? -4.887 -35.25 -37.406 1 93.19 61 ASP B N 1
ATOM 2706 C CA . ASP B 1 61 ? -4.898 -36.719 -37.188 1 93.19 61 ASP B CA 1
ATOM 2707 C C . ASP B 1 61 ? -3.963 -37.094 -36.062 1 93.19 61 ASP B C 1
ATOM 2709 O O . ASP B 1 61 ? -4.273 -38 -35.281 1 93.19 61 ASP B O 1
ATOM 2713 N N . GLY B 1 62 ? -2.908 -36.5 -35.781 1 94.81 62 GLY B N 1
ATOM 2714 C CA . GLY B 1 62 ? -1.948 -36.875 -34.781 1 94.81 62 GLY B CA 1
ATOM 2715 C C . GLY B 1 62 ? -2.193 -36.219 -33.438 1 94.81 62 GLY B C 1
ATOM 2716 O O . GLY B 1 62 ? -1.519 -36.5 -32.438 1 94.81 62 GLY B O 1
ATOM 2717 N N . LEU B 1 63 ? -3.18 -35.375 -33.406 1 97.75 63 LEU B N 1
ATOM 2718 C CA . LEU B 1 63 ? -3.451 -34.625 -32.188 1 97.75 63 LEU B CA 1
ATOM 2719 C C . LEU B 1 63 ? -4.133 -35.5 -31.141 1 97.75 63 LEU B C 1
ATOM 2721 O O . LEU B 1 63 ? -5.258 -35.969 -31.344 1 97.75 63 LEU B O 1
ATOM 2725 N N . LYS B 1 64 ? -3.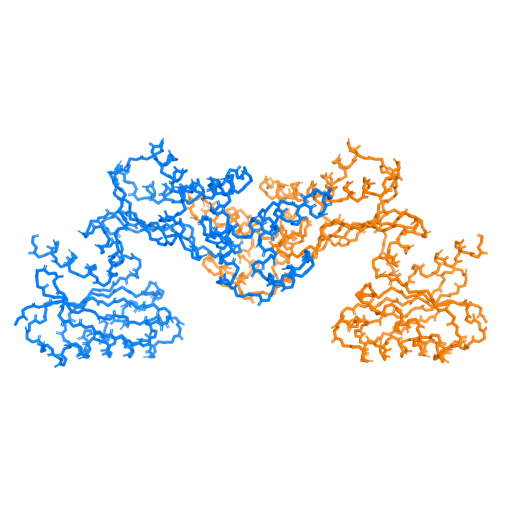451 -35.719 -29.969 1 97.19 64 LYS B N 1
ATOM 2726 C CA . LYS B 1 64 ? -3.924 -36.656 -28.984 1 97.19 64 LYS B CA 1
ATOM 2727 C C . LYS B 1 64 ? -4.609 -35.969 -27.812 1 97.19 64 LYS B C 1
ATOM 2729 O O . LYS B 1 64 ? -5.348 -36.594 -27.047 1 97.19 64 LYS B O 1
ATOM 2734 N N . GLY B 1 65 ? -4.32 -34.656 -27.688 1 97.56 65 GLY B N 1
ATOM 2735 C CA . GLY B 1 65 ? -4.93 -33.938 -26.562 1 97.56 65 GLY B CA 1
ATOM 2736 C C . GLY B 1 65 ? -4.613 -32.469 -26.562 1 97.56 65 GLY B C 1
ATOM 2737 O O . GLY B 1 65 ? -3.602 -32.031 -27.125 1 97.56 65 GLY B O 1
ATOM 2738 N N . ILE B 1 66 ? -5.531 -31.625 -25.969 1 98.56 66 ILE B N 1
ATOM 2739 C CA . ILE B 1 66 ? -5.359 -30.203 -25.75 1 98.56 66 ILE B CA 1
ATOM 2740 C C . ILE B 1 66 ? -5.535 -29.875 -24.266 1 98.56 66 ILE B C 1
ATOM 2742 O O . ILE B 1 66 ? -6.543 -30.234 -23.656 1 98.56 66 ILE B O 1
ATOM 2746 N N . TYR B 1 67 ? -4.562 -29.266 -23.703 1 98.62 67 TYR B N 1
ATOM 2747 C CA . TYR B 1 67 ? -4.551 -28.891 -22.297 1 98.62 67 TYR B CA 1
ATOM 2748 C C . TYR B 1 67 ? -4.371 -27.391 -22.141 1 98.62 67 TYR B C 1
ATOM 2750 O O . TYR B 1 67 ? -3.381 -26.812 -22.609 1 98.62 67 TYR B O 1
ATOM 2758 N N . LEU B 1 68 ? -5.328 -26.781 -21.469 1 98.75 68 LEU B N 1
ATOM 2759 C CA . LEU B 1 68 ? -5.324 -25.328 -21.406 1 98.75 68 LEU B CA 1
ATOM 2760 C C . LEU B 1 68 ? -5.211 -24.859 -19.953 1 98.75 68 LEU B C 1
ATOM 2762 O O . LEU B 1 68 ? -6.027 -25.219 -19.109 1 98.75 68 LEU B O 1
ATOM 2766 N N . GLY B 1 69 ? -4.125 -24.125 -19.641 1 98.44 69 GLY B N 1
ATOM 2767 C CA . GLY B 1 69 ? -4.027 -23.312 -18.438 1 98.44 69 GLY B CA 1
ATOM 2768 C C . GLY B 1 69 ? -4.348 -21.859 -18.656 1 98.44 69 GLY B C 1
ATOM 2769 O O . GLY B 1 69 ? -3.514 -21.109 -19.172 1 98.44 69 GLY B O 1
ATOM 2770 N N . ILE B 1 70 ? -5.539 -21.438 -18.25 1 97.94 70 ILE B N 1
ATOM 2771 C CA . ILE B 1 70 ? -6.012 -20.109 -18.594 1 97.94 70 ILE B CA 1
ATOM 2772 C C . ILE B 1 70 ? -6.301 -19.312 -17.312 1 97.94 70 ILE B C 1
ATOM 2774 O O . ILE B 1 70 ? -7.098 -19.75 -16.484 1 97.94 70 ILE B O 1
ATOM 2778 N N . ALA B 1 71 ? -5.645 -18.141 -17.266 1 94.31 71 ALA B N 1
ATOM 2779 C CA . ALA B 1 71 ? -5.938 -17.25 -16.141 1 94.31 71 ALA B CA 1
ATOM 2780 C C . ALA B 1 71 ? -7.414 -16.859 -16.125 1 94.31 71 ALA B C 1
ATOM 2782 O O . ALA B 1 71 ? -8 -16.547 -17.156 1 94.31 71 ALA B O 1
ATOM 2783 N N . GLY B 1 72 ? -8.047 -16.969 -14.953 1 91.38 72 GLY B N 1
ATOM 2784 C CA . GLY B 1 72 ? -9.43 -16.547 -14.82 1 91.38 72 GLY B CA 1
ATOM 2785 C C . GLY B 1 72 ? -10.422 -17.625 -15.234 1 91.38 72 GLY B C 1
ATOM 2786 O O . GLY B 1 72 ? -11.633 -17.375 -15.258 1 91.38 72 GLY B O 1
ATOM 2787 N N . SER B 1 73 ? -9.953 -18.812 -15.508 1 95.44 73 SER B N 1
ATOM 2788 C CA . SER B 1 73 ? -10.844 -19.875 -15.953 1 95.44 73 SER B CA 1
ATOM 2789 C C . SER B 1 73 ? -11.812 -20.297 -14.844 1 95.44 73 SER B C 1
ATOM 2791 O O . SER B 1 73 ? -12.883 -20.828 -15.125 1 95.44 73 SER B O 1
ATOM 2793 N N . GLU B 1 74 ? -11.477 -20.047 -13.617 1 88.69 74 GLU B N 1
ATOM 2794 C CA . GLU B 1 74 ? -12.289 -20.453 -12.477 1 88.69 74 GLU B CA 1
ATOM 2795 C C . GLU B 1 74 ? -13.422 -19.469 -12.227 1 88.69 74 GLU B C 1
ATOM 2797 O O . GLU B 1 74 ? -14.32 -19.734 -11.43 1 88.69 74 GLU B O 1
ATOM 2802 N N . VAL B 1 75 ? -13.375 -18.328 -12.891 1 86.44 75 VAL B N 1
ATOM 2803 C CA . VAL B 1 75 ? -14.375 -17.281 -12.672 1 86.44 75 VAL B CA 1
ATOM 2804 C C . VAL B 1 75 ? -15.656 -17.625 -13.43 1 86.44 75 VAL B C 1
ATOM 2806 O O . VAL B 1 75 ? -15.633 -17.781 -14.656 1 86.44 75 VAL B O 1
ATOM 2809 N N . GLY B 1 76 ? -16.75 -17.812 -12.68 1 90.88 76 GLY B N 1
ATOM 2810 C CA . GLY B 1 76 ? -18.031 -18.062 -13.32 1 90.88 76 GLY B CA 1
ATOM 2811 C C . GLY B 1 76 ? -18.031 -19.344 -14.156 1 90.88 76 GLY B C 1
ATOM 2812 O O . GLY B 1 76 ? -17.672 -20.406 -13.664 1 90.88 76 GLY B O 1
ATOM 2813 N N . GLU B 1 77 ? -18.375 -19.141 -15.438 1 95.69 77 GLU B N 1
ATOM 2814 C CA . GLU B 1 77 ? -18.484 -20.281 -16.344 1 95.69 77 GLU B CA 1
ATOM 2815 C C . GLU B 1 77 ? -17.359 -20.281 -17.375 1 95.69 77 GLU B C 1
ATOM 2817 O O . GLU B 1 77 ? -17.484 -20.906 -18.422 1 95.69 77 GLU B O 1
ATOM 2822 N N . ASN B 1 78 ? -16.344 -19.578 -17.094 1 96.88 78 ASN B N 1
ATOM 2823 C CA . ASN B 1 78 ? -15.289 -19.391 -18.078 1 96.88 78 ASN B CA 1
ATOM 2824 C C . ASN B 1 78 ? -14.68 -20.719 -18.516 1 96.88 78 ASN B C 1
ATOM 2826 O O . ASN B 1 78 ? -14.414 -20.922 -19.703 1 96.88 78 ASN B O 1
ATOM 2830 N N . ALA B 1 79 ? -14.5 -21.562 -17.578 1 97.44 79 ALA B N 1
ATOM 2831 C CA . ALA B 1 79 ? -13.922 -22.859 -17.922 1 97.44 79 ALA B CA 1
ATOM 2832 C C . ALA B 1 79 ? -14.82 -23.609 -18.906 1 97.44 79 ALA B C 1
ATOM 2834 O O . ALA B 1 79 ? -14.336 -24.219 -19.859 1 97.44 79 ALA B O 1
ATOM 2835 N N . LYS B 1 80 ? -16.078 -23.562 -18.641 1 97.69 80 LYS B N 1
ATOM 2836 C CA . LYS B 1 80 ? -17.047 -24.219 -19.5 1 97.69 80 LYS B CA 1
ATOM 2837 C C . LYS B 1 80 ? -17.078 -23.594 -20.891 1 97.69 80 LYS B C 1
ATOM 2839 O O . LYS B 1 80 ? -17.172 -24.297 -21.891 1 97.69 80 LYS B O 1
ATOM 2844 N N . LEU B 1 81 ? -17.016 -22.344 -20.922 1 97.94 81 LEU B N 1
ATOM 2845 C CA . LEU B 1 81 ? -17.016 -21.641 -22.188 1 97.94 81 LEU B CA 1
ATOM 2846 C C . LEU B 1 81 ? -15.789 -22.016 -23.016 1 97.94 81 LEU B C 1
ATOM 2848 O O . LEU B 1 81 ? -15.898 -22.266 -24.219 1 97.94 81 LEU B O 1
ATOM 2852 N N . ILE B 1 82 ? -14.672 -22 -22.375 1 98.56 82 ILE B N 1
ATOM 2853 C CA . ILE B 1 82 ? -13.43 -22.375 -23.047 1 98.56 82 ILE B CA 1
ATOM 2854 C C . ILE B 1 82 ? -13.523 -23.812 -23.547 1 98.56 82 ILE B C 1
ATOM 2856 O O . ILE B 1 82 ? -13.172 -24.094 -24.703 1 98.56 82 ILE B O 1
ATOM 2860 N N . TYR B 1 83 ? -13.977 -24.688 -22.672 1 98.44 83 TYR B N 1
ATOM 2861 C CA . TYR B 1 83 ? -14.141 -26.094 -22.984 1 98.44 83 TYR B CA 1
ATOM 2862 C C . TYR B 1 83 ? -15.008 -26.281 -24.234 1 98.44 83 TYR B C 1
ATOM 2864 O O . TYR B 1 83 ? -14.609 -26.953 -25.188 1 98.44 83 TYR B O 1
ATOM 2872 N N . ASN B 1 84 ? -16.156 -25.641 -24.219 1 98.44 84 ASN B N 1
ATOM 2873 C CA . ASN B 1 84 ? -17.109 -25.797 -25.312 1 98.44 84 ASN B CA 1
ATOM 2874 C C . ASN B 1 84 ? -16.562 -25.219 -26.625 1 98.44 84 ASN B C 1
ATOM 2876 O O . ASN B 1 84 ? -16.719 -25.812 -27.688 1 98.44 84 ASN B O 1
ATOM 2880 N N . GLU B 1 85 ? -15.977 -24.062 -26.516 1 98.25 85 GLU B N 1
ATOM 2881 C CA . GLU B 1 85 ? -15.438 -23.422 -27.719 1 98.25 85 GLU B CA 1
ATOM 2882 C C . GLU B 1 85 ? -14.367 -24.297 -28.375 1 98.25 85 GLU B C 1
ATOM 2884 O O . GLU B 1 85 ? -14.375 -24.5 -29.594 1 98.25 85 GLU B O 1
ATOM 2889 N N . VAL B 1 86 ? -13.484 -24.812 -27.594 1 98.38 86 VAL B N 1
ATOM 2890 C CA . VAL B 1 86 ? -12.383 -25.625 -28.094 1 98.38 86 VAL B CA 1
ATOM 2891 C C . VAL B 1 86 ? -12.914 -26.969 -28.594 1 98.38 86 VAL B C 1
ATOM 2893 O O . VAL B 1 86 ? -12.508 -27.438 -29.656 1 98.38 86 VAL B O 1
ATOM 2896 N N . LYS B 1 87 ? -13.766 -27.594 -27.812 1 98.12 87 LYS B N 1
ATOM 2897 C CA . LYS B 1 87 ? -14.375 -28.859 -28.219 1 98.12 87 LYS B CA 1
ATOM 2898 C C . LYS B 1 87 ? -15.086 -28.734 -29.562 1 98.12 87 LYS B C 1
ATOM 2900 O O . LYS B 1 87 ? -14.898 -29.562 -30.453 1 98.12 87 LYS B O 1
ATOM 2905 N N . ASN B 1 88 ? -15.883 -27.719 -29.688 1 97.38 88 ASN B N 1
ATOM 2906 C CA . ASN B 1 88 ? -16.672 -27.516 -30.891 1 97.38 88 ASN B CA 1
ATOM 2907 C C . ASN B 1 88 ? -15.789 -27.219 -32.094 1 97.38 88 ASN B C 1
ATOM 2909 O O . ASN B 1 88 ? -16.062 -27.703 -33.188 1 97.38 88 ASN B O 1
ATOM 2913 N N . LYS B 1 89 ? -14.836 -26.469 -31.906 1 96.75 89 LYS B N 1
ATOM 2914 C CA . LYS B 1 89 ? -14.008 -26.016 -33.031 1 96.75 89 LYS B CA 1
ATOM 2915 C C . LYS B 1 89 ? -13.078 -27.125 -33.5 1 96.75 89 LYS B C 1
ATOM 2917 O O . LYS B 1 89 ? -12.797 -27.234 -34.688 1 96.75 89 LYS B O 1
ATOM 2922 N N . PHE B 1 90 ? -12.617 -27.938 -32.531 1 97.06 90 PHE B N 1
ATOM 2923 C CA . PHE B 1 90 ? -11.562 -28.859 -32.938 1 97.06 90 PHE B CA 1
ATOM 2924 C C . PHE B 1 90 ? -12.016 -30.312 -32.75 1 97.06 90 PHE B C 1
ATOM 2926 O O . PHE B 1 90 ? -11.258 -31.234 -33 1 97.06 90 PHE B O 1
ATOM 2933 N N . SER B 1 91 ? -13.211 -30.547 -32.344 1 95.06 91 SER B N 1
ATOM 2934 C CA . SER B 1 91 ? -13.836 -31.859 -32.219 1 95.06 91 SER B CA 1
ATOM 2935 C C . SER B 1 91 ? -13.008 -32.781 -31.312 1 95.06 91 SER B C 1
ATOM 2937 O O . SER B 1 91 ? -12.766 -33.938 -31.672 1 95.06 91 SER B O 1
ATOM 2939 N N . LEU B 1 92 ? -12.406 -32.281 -30.297 1 95.25 92 LEU B N 1
ATOM 2940 C CA . LEU B 1 92 ? -11.664 -32.969 -29.25 1 95.25 92 LEU B CA 1
ATOM 2941 C C . LEU B 1 92 ? -12 -32.406 -27.875 1 95.25 92 LEU B C 1
ATOM 2943 O O . LEU B 1 92 ? -12.156 -31.188 -27.734 1 95.25 92 LEU B O 1
ATOM 2947 N N . GLU B 1 93 ? -12.117 -33.281 -26.844 1 96.12 93 GLU B N 1
ATOM 2948 C CA . GLU B 1 93 ? -12.391 -32.812 -25.5 1 96.12 93 GLU B CA 1
ATOM 2949 C C . GLU B 1 93 ? -11.133 -32.281 -24.828 1 96.12 93 GLU B C 1
ATOM 2951 O O . GLU B 1 93 ? -10.211 -33.031 -24.531 1 96.12 93 GLU B O 1
ATOM 2956 N N . PRO B 1 94 ? -11.078 -31.016 -24.594 1 98.38 94 PRO B N 1
ATOM 2957 C CA . PRO B 1 94 ? -9.891 -30.438 -23.953 1 98.38 94 PRO B CA 1
ATOM 2958 C C . PRO B 1 94 ? -9.922 -30.562 -22.438 1 98.38 94 PRO B C 1
ATOM 2960 O O . PRO B 1 94 ? -10.961 -30.875 -21.859 1 98.38 94 PRO B O 1
ATOM 2963 N N . VAL B 1 95 ? -8.82 -30.422 -21.797 1 97.69 95 VAL B N 1
ATOM 2964 C CA . VAL B 1 95 ? -8.711 -30.234 -20.359 1 97.69 95 VAL B CA 1
ATOM 2965 C C . VAL B 1 95 ? -8.445 -28.766 -20.031 1 97.69 95 VAL B C 1
ATOM 2967 O O . VAL B 1 95 ? -7.473 -28.188 -20.531 1 97.69 95 VAL B O 1
ATOM 2970 N N . VAL B 1 96 ? -9.344 -28.188 -19.297 1 98 96 VAL B N 1
ATOM 2971 C CA . VAL B 1 96 ? -9.227 -26.781 -18.953 1 98 96 VAL B CA 1
ATOM 2972 C C . VAL B 1 96 ? -8.914 -26.625 -17.469 1 98 96 VAL B C 1
ATOM 2974 O O . VAL B 1 96 ? -9.562 -27.266 -16.625 1 98 96 VAL B O 1
ATOM 2977 N N . MET B 1 97 ? -7.906 -25.922 -17.172 1 96.25 97 MET B N 1
ATOM 2978 C CA . MET B 1 97 ? -7.52 -25.656 -15.789 1 96.25 97 MET B CA 1
ATOM 2979 C C . MET B 1 97 ? -7.016 -24.234 -15.633 1 96.25 97 MET B C 1
ATOM 2981 O O . MET B 1 97 ? -6.977 -23.469 -16.609 1 96.25 97 MET B O 1
ATOM 2985 N N . ASN B 1 98 ? -6.723 -23.859 -14.445 1 94.75 98 ASN B N 1
ATOM 2986 C CA . ASN B 1 98 ? -6.137 -22.547 -14.203 1 94.75 98 ASN B CA 1
ATOM 2987 C C . ASN B 1 98 ? -4.668 -22.5 -14.617 1 94.75 98 ASN B C 1
ATOM 2989 O O . ASN B 1 98 ? -3.977 -23.531 -14.57 1 94.75 98 ASN B O 1
ATOM 2993 N N . ASP B 1 99 ? -4.254 -21.328 -14.922 1 95 99 ASP B N 1
ATOM 2994 C CA . ASP B 1 99 ? -2.885 -21.188 -15.414 1 95 99 ASP B CA 1
ATOM 2995 C C . ASP B 1 99 ? -1.874 -21.656 -14.375 1 95 99 ASP B C 1
ATOM 2997 O O . ASP B 1 99 ? -0.832 -22.219 -14.719 1 95 99 ASP B O 1
ATOM 3001 N N . GLY B 1 100 ? -2.189 -21.5 -13.125 1 94 100 GLY B N 1
ATOM 3002 C CA . GLY B 1 100 ? -1.308 -21.969 -12.062 1 94 100 GLY B CA 1
ATOM 3003 C C . GLY B 1 100 ? -1.147 -23.469 -12.031 1 94 100 GLY B C 1
ATOM 3004 O O . GLY B 1 100 ? -0.048 -23.984 -11.797 1 94 100 GLY B O 1
ATOM 3005 N N . ASP B 1 101 ? -2.219 -24.125 -12.266 1 96.06 101 ASP B N 1
ATOM 3006 C CA . ASP B 1 101 ? -2.176 -25.578 -12.258 1 96.06 101 ASP B CA 1
ATOM 3007 C C . ASP B 1 101 ? -1.311 -26.109 -13.398 1 96.06 101 ASP B C 1
ATOM 3009 O O . ASP B 1 101 ? -0.507 -27.031 -13.203 1 96.06 101 ASP B O 1
ATOM 3013 N N . LEU B 1 102 ? -1.498 -25.562 -14.57 1 97.25 102 LEU B N 1
ATOM 3014 C CA . LEU B 1 102 ? -0.68 -25.984 -15.703 1 97.25 102 LEU B CA 1
ATOM 3015 C C . LEU B 1 102 ? 0.799 -25.734 -15.43 1 97.25 102 LEU B C 1
ATOM 3017 O O . LEU B 1 102 ? 1.64 -26.594 -15.727 1 97.25 102 LEU B O 1
ATOM 3021 N N . ALA B 1 103 ? 1.112 -24.578 -14.883 1 96.75 103 ALA B N 1
ATOM 3022 C CA . ALA B 1 103 ? 2.488 -24.234 -14.547 1 96.75 103 ALA B CA 1
ATOM 3023 C C . ALA B 1 103 ? 3.057 -25.203 -13.508 1 96.75 103 ALA B C 1
ATOM 3025 O O . ALA B 1 103 ? 4.211 -25.625 -13.609 1 96.75 103 ALA B O 1
ATOM 3026 N N . LEU B 1 104 ? 2.254 -25.531 -12.516 1 97.62 104 LEU B N 1
ATOM 3027 C CA . LEU B 1 104 ? 2.672 -26.469 -11.477 1 97.62 104 LEU B CA 1
ATOM 3028 C C . LEU B 1 104 ? 2.996 -27.828 -12.078 1 97.62 104 LEU B C 1
ATOM 3030 O O . LEU B 1 104 ? 4.039 -28.422 -11.773 1 97.62 104 LEU B O 1
ATOM 3034 N N . LYS B 1 105 ? 2.139 -28.344 -12.969 1 97.38 105 LYS B N 1
ATOM 3035 C CA . LYS B 1 105 ? 2.348 -29.641 -13.602 1 97.38 105 LYS B CA 1
ATOM 3036 C C . LYS B 1 105 ? 3.594 -29.625 -14.484 1 97.38 105 LYS B C 1
ATOM 3038 O O . LYS B 1 105 ? 4.289 -30.641 -14.602 1 97.38 105 LYS B O 1
ATOM 3043 N N . ALA B 1 106 ? 3.836 -28.484 -15.117 1 97.56 106 ALA B N 1
ATOM 3044 C CA . ALA B 1 106 ? 5.059 -28.359 -15.906 1 97.56 106 ALA B CA 1
ATOM 3045 C C . ALA B 1 106 ? 6.297 -28.469 -15.023 1 97.56 106 ALA B C 1
ATOM 3047 O O . ALA B 1 106 ? 7.227 -29.219 -15.336 1 97.56 106 ALA B O 1
ATOM 3048 N N . LEU B 1 107 ? 6.242 -27.781 -13.961 1 97.19 107 LEU B N 1
ATOM 3049 C CA . LEU B 1 107 ? 7.422 -27.672 -13.102 1 97.19 107 LEU B CA 1
ATOM 3050 C C . LEU B 1 107 ? 7.645 -28.953 -12.305 1 97.19 107 LEU B C 1
ATOM 3052 O O . LEU B 1 107 ? 8.781 -29.375 -12.117 1 97.19 107 LEU B O 1
ATOM 3056 N N . LEU B 1 108 ? 6.539 -29.578 -11.859 1 97.69 108 LEU B N 1
ATOM 3057 C CA . LEU B 1 108 ? 6.645 -30.75 -11 1 97.69 108 LEU B CA 1
ATOM 3058 C C . LEU B 1 108 ? 6.422 -32.031 -11.797 1 97.69 108 LEU B C 1
ATOM 3060 O O . LEU B 1 108 ? 6.102 -33.094 -11.227 1 97.69 108 LEU B O 1
ATOM 3064 N N . GLU B 1 109 ? 6.457 -31.906 -13.078 1 96.88 109 GLU B N 1
ATOM 3065 C CA . GLU B 1 109 ? 6.414 -33.062 -13.984 1 96.88 109 GLU B CA 1
ATOM 3066 C C . GLU B 1 109 ? 5.176 -33.906 -13.742 1 96.88 109 GLU B C 1
ATOM 3068 O O . GLU B 1 109 ? 5.277 -35.125 -13.609 1 96.88 109 GLU B O 1
ATOM 3073 N N . GLY B 1 110 ? 4.125 -33.25 -13.539 1 96.31 110 GLY B N 1
ATOM 3074 C CA . GLY B 1 110 ? 2.834 -33.906 -13.461 1 96.31 110 GLY B CA 1
ATOM 3075 C C . GLY B 1 110 ? 2.426 -34.281 -12.047 1 96.31 110 GLY B C 1
ATOM 3076 O O . GLY B 1 110 ? 1.282 -34.656 -11.797 1 96.31 110 GLY B O 1
ATOM 3077 N N . GLU B 1 111 ? 3.314 -34.062 -11.133 1 95.94 111 GLU B N 1
ATOM 3078 C CA . GLU B 1 111 ? 3.037 -34.469 -9.75 1 95.94 111 GLU B CA 1
ATOM 3079 C C . GLU B 1 111 ? 2.299 -33.344 -9 1 95.94 111 GLU B C 1
ATOM 3081 O O . GLU B 1 111 ? 2.404 -32.188 -9.359 1 95.94 111 GLU B O 1
ATOM 3086 N N . ASP B 1 112 ? 1.559 -33.781 -8.008 1 97 112 ASP B N 1
ATOM 3087 C CA . ASP B 1 112 ? 0.95 -32.844 -7.074 1 97 112 ASP B CA 1
ATOM 3088 C C . ASP B 1 112 ? 2.01 -32.156 -6.207 1 97 112 ASP B C 1
ATOM 3090 O O . ASP B 1 112 ? 3.107 -32.688 -6.031 1 97 112 ASP B O 1
ATOM 3094 N N . GLY B 1 113 ? 1.711 -31.016 -5.754 1 98.5 113 GLY B N 1
ATOM 3095 C CA . GLY B 1 113 ? 2.617 -30.266 -4.91 1 98.5 113 GLY B CA 1
ATOM 3096 C C . GLY B 1 113 ? 2.242 -28.797 -4.809 1 98.5 113 GLY B C 1
ATOM 3097 O O . GLY B 1 113 ? 1.061 -28.438 -4.848 1 98.5 113 GLY B O 1
ATOM 3098 N N . ILE B 1 114 ? 3.23 -27.969 -4.484 1 98.69 114 ILE B N 1
ATOM 3099 C CA . ILE B 1 114 ? 3.01 -26.547 -4.262 1 98.69 114 ILE B CA 1
ATOM 3100 C C . ILE B 1 114 ? 3.877 -25.734 -5.219 1 98.69 114 ILE B C 1
ATOM 3102 O O . ILE B 1 114 ? 5.027 -26.094 -5.484 1 98.69 114 ILE B O 1
ATOM 3106 N N . LEU B 1 115 ? 3.293 -24.734 -5.762 1 98.31 115 LEU B N 1
ATOM 3107 C CA . LEU B 1 115 ? 3.986 -23.734 -6.562 1 98.31 115 LEU B CA 1
ATOM 3108 C C . LEU B 1 115 ? 4.098 -22.422 -5.801 1 98.31 115 LEU B C 1
ATOM 3110 O O . LEU B 1 115 ? 3.086 -21.859 -5.371 1 98.31 115 LEU B O 1
ATOM 3114 N N . VAL B 1 116 ? 5.289 -21.953 -5.578 1 98.31 116 VAL B N 1
ATOM 3115 C CA . VAL B 1 116 ? 5.531 -20.641 -4.977 1 98.31 116 VAL B CA 1
ATOM 3116 C C . VAL B 1 116 ? 6.043 -19.672 -6.043 1 98.31 116 VAL B C 1
ATOM 3118 O O . VAL B 1 116 ? 7.066 -19.938 -6.684 1 98.31 116 VAL B O 1
ATOM 3121 N N . ILE B 1 117 ? 5.305 -18.672 -6.242 1 96.5 117 ILE B N 1
ATOM 3122 C CA . ILE B 1 117 ? 5.668 -17.625 -7.188 1 96.5 117 ILE B CA 1
ATOM 3123 C C . ILE B 1 117 ? 6.094 -16.375 -6.43 1 96.5 117 ILE B C 1
ATOM 3125 O O . ILE B 1 117 ? 5.344 -15.859 -5.59 1 96.5 117 ILE B O 1
ATOM 3129 N N . ALA B 1 118 ? 7.277 -15.875 -6.68 1 97.38 118 ALA B N 1
ATOM 3130 C CA . ALA B 1 118 ? 7.758 -14.625 -6.094 1 97.38 118 ALA B CA 1
ATOM 3131 C C . ALA B 1 118 ? 8.586 -13.828 -7.098 1 97.38 118 ALA B C 1
ATOM 3133 O O . ALA B 1 118 ? 9.789 -14.062 -7.25 1 97.38 118 ALA B O 1
ATOM 3134 N N . GLY B 1 119 ? 8.047 -12.93 -7.785 1 96.25 119 GLY B N 1
ATOM 3135 C CA . GLY B 1 119 ? 8.617 -11.938 -8.68 1 96.25 119 GLY B CA 1
ATOM 3136 C C . GLY B 1 119 ? 8.172 -10.523 -8.367 1 96.25 119 GLY B C 1
ATOM 3137 O O . GLY B 1 119 ? 8.289 -10.062 -7.234 1 96.25 119 GLY B O 1
ATOM 3138 N N . THR B 1 120 ? 7.488 -9.93 -9.43 1 95.5 120 THR B N 1
ATOM 3139 C CA . THR B 1 120 ? 6.906 -8.625 -9.156 1 95.5 120 THR B CA 1
ATOM 3140 C C . THR B 1 120 ? 5.855 -8.719 -8.055 1 95.5 120 THR B C 1
ATOM 3142 O O . THR B 1 120 ? 5.812 -7.879 -7.156 1 95.5 120 THR B O 1
ATOM 3145 N N . GLY B 1 121 ? 5.023 -9.719 -8.125 1 95.88 121 GLY B N 1
ATOM 3146 C CA . GLY B 1 121 ? 4.105 -10.141 -7.082 1 95.88 121 GLY B CA 1
ATOM 3147 C C . GLY B 1 121 ? 4.449 -11.492 -6.496 1 95.88 121 GLY B C 1
ATOM 3148 O O . GLY B 1 121 ? 5.516 -12.047 -6.773 1 95.88 121 GLY B O 1
ATOM 3149 N N . SER B 1 122 ? 3.521 -11.961 -5.629 1 97.25 122 SER B N 1
ATOM 3150 C CA . SER B 1 122 ? 3.805 -13.258 -5.039 1 97.25 122 SER B CA 1
ATOM 3151 C C . SER B 1 122 ? 2.52 -13.984 -4.648 1 97.25 122 SER B C 1
ATOM 3153 O O . SER B 1 122 ? 1.484 -13.344 -4.434 1 97.25 122 SER B O 1
ATOM 3155 N N . THR B 1 123 ? 2.586 -15.312 -4.617 1 96.56 123 THR B N 1
ATOM 3156 C CA . THR B 1 123 ? 1.495 -16.172 -4.184 1 96.56 123 THR B CA 1
ATOM 3157 C C . THR B 1 123 ? 1.979 -17.609 -4.012 1 96.56 123 THR B C 1
ATOM 3159 O O . THR B 1 123 ? 3.068 -17.969 -4.469 1 96.56 123 THR B O 1
ATOM 3162 N N . ALA B 1 124 ? 1.337 -18.375 -3.225 1 97.81 124 ALA B N 1
ATOM 3163 C CA . ALA B 1 124 ? 1.514 -19.812 -3.143 1 97.81 124 ALA B CA 1
ATOM 3164 C C . ALA B 1 124 ? 0.249 -20.547 -3.582 1 97.81 124 ALA B C 1
ATOM 3166 O O . ALA B 1 124 ? -0.86 -20.172 -3.195 1 97.81 124 ALA B O 1
ATOM 3167 N N . PHE B 1 125 ? 0.443 -21.5 -4.43 1 96.5 125 PHE B N 1
ATOM 3168 C CA . PHE B 1 125 ? -0.642 -22.281 -4.996 1 96.5 125 PHE B CA 1
ATOM 3169 C C . PHE B 1 125 ? -0.318 -23.781 -4.926 1 96.5 125 PHE B C 1
ATOM 3171 O O . PHE B 1 125 ? 0.829 -24.172 -5.137 1 96.5 125 PHE B O 1
ATOM 3178 N N . GLY B 1 126 ? -1.362 -24.641 -4.609 1 98 126 GLY B N 1
ATOM 3179 C CA . GLY B 1 126 ? -1.099 -26.062 -4.523 1 98 126 GLY B CA 1
ATOM 3180 C C . GLY B 1 126 ? -2.227 -26.922 -5.078 1 98 126 GLY B C 1
ATOM 3181 O O . GLY B 1 126 ? -3.363 -26.453 -5.188 1 98 126 GLY B O 1
ATOM 3182 N N . VAL B 1 127 ? -1.845 -28.078 -5.492 1 97.19 127 VAL B N 1
ATOM 3183 C CA . VAL B 1 127 ? -2.783 -29.062 -5.992 1 97.19 127 VAL B CA 1
ATOM 3184 C C . VAL B 1 127 ? -2.49 -30.422 -5.355 1 97.19 127 VAL B C 1
ATOM 3186 O O . VAL B 1 127 ? -1.331 -30.844 -5.27 1 97.19 127 VAL B O 1
ATOM 3189 N N . LYS B 1 128 ? -3.459 -31.078 -4.816 1 97.19 128 LYS B N 1
ATOM 3190 C CA . LYS B 1 128 ? -3.426 -32.469 -4.371 1 97.19 128 LYS B CA 1
ATOM 3191 C C . LYS B 1 128 ? -4.676 -33.219 -4.82 1 97.19 128 LYS B C 1
ATOM 3193 O O . LYS B 1 128 ? -5.766 -32.969 -4.293 1 97.19 128 LYS B O 1
ATOM 3198 N N . GLU B 1 129 ? -4.422 -34.094 -5.773 1 92.88 129 GLU B N 1
ATOM 3199 C CA . GLU B 1 129 ? -5.555 -34.812 -6.371 1 92.88 129 GLU B CA 1
ATOM 3200 C C . GLU B 1 129 ? -6.543 -33.812 -6.988 1 92.88 129 GLU B C 1
ATOM 3202 O O . GLU B 1 129 ? -6.168 -32.969 -7.812 1 92.88 129 GLU B O 1
ATOM 3207 N N . ASP B 1 130 ? -7.797 -33.719 -6.555 1 88.94 130 ASP B N 1
ATOM 3208 C CA . ASP B 1 130 ? -8.797 -32.844 -7.16 1 88.94 130 ASP B CA 1
ATOM 3209 C C . ASP B 1 130 ? -9.023 -31.594 -6.305 1 88.94 130 ASP B C 1
ATOM 3211 O O . ASP B 1 130 ? -9.961 -30.844 -6.547 1 88.94 130 ASP B O 1
ATOM 3215 N N . LYS B 1 131 ? -8.047 -31.406 -5.395 1 95.38 131 LYS B N 1
ATOM 3216 C CA . LYS B 1 131 ? -8.18 -30.25 -4.508 1 95.38 131 LYS B CA 1
ATOM 3217 C C . LYS B 1 131 ? -7.105 -29.203 -4.805 1 95.38 131 LYS B C 1
ATOM 3219 O O . LYS B 1 131 ? -5.98 -29.547 -5.168 1 95.38 131 LYS B O 1
ATOM 3224 N N . GLN B 1 132 ? -7.547 -28.016 -4.695 1 95.25 132 GLN B N 1
ATOM 3225 C CA . GLN B 1 132 ? -6.637 -26.891 -4.883 1 95.25 132 GLN B CA 1
ATOM 3226 C C . GLN B 1 132 ? -6.703 -25.938 -3.697 1 95.25 132 GLN B C 1
ATOM 3228 O O . GLN B 1 132 ? -7.715 -25.875 -2.994 1 95.25 132 GLN B O 1
ATOM 3233 N N . ALA B 1 133 ? -5.613 -25.25 -3.451 1 95.75 133 ALA B N 1
ATOM 3234 C CA . ALA B 1 133 ? -5.562 -24.219 -2.424 1 95.75 133 ALA B CA 1
ATOM 3235 C C . ALA B 1 133 ? -4.598 -23.109 -2.816 1 95.75 133 ALA B C 1
ATOM 3237 O O . ALA B 1 133 ? -3.641 -23.344 -3.559 1 95.75 133 ALA B O 1
ATOM 3238 N N . ARG B 1 134 ? -4.902 -22 -2.342 1 94.69 134 ARG B N 1
ATOM 3239 C CA . ARG B 1 134 ? -4.055 -20.828 -2.572 1 94.69 134 ARG B CA 1
ATOM 3240 C C . ARG B 1 134 ? -3.873 -20.016 -1.29 1 94.69 134 ARG B C 1
ATOM 3242 O O . ARG B 1 134 ? -4.73 -20.047 -0.405 1 94.69 134 ARG B O 1
ATOM 3249 N N . CYS B 1 135 ? -2.775 -19.359 -1.174 1 96.31 135 CYS B N 1
ATOM 3250 C CA . CYS B 1 135 ? -2.479 -18.406 -0.11 1 96.31 135 CYS B CA 1
ATOM 3251 C C . CYS B 1 135 ? -1.666 -17.234 -0.642 1 96.31 135 CYS B C 1
ATOM 3253 O O . CYS B 1 135 ? -0.711 -17.422 -1.396 1 96.31 135 CYS B O 1
ATOM 3255 N N . GLY B 1 136 ? -2.068 -16.062 -0.199 1 95.38 136 GLY B N 1
ATOM 3256 C CA . GLY B 1 136 ? -1.425 -14.867 -0.729 1 95.38 136 GLY B CA 1
ATOM 3257 C C . GLY B 1 136 ? -1.936 -14.477 -2.104 1 95.38 136 GLY B C 1
ATOM 3258 O O . GLY B 1 136 ? -2.992 -14.938 -2.535 1 95.38 136 GLY B O 1
ATOM 3259 N N . GLY B 1 137 ? -1.29 -13.523 -2.768 1 93.69 137 GLY B N 1
ATOM 3260 C CA . GLY B 1 137 ? -1.679 -13.07 -4.094 1 93.69 137 GLY B CA 1
ATOM 3261 C C . GLY B 1 137 ? -2.816 -12.07 -4.07 1 93.69 137 GLY B C 1
ATOM 3262 O O . GLY B 1 137 ? -3.619 -12.008 -5.004 1 93.69 137 GLY B O 1
ATOM 3263 N N . TRP B 1 138 ? -2.879 -11.383 -2.996 1 94.94 138 TRP B N 1
ATOM 3264 C CA . TRP B 1 138 ? -3.99 -10.453 -2.834 1 94.94 138 TRP B CA 1
ATOM 3265 C C . TRP B 1 138 ? -3.627 -9.07 -3.367 1 94.94 138 TRP B C 1
ATOM 3267 O O . TRP B 1 138 ? -4.422 -8.133 -3.271 1 94.94 138 TRP B O 1
ATOM 3277 N N . GLY B 1 139 ? -2.398 -8.969 -3.885 1 93.38 139 GLY B N 1
ATOM 3278 C CA . GLY B 1 139 ? -1.927 -7.695 -4.418 1 93.38 139 GLY B CA 1
ATOM 3279 C C . GLY B 1 139 ? -1.086 -6.91 -3.428 1 93.38 139 GLY B C 1
ATOM 3280 O O . GLY B 1 139 ? -1.007 -7.27 -2.25 1 93.38 139 GLY B O 1
ATOM 3281 N N . HIS B 1 140 ? -0.503 -5.828 -3.912 1 93.06 140 HIS B N 1
ATOM 3282 C CA . HIS B 1 140 ? 0.563 -5.141 -3.191 1 93.06 140 HIS B CA 1
ATOM 3283 C C . HIS B 1 140 ? 0.017 -4.395 -1.979 1 93.06 140 HIS B C 1
ATOM 3285 O O . HIS B 1 140 ? 0.757 -4.113 -1.033 1 93.06 140 HIS B O 1
ATOM 3291 N N . LEU B 1 141 ? -1.295 -4.078 -1.962 1 93.94 141 LEU B N 1
ATOM 3292 C CA . LEU B 1 141 ? -1.854 -3.328 -0.843 1 93.94 141 LEU B CA 1
ATOM 3293 C C . LEU B 1 141 ? -2.32 -4.27 0.263 1 93.94 141 LEU B C 1
ATOM 3295 O O . LEU B 1 141 ? -2.314 -3.9 1.44 1 93.94 141 LEU B O 1
ATOM 3299 N N . LEU B 1 142 ? -2.65 -5.559 -0.147 1 94.25 142 LEU B N 1
ATOM 3300 C CA . LEU B 1 142 ? -3.303 -6.43 0.823 1 94.25 142 LEU B CA 1
ATOM 3301 C C . LEU B 1 142 ? -2.402 -7.605 1.191 1 94.25 142 LEU B C 1
ATOM 3303 O O . LEU B 1 142 ? -2.486 -8.133 2.303 1 94.25 142 LEU B O 1
ATOM 3307 N N . GLY B 1 143 ? -1.606 -8.039 0.211 1 91.94 143 GLY B N 1
ATOM 3308 C CA . GLY B 1 143 ? -0.782 -9.188 0.542 1 91.94 143 GLY B CA 1
ATOM 3309 C C . GLY B 1 143 ? 0.024 -9.703 -0.636 1 91.94 143 GLY B C 1
ATOM 3310 O O . GLY B 1 143 ? -0.475 -10.492 -1.437 1 91.94 143 GLY B O 1
ATOM 3311 N N . ASP B 1 144 ? 1.262 -9.305 -0.724 1 93.62 144 ASP B N 1
ATOM 3312 C CA . ASP B 1 144 ? 2.248 -9.797 -1.686 1 93.62 144 ASP B CA 1
ATOM 3313 C C . ASP B 1 144 ? 3.604 -10.008 -1.019 1 93.62 144 ASP B C 1
ATOM 3315 O O . ASP B 1 144 ? 4.633 -9.57 -1.533 1 93.62 144 ASP B O 1
ATOM 3319 N N . GLU B 1 145 ? 3.531 -10.688 0.073 1 95.38 145 GLU B N 1
ATOM 3320 C CA . GLU B 1 145 ? 4.742 -10.953 0.844 1 95.38 145 GLU B CA 1
ATOM 3321 C C . GLU B 1 145 ? 5.785 -11.68 0.001 1 95.38 145 GLU B C 1
ATOM 3323 O O . GLU B 1 145 ? 5.449 -12.594 -0.763 1 95.38 145 GLU B O 1
ATOM 3328 N N . GLY B 1 146 ? 6.996 -11.227 0.175 1 97.81 146 GLY B N 1
ATOM 3329 C CA . GLY B 1 146 ? 8.094 -11.875 -0.52 1 97.81 146 GLY B CA 1
ATOM 3330 C C . GLY B 1 146 ? 8.258 -11.398 -1.953 1 97.81 146 GLY B C 1
ATOM 3331 O O . GLY B 1 146 ? 9.148 -11.867 -2.67 1 97.81 146 GLY B O 1
ATOM 3332 N N . SER B 1 147 ? 7.453 -10.492 -2.424 1 98.31 147 SER B N 1
ATOM 3333 C CA . SER B 1 147 ? 7.523 -9.992 -3.793 1 98.31 147 SER B CA 1
ATOM 3334 C C . SER B 1 147 ? 8.594 -8.914 -3.934 1 98.31 147 SER B C 1
ATOM 3336 O O . SER B 1 147 ? 9.031 -8.336 -2.939 1 98.31 147 SER B O 1
ATOM 3338 N N . ALA B 1 148 ? 8.953 -8.711 -5.164 1 98.5 148 ALA B N 1
ATOM 3339 C CA . ALA B 1 148 ? 9.891 -7.629 -5.453 1 98.5 148 ALA B CA 1
ATOM 3340 C C . ALA B 1 148 ? 9.305 -6.273 -5.074 1 98.5 148 ALA B C 1
ATOM 3342 O O . ALA B 1 148 ? 10.023 -5.395 -4.586 1 98.5 148 ALA B O 1
ATOM 3343 N N . TYR B 1 149 ? 8.078 -6.113 -5.273 1 98.25 149 TYR B N 1
ATOM 3344 C CA . TYR B 1 149 ? 7.422 -4.863 -4.914 1 98.25 149 TYR B CA 1
ATOM 3345 C C . TYR B 1 149 ? 7.516 -4.605 -3.414 1 98.25 149 TYR B C 1
ATOM 3347 O O . TYR B 1 149 ? 7.926 -3.525 -2.986 1 98.25 149 TYR B O 1
ATOM 3355 N N . LYS B 1 150 ? 7.121 -5.633 -2.666 1 98.44 150 LYS B N 1
ATOM 3356 C CA . LYS B 1 150 ? 7.137 -5.5 -1.211 1 98.44 150 LYS B CA 1
ATOM 3357 C C . LYS B 1 150 ? 8.547 -5.215 -0.7 1 98.44 150 LYS B C 1
ATOM 3359 O O . LYS B 1 150 ? 8.734 -4.359 0.164 1 98.44 150 LYS B O 1
ATOM 3364 N N . ILE B 1 151 ? 9.477 -5.891 -1.198 1 98.69 151 ILE B N 1
ATOM 3365 C CA . ILE B 1 151 ? 10.867 -5.711 -0.813 1 98.69 151 ILE B CA 1
ATOM 3366 C C . ILE B 1 151 ? 11.305 -4.277 -1.111 1 98.69 151 ILE B C 1
ATOM 3368 O O . ILE B 1 151 ? 11.93 -3.627 -0.272 1 98.69 151 ILE B O 1
ATOM 3372 N N . SER B 1 152 ? 10.984 -3.826 -2.262 1 98.69 152 SER B N 1
ATOM 3373 C CA . SER B 1 152 ? 11.336 -2.469 -2.662 1 98.69 152 SER B CA 1
ATOM 3374 C C . SER B 1 152 ? 10.695 -1.436 -1.74 1 98.69 152 SER B C 1
ATOM 3376 O O . SER B 1 152 ? 11.359 -0.503 -1.287 1 98.69 152 SER B O 1
ATOM 3378 N N . ILE B 1 153 ? 9.438 -1.583 -1.472 1 98.31 153 ILE B N 1
ATOM 3379 C CA . ILE B 1 153 ? 8.711 -0.636 -0.633 1 98.31 153 ILE B CA 1
ATOM 3380 C C . ILE B 1 153 ? 9.352 -0.576 0.752 1 98.31 153 ILE B C 1
ATOM 3382 O O . ILE B 1 153 ? 9.508 0.504 1.326 1 98.31 153 ILE B O 1
ATOM 3386 N N . GLU B 1 154 ? 9.75 -1.748 1.281 1 98.06 154 GLU B N 1
ATOM 3387 C CA . GLU B 1 154 ? 10.406 -1.768 2.584 1 98.06 154 GLU B CA 1
ATOM 3388 C C . GLU B 1 154 ? 11.719 -0.988 2.551 1 98.06 154 GLU B C 1
ATOM 3390 O O . GLU B 1 154 ? 12.078 -0.328 3.527 1 98.06 154 GLU B O 1
ATOM 3395 N N . ALA B 1 155 ? 12.398 -1.103 1.497 1 98.12 155 ALA B N 1
ATOM 3396 C CA . ALA B 1 155 ? 13.633 -0.342 1.356 1 98.12 155 ALA B CA 1
ATOM 3397 C C . ALA B 1 155 ? 13.359 1.158 1.32 1 98.12 155 ALA B C 1
ATOM 3399 O O . ALA B 1 155 ? 14.078 1.945 1.934 1 98.12 155 ALA B O 1
ATOM 3400 N N . PHE B 1 156 ? 12.336 1.563 0.631 1 98 156 PHE B N 1
ATOM 3401 C CA . PHE B 1 156 ? 11.961 2.971 0.575 1 98 156 PHE B CA 1
ATOM 3402 C C . PHE B 1 156 ? 11.523 3.469 1.949 1 98 156 PHE B C 1
ATOM 3404 O O . PHE B 1 156 ? 11.828 4.602 2.326 1 98 156 PHE B O 1
ATOM 3411 N N . LYS B 1 157 ? 10.797 2.635 2.639 1 96.94 157 LYS B N 1
ATOM 3412 C CA . LYS B 1 157 ? 10.367 3.006 3.982 1 96.94 157 LYS B CA 1
ATOM 3413 C C . LYS B 1 157 ? 11.562 3.234 4.902 1 96.94 157 LYS B C 1
ATOM 3415 O O . LYS B 1 157 ? 11.523 4.098 5.781 1 96.94 157 LYS B O 1
ATOM 3420 N N . ARG B 1 158 ? 12.562 2.412 4.723 1 95.5 158 ARG B N 1
ATOM 3421 C CA . ARG B 1 158 ? 13.789 2.641 5.477 1 95.5 158 ARG B CA 1
ATOM 3422 C C . ARG B 1 158 ? 14.359 4.027 5.191 1 95.5 158 ARG B C 1
ATOM 3424 O O . ARG B 1 158 ? 14.805 4.719 6.109 1 95.5 158 ARG B O 1
ATOM 3431 N N . MET B 1 159 ? 14.398 4.379 3.988 1 95.44 159 MET B N 1
ATOM 3432 C CA . MET B 1 159 ? 14.891 5.688 3.574 1 95.44 159 MET B CA 1
ATOM 3433 C C . MET B 1 159 ? 14.086 6.805 4.234 1 95.44 159 MET B C 1
ATOM 3435 O O . MET B 1 159 ? 14.656 7.789 4.707 1 95.44 159 MET B O 1
ATOM 3439 N N . ILE B 1 160 ? 12.789 6.613 4.262 1 94.88 160 ILE B N 1
ATOM 3440 C CA . ILE B 1 160 ? 11.891 7.578 4.891 1 94.88 160 ILE B CA 1
ATOM 3441 C C . ILE B 1 160 ? 12.188 7.652 6.387 1 94.88 160 ILE B C 1
ATOM 3443 O O . ILE B 1 160 ? 12.195 8.742 6.969 1 94.88 160 ILE B O 1
ATOM 3447 N N . HIS B 1 161 ? 12.383 6.496 6.938 1 94.69 161 HIS B N 1
ATOM 3448 C CA . HIS B 1 161 ? 12.727 6.426 8.352 1 94.69 161 HIS B CA 1
ATOM 3449 C C . HIS B 1 161 ? 14.016 7.191 8.641 1 94.69 161 HIS B C 1
ATOM 3451 O O . HIS B 1 161 ? 14.086 7.945 9.617 1 94.69 161 HIS B O 1
ATOM 3457 N N . GLU B 1 162 ? 14.984 7.004 7.82 1 95.38 162 GLU B N 1
ATOM 3458 C CA . GLU B 1 162 ? 16.234 7.73 7.957 1 95.38 162 GLU B CA 1
ATOM 3459 C C . GLU B 1 162 ? 16.016 9.242 7.898 1 95.38 162 GLU B C 1
ATOM 3461 O O . GLU B 1 162 ? 16.578 9.984 8.711 1 95.38 162 GLU B O 1
ATOM 3466 N N . GLU B 1 163 ? 15.188 9.648 7.016 1 93.5 163 GLU B N 1
ATOM 3467 C CA . GLU B 1 163 ? 14.875 11.062 6.848 1 93.5 163 GLU B CA 1
ATOM 3468 C C . GLU B 1 163 ? 14.133 11.609 8.062 1 93.5 163 GLU B C 1
ATOM 3470 O O . GLU B 1 163 ? 14.531 12.633 8.625 1 93.5 163 GLU B O 1
ATOM 3475 N N . ASP B 1 164 ? 13.133 10.922 8.492 1 93.88 164 ASP B N 1
ATOM 3476 C CA . ASP B 1 164 ? 12.281 11.359 9.594 1 93.88 164 ASP B CA 1
ATOM 3477 C C . ASP B 1 164 ? 13.07 11.43 10.898 1 93.88 164 ASP B C 1
ATOM 3479 O O . ASP B 1 164 ? 12.805 12.289 11.742 1 93.88 164 ASP B O 1
ATOM 3483 N N . TYR B 1 165 ? 14.031 10.547 11.047 1 92.31 165 TYR B N 1
ATOM 3484 C CA . TYR B 1 165 ? 14.711 10.438 12.336 1 92.31 165 TYR B CA 1
ATOM 3485 C C . TYR B 1 165 ? 16.078 11.102 12.281 1 92.31 165 TYR B C 1
ATOM 3487 O O . TYR B 1 165 ? 16.844 11.031 13.25 1 92.31 165 TYR B O 1
ATOM 3495 N N . GLY B 1 166 ? 16.391 11.695 11.156 1 91.12 166 GLY B N 1
ATOM 3496 C CA . GLY B 1 166 ? 17.672 12.391 11.031 1 91.12 166 GLY B CA 1
ATOM 3497 C C . GLY B 1 166 ? 18.859 11.469 11.102 1 91.12 166 GLY B C 1
ATOM 3498 O O . GLY B 1 166 ? 19.891 11.812 11.688 1 91.12 166 GLY B O 1
ATOM 3499 N N . ILE B 1 167 ? 18.656 10.242 10.68 1 92.81 167 ILE B N 1
ATOM 3500 C CA . ILE B 1 167 ? 19.719 9.258 10.594 1 92.81 167 ILE B CA 1
ATOM 3501 C C . ILE B 1 167 ? 20.469 9.414 9.266 1 92.81 167 ILE B C 1
ATOM 3503 O O . ILE B 1 167 ? 19.844 9.695 8.234 1 92.81 167 ILE B O 1
ATOM 3507 N N . ASP B 1 168 ? 21.797 9.242 9.336 1 94.88 168 ASP B N 1
ATOM 3508 C CA . ASP B 1 168 ? 22.578 9.328 8.102 1 94.88 168 ASP B CA 1
ATOM 3509 C C . ASP B 1 168 ? 22.078 8.328 7.066 1 94.88 168 ASP B C 1
ATOM 3511 O O . ASP B 1 168 ? 21.719 7.195 7.402 1 94.88 168 ASP B O 1
ATOM 3515 N N . ARG B 1 169 ? 22.094 8.781 5.914 1 95.25 169 ARG B N 1
ATOM 3516 C CA . ARG B 1 169 ? 21.641 7.957 4.797 1 95.25 169 ARG B CA 1
ATOM 3517 C C . ARG B 1 169 ? 22.531 6.727 4.629 1 95.25 169 ARG B C 1
ATOM 3519 O O . ARG B 1 169 ? 23.766 6.84 4.605 1 95.25 169 ARG B O 1
ATOM 3526 N N . SER B 1 170 ? 21.969 5.629 4.508 1 96.56 170 SER B N 1
ATOM 3527 C CA . SER B 1 170 ? 22.703 4.391 4.289 1 96.56 170 SER B CA 1
ATOM 3528 C C . SER B 1 170 ? 23.219 4.305 2.859 1 96.56 170 S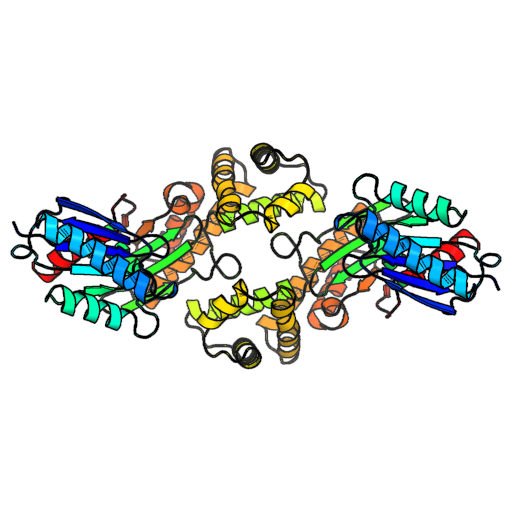ER B C 1
ATOM 3530 O O . SER B 1 170 ? 22.766 5.031 1.979 1 96.56 170 SER B O 1
ATOM 3532 N N . GLU B 1 171 ? 24.141 3.387 2.672 1 97.19 171 GLU B N 1
ATOM 3533 C CA . GLU B 1 171 ? 24.641 3.143 1.326 1 97.19 171 GLU B CA 1
ATOM 3534 C C . GLU B 1 171 ? 23.547 2.637 0.401 1 97.19 171 GLU B C 1
ATOM 3536 O O . GLU B 1 171 ? 23.5 2.992 -0.779 1 97.19 171 GLU B O 1
ATOM 3541 N N . LEU B 1 172 ? 22.688 1.827 0.922 1 97.69 172 LEU B N 1
ATOM 3542 C CA . LEU B 1 172 ? 21.578 1.319 0.135 1 97.69 172 LEU B CA 1
ATOM 3543 C C . LEU B 1 172 ? 20.656 2.455 -0.295 1 97.69 172 LEU B C 1
ATOM 3545 O O . LEU B 1 172 ? 20.266 2.537 -1.463 1 97.69 172 LEU B O 1
ATOM 3549 N N . SER B 1 173 ? 20.297 3.303 0.672 1 97.5 173 SER B N 1
ATOM 3550 C CA . SER B 1 173 ? 19.438 4.434 0.354 1 97.5 173 SER B CA 1
ATOM 3551 C C . SER B 1 173 ? 20.062 5.32 -0.719 1 97.5 173 SER B C 1
ATOM 3553 O O . SER B 1 173 ? 19.375 5.754 -1.646 1 97.5 173 SER B O 1
ATOM 3555 N N . GLN B 1 174 ? 21.359 5.578 -0.583 1 97.56 174 GLN B N 1
ATOM 3556 C CA . GLN B 1 174 ? 22.047 6.391 -1.577 1 97.56 174 GLN B CA 1
ATOM 3557 C C . GLN B 1 174 ? 22.062 5.707 -2.941 1 97.56 174 GLN B C 1
ATOM 3559 O O . GLN B 1 174 ? 21.859 6.359 -3.969 1 97.56 174 GLN B O 1
ATOM 3564 N N . ALA B 1 175 ? 22.266 4.426 -2.947 1 97.69 175 ALA B N 1
ATOM 3565 C CA . ALA B 1 175 ? 22.281 3.662 -4.191 1 97.69 175 ALA B CA 1
ATOM 3566 C C . ALA B 1 175 ? 20.938 3.74 -4.914 1 97.69 175 ALA B C 1
ATOM 3568 O O . ALA B 1 175 ? 20.891 3.807 -6.145 1 97.69 175 ALA B O 1
ATOM 3569 N N . ILE B 1 176 ? 19.891 3.666 -4.176 1 97.81 176 ILE B N 1
ATOM 3570 C CA . ILE B 1 176 ? 18.547 3.764 -4.75 1 97.81 176 ILE B CA 1
ATOM 3571 C C . ILE B 1 176 ? 18.359 5.145 -5.379 1 97.81 176 ILE B C 1
ATOM 3573 O O . ILE B 1 176 ? 17.875 5.258 -6.508 1 97.81 176 ILE B O 1
ATOM 3577 N N . LEU B 1 177 ? 18.734 6.176 -4.648 1 97.69 177 LEU B N 1
ATOM 3578 C CA . LEU B 1 177 ? 18.641 7.531 -5.18 1 97.69 177 LEU B CA 1
ATOM 3579 C C . LEU B 1 177 ? 19.453 7.668 -6.465 1 97.69 177 LEU B C 1
ATOM 3581 O O . LEU B 1 177 ? 18.969 8.227 -7.453 1 97.69 177 LEU B O 1
ATOM 3585 N N . ASP B 1 178 ? 20.656 7.125 -6.473 1 97.81 178 ASP B N 1
ATOM 3586 C CA . ASP B 1 178 ? 21.516 7.176 -7.648 1 97.81 178 ASP B CA 1
ATOM 3587 C C . ASP B 1 178 ? 20.875 6.465 -8.836 1 97.81 178 ASP B C 1
ATOM 3589 O O . ASP B 1 178 ? 20.875 6.984 -9.953 1 97.81 178 ASP B O 1
ATOM 3593 N N . LYS B 1 179 ? 20.328 5.328 -8.578 1 97.31 179 LYS B N 1
ATOM 3594 C CA . LYS B 1 179 ? 19.703 4.547 -9.641 1 97.31 179 LYS B CA 1
ATOM 3595 C C . LYS B 1 179 ? 18.531 5.301 -10.258 1 97.31 179 LYS B C 1
ATOM 3597 O O . LYS B 1 179 ? 18.281 5.199 -11.469 1 97.31 179 LYS B O 1
ATOM 3602 N N . LEU B 1 180 ? 17.844 6.027 -9.453 1 97.38 180 LEU B N 1
ATOM 3603 C CA . LEU B 1 180 ? 16.672 6.758 -9.906 1 97.38 180 LEU B CA 1
ATOM 3604 C C . LEU B 1 180 ? 17.047 8.164 -10.375 1 97.38 180 LEU B C 1
ATOM 3606 O O . LEU B 1 180 ? 16.172 8.938 -10.773 1 97.38 180 LEU B O 1
ATOM 3610 N N . ASN B 1 181 ? 18.297 8.516 -10.25 1 97.44 181 ASN B N 1
ATOM 3611 C CA . ASN B 1 181 ? 18.797 9.844 -10.602 1 97.44 181 ASN B CA 1
ATOM 3612 C C . ASN B 1 181 ? 18.094 10.938 -9.805 1 97.44 181 ASN B C 1
ATOM 3614 O O . ASN B 1 181 ? 17.609 11.906 -10.383 1 97.44 181 ASN B O 1
ATOM 3618 N N . MET B 1 182 ? 17.984 10.656 -8.555 1 96.5 182 MET B N 1
ATOM 3619 C CA . MET B 1 182 ? 17.375 11.594 -7.617 1 96.5 182 MET B CA 1
ATOM 3620 C C . MET B 1 182 ? 18.344 11.961 -6.5 1 96.5 182 MET B C 1
ATOM 3622 O O . MET B 1 182 ? 19.344 11.266 -6.285 1 96.5 182 MET B O 1
ATOM 3626 N N . THR B 1 183 ? 18.031 13.055 -5.785 1 94.44 183 THR B N 1
ATOM 3627 C CA . THR B 1 183 ? 18.984 13.516 -4.777 1 94.44 183 THR B CA 1
ATOM 3628 C C . THR B 1 183 ? 18.297 13.672 -3.422 1 94.44 183 THR B C 1
ATOM 3630 O O . THR B 1 183 ? 18.969 13.758 -2.391 1 94.44 183 THR B O 1
ATOM 3633 N N . THR B 1 184 ? 16.922 13.719 -3.418 1 92.12 184 THR B N 1
ATOM 3634 C CA . THR B 1 184 ? 16.234 13.953 -2.16 1 92.12 184 THR B CA 1
ATOM 3635 C C . THR B 1 184 ? 15.125 12.922 -1.946 1 92.12 184 THR B C 1
ATOM 3637 O O . THR B 1 184 ? 14.633 12.32 -2.906 1 92.12 184 THR B O 1
ATOM 3640 N N . VAL B 1 185 ? 14.719 12.742 -0.712 1 90.5 185 VAL B N 1
ATOM 3641 C CA . VAL B 1 185 ? 13.656 11.812 -0.346 1 90.5 185 VAL B CA 1
ATOM 3642 C C . VAL B 1 185 ? 12.312 12.328 -0.858 1 90.5 185 VAL B C 1
ATOM 3644 O O . VAL B 1 185 ? 11.43 11.539 -1.204 1 90.5 185 VAL B O 1
ATOM 3647 N N . ASP B 1 186 ? 12.211 13.586 -0.984 1 87.56 186 ASP B N 1
ATOM 3648 C CA . ASP B 1 186 ? 10.984 14.188 -1.505 1 87.56 186 ASP B CA 1
ATOM 3649 C C . ASP B 1 186 ? 10.711 13.727 -2.934 1 87.56 186 ASP B C 1
ATOM 3651 O O . ASP B 1 186 ? 9.555 13.523 -3.318 1 87.56 186 ASP B O 1
ATOM 3655 N N . GLU B 1 187 ? 11.758 13.641 -3.645 1 92.44 187 GLU B N 1
ATOM 3656 C CA . GLU B 1 187 ? 11.617 13.172 -5.023 1 92.44 187 GLU B CA 1
ATOM 3657 C C . GLU B 1 187 ? 11.141 11.727 -5.07 1 92.44 187 GLU B C 1
ATOM 3659 O O . GLU B 1 187 ? 10.445 11.328 -6.008 1 92.44 187 GLU B O 1
ATOM 3664 N N . ILE B 1 188 ? 11.43 10.969 -4.047 1 94.62 188 ILE B N 1
ATOM 3665 C CA . ILE B 1 188 ? 11.047 9.57 -3.965 1 94.62 188 ILE B CA 1
ATOM 3666 C C . ILE B 1 188 ? 9.531 9.461 -3.816 1 94.62 188 ILE B C 1
ATOM 3668 O O . ILE B 1 188 ? 8.906 8.539 -4.359 1 94.62 188 ILE B O 1
ATOM 3672 N N . VAL B 1 189 ? 8.945 10.359 -3.088 1 92.25 189 VAL B N 1
ATOM 3673 C CA . VAL B 1 189 ? 7.5 10.367 -2.898 1 92.25 189 VAL B CA 1
ATOM 3674 C C . VAL B 1 189 ? 6.801 10.5 -4.25 1 92.25 189 VAL B C 1
ATOM 3676 O O . VAL B 1 189 ? 5.871 9.75 -4.555 1 92.25 189 VAL B O 1
ATOM 3679 N N . GLY B 1 190 ? 7.312 11.453 -5.043 1 91.31 190 GLY B N 1
ATOM 3680 C CA . GLY B 1 190 ? 6.762 11.609 -6.379 1 91.31 190 GLY B CA 1
ATOM 3681 C C . GLY B 1 190 ? 6.879 10.352 -7.223 1 91.31 190 GLY B C 1
ATOM 3682 O O . GLY B 1 190 ? 5.918 9.945 -7.879 1 91.31 190 GLY B O 1
ATOM 3683 N N . PHE B 1 191 ? 8.031 9.742 -7.16 1 95.75 191 PHE B N 1
ATOM 3684 C CA . PHE B 1 191 ? 8.297 8.516 -7.902 1 95.75 191 PHE B CA 1
ATOM 3685 C C . PHE B 1 191 ? 7.336 7.41 -7.484 1 95.75 191 PHE B C 1
ATOM 3687 O O . PHE B 1 191 ? 6.699 6.781 -8.328 1 95.75 191 PHE B O 1
ATOM 3694 N N . ILE B 1 192 ? 7.141 7.156 -6.152 1 96.5 192 ILE B N 1
ATOM 3695 C CA . ILE B 1 192 ? 6.367 6.051 -5.598 1 96.5 192 ILE B CA 1
ATOM 3696 C C . ILE B 1 192 ? 4.91 6.164 -6.047 1 96.5 192 ILE B C 1
ATOM 3698 O O . ILE B 1 192 ? 4.277 5.156 -6.379 1 96.5 192 ILE B O 1
ATOM 3702 N N . TYR B 1 193 ? 4.445 7.312 -6.113 1 92.12 193 TYR B N 1
ATOM 3703 C CA . TYR B 1 193 ? 3.016 7.469 -6.344 1 92.12 193 TYR B CA 1
ATOM 3704 C C . TYR B 1 193 ? 2.723 7.711 -7.82 1 92.12 193 TYR B C 1
ATOM 3706 O O . TYR B 1 193 ? 1.562 7.832 -8.219 1 92.12 193 TYR B O 1
ATOM 3714 N N . SER B 1 194 ? 3.748 7.727 -8.656 1 92.94 194 SER B N 1
ATOM 3715 C CA . SER B 1 194 ? 3.533 7.895 -10.094 1 92.94 194 SER B CA 1
ATOM 3716 C C . SER B 1 194 ? 4.059 6.695 -10.875 1 92.94 194 SER B C 1
ATOM 3718 O O . SER B 1 194 ? 3.666 6.477 -12.023 1 92.94 194 SER B O 1
ATOM 3720 N N . ALA B 1 195 ? 4.934 5.984 -10.273 1 94.44 195 ALA B N 1
ATOM 3721 C CA . ALA B 1 195 ? 5.605 4.883 -10.961 1 94.44 195 ALA B CA 1
ATOM 3722 C C . ALA B 1 195 ? 4.684 3.672 -11.086 1 94.44 195 ALA B C 1
ATOM 3724 O O . ALA B 1 195 ? 3.717 3.541 -10.328 1 94.44 195 ALA B O 1
ATOM 3725 N N . THR B 1 196 ? 4.965 2.828 -12.039 1 93.94 196 THR B N 1
ATOM 3726 C CA . THR B 1 196 ? 4.285 1.546 -12.164 1 93.94 196 THR B CA 1
ATOM 3727 C C . THR B 1 196 ? 4.789 0.558 -11.117 1 93.94 196 THR B C 1
ATOM 3729 O O . THR B 1 196 ? 5.863 0.753 -10.539 1 93.94 196 THR B O 1
ATOM 3732 N N . LYS B 1 197 ? 4.043 -0.479 -10.961 1 94.44 197 LYS B N 1
ATOM 3733 C CA . LYS B 1 197 ? 4.426 -1.55 -10.047 1 94.44 197 LYS B CA 1
ATOM 3734 C C . LYS B 1 197 ? 5.789 -2.127 -10.422 1 94.44 197 LYS B C 1
ATOM 3736 O O . LYS B 1 197 ? 6.629 -2.357 -9.547 1 94.44 197 LYS B O 1
ATOM 3741 N N . ASP B 1 198 ? 6.035 -2.27 -11.664 1 94.25 198 ASP B N 1
ATOM 3742 C CA . ASP B 1 198 ? 7.281 -2.854 -12.148 1 94.25 198 ASP B CA 1
ATOM 3743 C C . ASP B 1 198 ? 8.469 -1.938 -11.867 1 94.25 198 ASP B C 1
ATOM 3745 O O . ASP B 1 198 ? 9.555 -2.408 -11.516 1 94.25 198 ASP B O 1
ATOM 3749 N N . GLU B 1 199 ? 8.234 -0.678 -12.016 1 96.62 199 GLU B N 1
ATOM 3750 C CA . GLU B 1 199 ? 9.297 0.29 -11.773 1 96.62 199 GLU B CA 1
ATOM 3751 C C . GLU B 1 199 ? 9.727 0.281 -10.305 1 96.62 199 GLU B C 1
ATOM 3753 O O . GLU B 1 199 ? 10.914 0.337 -10 1 96.62 199 GLU B O 1
ATOM 3758 N N . ILE B 1 200 ? 8.742 0.178 -9.453 1 97.75 200 ILE B N 1
ATOM 3759 C CA . ILE B 1 200 ? 9.039 0.128 -8.031 1 97.75 200 ILE B CA 1
ATOM 3760 C C . ILE B 1 200 ? 9.727 -1.191 -7.688 1 97.75 200 ILE B C 1
ATOM 3762 O O . ILE B 1 200 ? 10.758 -1.203 -7.016 1 97.75 200 ILE B O 1
ATOM 3766 N N . ALA B 1 201 ? 9.242 -2.248 -8.25 1 97.62 201 ALA B N 1
ATOM 3767 C CA . ALA B 1 201 ? 9.75 -3.588 -7.969 1 97.62 201 ALA B CA 1
ATOM 3768 C C . ALA B 1 201 ? 11.211 -3.723 -8.406 1 97.62 201 ALA B C 1
ATOM 3770 O O . ALA B 1 201 ? 11.953 -4.539 -7.859 1 97.62 201 ALA B O 1
ATOM 3771 N N . ALA B 1 202 ? 11.625 -2.955 -9.312 1 96.88 202 ALA B N 1
ATOM 3772 C CA . ALA B 1 202 ? 12.961 -3.039 -9.891 1 96.88 202 ALA B CA 1
ATOM 3773 C C . ALA B 1 202 ? 14.031 -2.713 -8.852 1 96.88 202 ALA B C 1
ATOM 3775 O O . ALA B 1 202 ? 15.195 -3.074 -9.023 1 96.88 202 ALA B O 1
ATOM 3776 N N . MET B 1 203 ? 13.656 -2.094 -7.762 1 97.88 203 MET B N 1
ATOM 3777 C CA . MET B 1 203 ? 14.641 -1.717 -6.746 1 97.88 203 MET B CA 1
ATOM 3778 C C . MET B 1 203 ? 15.016 -2.918 -5.887 1 97.88 203 MET B C 1
ATOM 3780 O O . MET B 1 203 ? 16 -2.867 -5.145 1 97.88 203 MET B O 1
ATOM 3784 N N . ALA B 1 204 ? 14.289 -4 -5.973 1 98.31 204 ALA B N 1
ATOM 3785 C CA . ALA B 1 204 ? 14.516 -5.172 -5.129 1 98.31 204 ALA B CA 1
ATOM 3786 C C . ALA B 1 204 ? 15.898 -5.762 -5.367 1 98.31 204 ALA B C 1
ATOM 3788 O O . ALA B 1 204 ? 16.531 -6.289 -4.441 1 98.31 204 ALA B O 1
ATOM 3789 N N . SER B 1 205 ? 16.391 -5.656 -6.555 1 97.69 205 SER B N 1
ATOM 3790 C CA . SER B 1 205 ? 17.719 -6.199 -6.863 1 97.69 205 SER B CA 1
ATOM 3791 C C . SER B 1 205 ? 18.797 -5.496 -6.059 1 97.69 205 SER B C 1
ATOM 3793 O O . SER B 1 205 ? 19.766 -6.125 -5.629 1 97.69 205 SER B O 1
ATOM 3795 N N . LEU B 1 206 ? 18.656 -4.199 -5.852 1 98.12 206 LEU B N 1
ATOM 3796 C CA . LEU B 1 206 ? 19.625 -3.453 -5.047 1 98.12 206 LEU B CA 1
ATOM 3797 C C . LEU B 1 206 ? 19.609 -3.941 -3.604 1 98.12 206 LEU B C 1
ATOM 3799 O O . LEU B 1 206 ? 20.672 -4.004 -2.961 1 98.12 206 LEU B O 1
ATOM 3803 N N . VAL B 1 207 ? 18.422 -4.254 -3.105 1 98.62 207 VAL B N 1
ATOM 3804 C CA . VAL B 1 207 ? 18.312 -4.766 -1.741 1 98.62 207 VAL B CA 1
ATOM 3805 C C . VAL B 1 207 ? 19.109 -6.066 -1.62 1 98.62 207 VAL B C 1
ATOM 3807 O O . VAL B 1 207 ? 19.859 -6.258 -0.656 1 98.62 207 VAL B O 1
ATOM 3810 N N . SER B 1 208 ? 19 -6.914 -2.58 1 98.31 208 SER B N 1
ATOM 3811 C CA . SER B 1 208 ? 19.734 -8.172 -2.582 1 98.31 208 SER B CA 1
ATOM 3812 C C . SER B 1 208 ? 21.234 -7.938 -2.648 1 98.31 208 SER B C 1
ATOM 3814 O O . SER B 1 208 ? 22 -8.578 -1.927 1 98.31 208 SER B O 1
ATOM 3816 N N . ILE B 1 209 ? 21.641 -7.035 -3.496 1 97.94 209 ILE B N 1
ATOM 3817 C CA . ILE B 1 209 ? 23.062 -6.727 -3.684 1 97.94 209 ILE B CA 1
ATOM 3818 C C . ILE B 1 209 ? 23.656 -6.219 -2.371 1 97.94 209 ILE B C 1
ATOM 3820 O O . ILE B 1 209 ? 24.703 -6.691 -1.939 1 97.94 209 ILE B O 1
ATOM 3824 N N . TYR B 1 210 ? 22.953 -5.398 -1.668 1 98.25 210 TYR B N 1
ATOM 3825 C CA . TYR B 1 210 ? 23.5 -4.793 -0.458 1 98.25 210 TYR B CA 1
ATOM 3826 C C . TYR B 1 210 ? 23.391 -5.746 0.725 1 98.25 210 TYR B C 1
ATOM 3828 O O . TYR B 1 210 ? 24.188 -5.668 1.664 1 98.25 210 TYR B O 1
ATOM 3836 N N . ALA B 1 211 ? 22.406 -6.605 0.666 1 98.12 211 ALA B N 1
ATOM 3837 C CA . ALA B 1 211 ? 22.406 -7.684 1.653 1 98.12 211 ALA B CA 1
ATOM 3838 C C . ALA B 1 211 ? 23.672 -8.539 1.542 1 98.12 211 ALA B C 1
ATOM 3840 O O . ALA B 1 211 ? 24.312 -8.844 2.551 1 98.12 211 ALA B O 1
ATOM 3841 N N . GLU B 1 212 ? 24.047 -8.844 0.381 1 97.19 212 GLU B N 1
ATOM 3842 C CA . GLU B 1 212 ? 25.234 -9.664 0.139 1 97.19 212 GLU B CA 1
ATOM 3843 C C . GLU B 1 212 ? 26.5 -8.914 0.498 1 97.19 212 GLU B C 1
ATOM 3845 O O . GLU B 1 212 ? 27.516 -9.523 0.873 1 97.19 212 GLU B O 1
ATOM 3850 N N . LYS B 1 213 ? 26.406 -7.562 0.435 1 97.31 213 LYS B N 1
ATOM 3851 C CA . LYS B 1 213 ? 27.547 -6.727 0.795 1 97.31 213 LYS B CA 1
ATOM 3852 C C . LYS B 1 213 ? 27.625 -6.527 2.307 1 97.31 213 LYS B C 1
ATOM 3854 O O . LYS B 1 213 ? 28.547 -5.871 2.803 1 97.31 213 LYS B O 1
ATOM 3859 N N . GLY B 1 214 ? 26.594 -6.992 3.018 1 96.81 214 GLY B N 1
ATOM 3860 C CA . GLY B 1 214 ? 26.703 -6.977 4.469 1 96.81 214 GLY B CA 1
ATOM 3861 C C . GLY B 1 214 ? 25.797 -5.945 5.117 1 96.81 214 GLY B C 1
ATOM 3862 O O . GLY B 1 214 ? 25.906 -5.68 6.316 1 96.81 214 GLY B O 1
ATOM 3863 N N . ASP B 1 215 ? 24.906 -5.383 4.34 1 97.19 215 ASP B N 1
ATOM 3864 C CA . ASP B 1 215 ? 23.938 -4.453 4.918 1 97.19 215 ASP B CA 1
ATOM 3865 C C . ASP B 1 215 ? 22.891 -5.195 5.746 1 97.19 215 ASP B C 1
ATOM 3867 O O . ASP B 1 215 ? 22.031 -5.887 5.195 1 97.19 215 ASP B O 1
ATOM 3871 N N . ASP B 1 216 ? 22.844 -4.887 7 1 97.31 216 ASP B N 1
ATOM 3872 C CA . ASP B 1 216 ? 22 -5.641 7.926 1 97.31 216 ASP B CA 1
ATOM 3873 C C . ASP B 1 216 ? 20.516 -5.352 7.68 1 97.31 216 ASP B C 1
ATOM 3875 O O . ASP B 1 216 ? 19.672 -6.242 7.82 1 97.31 216 ASP B O 1
ATOM 3879 N N . TYR B 1 217 ? 20.25 -4.168 7.379 1 96.75 217 TYR B N 1
ATOM 3880 C CA . TYR B 1 217 ? 18.859 -3.822 7.137 1 96.75 217 TYR B CA 1
ATOM 3881 C C . TYR B 1 217 ? 18.328 -4.516 5.887 1 96.75 217 TYR B C 1
ATOM 3883 O O . TYR B 1 217 ? 17.234 -5.066 5.891 1 96.75 217 TYR B O 1
ATOM 3891 N N . ALA B 1 218 ? 19.141 -4.449 4.848 1 98.25 218 ALA B N 1
ATOM 3892 C CA . ALA B 1 218 ? 18.766 -5.141 3.617 1 98.25 218 ALA B CA 1
ATOM 3893 C C . ALA B 1 218 ? 18.578 -6.637 3.865 1 98.25 218 ALA B C 1
ATOM 3895 O O . ALA B 1 218 ? 17.594 -7.227 3.41 1 98.25 218 ALA B O 1
ATOM 3896 N N . LYS B 1 219 ? 19.469 -7.211 4.594 1 98.5 219 LYS B N 1
ATOM 3897 C CA . LYS B 1 219 ? 19.391 -8.633 4.93 1 98.5 219 LYS B CA 1
ATOM 3898 C C . LYS B 1 219 ? 18.094 -8.938 5.684 1 98.5 219 LYS B C 1
ATOM 3900 O O . LYS B 1 219 ? 17.422 -9.922 5.383 1 98.5 219 LYS B O 1
ATOM 3905 N N . ASN B 1 220 ? 17.797 -8.109 6.617 1 98.56 220 ASN B N 1
ATOM 3906 C CA . ASN B 1 220 ? 16.609 -8.328 7.438 1 98.56 220 ASN B CA 1
ATOM 3907 C C . ASN B 1 220 ? 15.336 -8.234 6.609 1 98.56 220 ASN B C 1
ATOM 3909 O O . ASN B 1 220 ? 14.383 -8.969 6.852 1 98.56 220 ASN B O 1
ATOM 3913 N N . ILE B 1 221 ? 15.281 -7.305 5.66 1 98.5 221 ILE B N 1
ATOM 3914 C CA . ILE B 1 221 ? 14.141 -7.215 4.762 1 98.5 221 ILE B CA 1
ATOM 3915 C C . ILE B 1 221 ? 13.938 -8.547 4.039 1 98.5 221 ILE B C 1
ATOM 3917 O O . ILE B 1 221 ? 12.844 -9.102 4.035 1 98.5 221 ILE B O 1
ATOM 3921 N N . LEU B 1 222 ? 15.008 -9.07 3.496 1 98.81 222 LEU B N 1
ATOM 3922 C CA . LEU B 1 222 ? 14.938 -10.289 2.693 1 98.81 222 LEU B CA 1
ATOM 3923 C C . LEU B 1 222 ? 14.578 -11.492 3.557 1 98.81 222 LEU B C 1
ATOM 3925 O O . LEU B 1 222 ? 13.766 -12.328 3.158 1 98.81 222 LEU B O 1
ATOM 3929 N N . ILE B 1 223 ? 15.133 -11.57 4.758 1 98.81 223 ILE B N 1
ATOM 3930 C CA . ILE B 1 223 ? 14.859 -12.68 5.668 1 98.81 223 ILE B CA 1
ATOM 3931 C C . ILE B 1 223 ? 13.391 -12.664 6.07 1 98.81 223 ILE B C 1
ATOM 3933 O O . ILE B 1 223 ? 12.703 -13.68 5.977 1 98.81 223 ILE B O 1
ATOM 3937 N N . ASN B 1 224 ? 12.914 -11.508 6.441 1 98.69 224 ASN B N 1
ATOM 3938 C CA . ASN B 1 224 ? 11.523 -11.391 6.863 1 98.69 224 ASN B CA 1
ATOM 3939 C C . ASN B 1 224 ? 10.562 -11.75 5.734 1 98.69 224 ASN B C 1
ATOM 3941 O O . ASN B 1 224 ? 9.594 -12.484 5.941 1 98.69 224 ASN B O 1
ATOM 3945 N N . GLU B 1 225 ? 10.836 -11.219 4.57 1 98.62 225 GLU B N 1
ATOM 3946 C CA . GLU B 1 225 ? 9.961 -11.492 3.432 1 98.62 225 GLU B CA 1
ATOM 3947 C C . GLU B 1 225 ? 10.047 -12.953 3.014 1 98.62 225 GLU B C 1
ATOM 3949 O O . GLU B 1 225 ? 9.055 -13.531 2.559 1 98.62 225 GLU B O 1
ATOM 3954 N N . GLY B 1 226 ? 11.258 -13.555 3.148 1 98.75 226 GLY B N 1
ATOM 3955 C CA . GLY B 1 226 ? 11.398 -14.977 2.904 1 98.75 226 GLY B CA 1
ATOM 3956 C C . GLY B 1 226 ? 10.562 -15.836 3.838 1 98.75 226 GLY B C 1
ATOM 3957 O O . GLY B 1 226 ? 9.906 -16.781 3.4 1 98.75 226 GLY B O 1
ATOM 3958 N N . ILE B 1 227 ? 10.578 -15.477 5.074 1 98.81 227 ILE B N 1
ATOM 3959 C CA . ILE B 1 227 ? 9.805 -16.188 6.074 1 98.81 227 ILE B CA 1
ATOM 3960 C C . ILE B 1 227 ? 8.312 -16.031 5.785 1 98.81 227 ILE B C 1
ATOM 3962 O O . ILE B 1 227 ? 7.555 -17.016 5.848 1 98.81 227 ILE B O 1
ATOM 3966 N N . GLU B 1 228 ? 7.926 -14.859 5.406 1 98.12 228 GLU B N 1
ATOM 3967 C CA . GLU B 1 228 ? 6.512 -14.594 5.176 1 98.12 228 GLU B CA 1
ATOM 3968 C C . GLU B 1 228 ? 5.984 -15.391 3.988 1 98.12 228 GLU B C 1
ATOM 3970 O O . GLU B 1 228 ? 4.883 -15.945 4.043 1 98.12 228 GLU B O 1
ATOM 3975 N N . ILE B 1 229 ? 6.688 -15.453 2.891 1 98.38 229 ILE B N 1
ATOM 3976 C CA . ILE B 1 229 ? 6.219 -16.219 1.74 1 98.38 229 ILE B CA 1
ATOM 3977 C C . ILE B 1 229 ? 6.277 -17.719 2.057 1 98.38 229 ILE B C 1
ATOM 3979 O O . ILE B 1 229 ? 5.457 -18.484 1.563 1 98.38 229 ILE B O 1
ATOM 3983 N N . ALA B 1 230 ? 7.227 -18.125 2.924 1 98.75 230 ALA B N 1
ATOM 3984 C CA . ALA B 1 230 ? 7.273 -19.516 3.379 1 98.75 230 ALA B CA 1
ATOM 3985 C C . ALA B 1 230 ? 6.016 -19.875 4.164 1 98.75 230 ALA B C 1
ATOM 3987 O O . ALA B 1 230 ? 5.484 -20.984 4.023 1 98.75 230 ALA B O 1
ATOM 3988 N N . LYS B 1 231 ? 5.594 -18.969 4.949 1 98.25 231 LYS B N 1
ATOM 3989 C CA . LYS B 1 231 ? 4.367 -19.188 5.711 1 98.25 231 LYS B CA 1
ATOM 3990 C C . LYS B 1 231 ? 3.184 -19.438 4.781 1 98.25 231 LYS B C 1
ATOM 3992 O O . LYS B 1 231 ? 2.297 -20.234 5.09 1 98.25 231 LYS B O 1
ATOM 3997 N N . SER B 1 232 ? 3.145 -18.719 3.684 1 97.94 232 SER B N 1
ATOM 3998 C CA . SER B 1 232 ? 2.088 -18.938 2.699 1 97.94 232 SER B CA 1
ATOM 3999 C C . SER B 1 232 ? 2.143 -20.359 2.135 1 97.94 232 SER B C 1
ATOM 4001 O O . SER B 1 232 ? 1.11 -21.016 1.988 1 97.94 232 SER B O 1
ATOM 4003 N N . ALA B 1 233 ? 3.318 -20.797 1.827 1 98.56 233 ALA B N 1
ATOM 4004 C CA . ALA B 1 233 ? 3.486 -22.156 1.334 1 98.56 233 ALA B CA 1
ATOM 4005 C C . ALA B 1 233 ? 3.068 -23.172 2.389 1 98.56 233 ALA B C 1
ATOM 4007 O O . ALA B 1 233 ? 2.41 -24.172 2.074 1 98.56 233 ALA B O 1
ATOM 4008 N N . GLU B 1 234 ? 3.461 -22.906 3.596 1 98.62 234 GLU B N 1
ATOM 4009 C CA . GLU B 1 234 ? 3.08 -23.781 4.699 1 98.62 234 GLU B CA 1
ATOM 4010 C C . GLU B 1 234 ? 1.562 -23.891 4.816 1 98.62 234 GLU B C 1
ATOM 4012 O O . GLU B 1 234 ? 1.029 -24.969 5.074 1 98.62 234 GLU B O 1
ATOM 4017 N N . ARG B 1 235 ? 0.958 -22.797 4.656 1 97.81 235 ARG B N 1
ATOM 4018 C CA . ARG B 1 235 ? -0.497 -22.797 4.766 1 97.81 235 ARG B CA 1
ATOM 4019 C C . ARG B 1 235 ? -1.13 -23.656 3.688 1 97.81 235 ARG B C 1
ATOM 4021 O O . ARG B 1 235 ? -2.062 -24.422 3.963 1 97.81 235 ARG B O 1
ATOM 4028 N N . VAL B 1 236 ? -0.662 -23.531 2.5 1 98.25 236 VAL B N 1
ATOM 4029 C CA . VAL B 1 236 ? -1.156 -24.344 1.399 1 98.25 236 VAL B CA 1
ATOM 4030 C C . VAL B 1 236 ? -0.892 -25.828 1.694 1 98.25 236 VAL B C 1
ATOM 4032 O O . VAL B 1 236 ? -1.764 -26.672 1.488 1 98.25 236 VAL B O 1
ATOM 4035 N N . PHE B 1 237 ? 0.241 -26.125 2.225 1 98.62 237 PHE B N 1
ATOM 4036 C CA . PHE B 1 237 ? 0.631 -27.484 2.609 1 98.62 237 PHE B CA 1
ATOM 4037 C C . PHE B 1 237 ? -0.371 -28.078 3.59 1 98.62 237 PHE B C 1
ATOM 4039 O O . PHE B 1 237 ? -0.82 -29.203 3.416 1 98.62 237 PHE B O 1
ATOM 4046 N N . LYS B 1 238 ? -0.687 -27.312 4.531 1 97.69 238 LYS B N 1
ATOM 4047 C CA . LYS B 1 238 ? -1.584 -27.766 5.586 1 97.69 238 LYS B CA 1
ATOM 4048 C C . LYS B 1 238 ? -3.023 -27.859 5.086 1 97.69 238 LYS B C 1
ATOM 4050 O O . LYS B 1 238 ? -3.736 -28.812 5.395 1 97.69 238 LYS B O 1
ATOM 4055 N N . LYS B 1 239 ? -3.443 -26.906 4.332 1 96.94 239 LYS B N 1
ATOM 4056 C CA . LYS B 1 239 ? -4.805 -26.875 3.803 1 96.94 239 LYS B CA 1
ATOM 4057 C C . LYS B 1 239 ? -5.074 -28.109 2.932 1 96.94 239 LYS B C 1
ATOM 4059 O O . LYS B 1 239 ? -6.184 -28.641 2.934 1 96.94 239 LYS B O 1
ATOM 4064 N N . LEU B 1 240 ? -4.051 -28.516 2.197 1 97.88 240 LEU B N 1
ATOM 4065 C CA . LEU B 1 240 ? -4.215 -29.641 1.287 1 97.88 240 LEU B CA 1
ATOM 4066 C C . LEU B 1 240 ? -3.842 -30.953 1.972 1 97.88 240 LEU B C 1
ATOM 4068 O O . LEU B 1 240 ? -3.869 -32.031 1.345 1 97.88 240 LEU B O 1
ATOM 4072 N N . ASN B 1 241 ? -3.459 -30.906 3.25 1 97.56 241 ASN B N 1
ATOM 4073 C CA . ASN B 1 241 ? -3.137 -32.062 4.082 1 97.56 241 ASN B CA 1
ATOM 4074 C C . ASN B 1 241 ? -2.035 -32.906 3.457 1 97.56 241 ASN B C 1
ATOM 4076 O O . ASN B 1 241 ? -2.195 -34.125 3.297 1 97.56 241 ASN B O 1
ATOM 4080 N N . PHE B 1 242 ? -1.006 -32.281 3.01 1 98.31 242 PHE B N 1
ATOM 4081 C CA . PHE B 1 242 ? 0.166 -33 2.523 1 98.31 242 PHE B CA 1
ATOM 4082 C C . PHE B 1 242 ? 0.936 -33.625 3.682 1 98.31 242 PHE B C 1
ATOM 4084 O O . PHE B 1 242 ? 1.064 -33 4.746 1 98.31 242 PHE B O 1
ATOM 4091 N N . ASP B 1 243 ? 1.403 -34.812 3.547 1 98.19 243 ASP B N 1
ATOM 4092 C CA . ASP B 1 243 ? 2.416 -35.375 4.441 1 98.19 243 ASP B CA 1
ATOM 4093 C C . ASP B 1 243 ? 3.814 -34.875 4.047 1 98.19 243 ASP B C 1
ATOM 4095 O O . ASP B 1 243 ? 4.641 -34.594 4.91 1 98.19 243 ASP B O 1
ATOM 4099 N N . LYS B 1 244 ? 4.055 -34.875 2.803 1 98.31 244 LYS B N 1
ATOM 4100 C CA . LYS B 1 244 ? 5.254 -34.375 2.141 1 98.31 244 LYS B CA 1
ATOM 4101 C C . LYS B 1 244 ? 4.941 -33.875 0.726 1 98.31 244 LYS B C 1
ATOM 4103 O O . LYS B 1 244 ? 3.941 -34.312 0.132 1 98.31 244 LYS B O 1
ATOM 4108 N N . CYS B 1 245 ? 5.742 -33 0.196 1 97.5 245 CYS B N 1
ATOM 4109 C CA . CYS B 1 245 ? 5.52 -32.625 -1.191 1 97.5 245 CYS B CA 1
ATOM 4110 C C . CYS B 1 245 ? 6.762 -31.953 -1.777 1 97.5 245 CYS B C 1
ATOM 4112 O O . CYS B 1 245 ? 7.699 -31.625 -1.048 1 97.5 245 CYS B O 1
ATOM 4114 N N . ARG B 1 246 ? 6.758 -31.844 -3.131 1 98.31 246 ARG B N 1
ATOM 4115 C CA . ARG B 1 246 ? 7.711 -31 -3.848 1 98.31 246 ARG B CA 1
ATOM 4116 C C . ARG B 1 246 ? 7.18 -29.578 -3.992 1 98.31 246 ARG B C 1
ATOM 4118 O O . ARG B 1 246 ? 5.965 -29.375 -4.043 1 98.31 246 ARG B O 1
ATOM 4125 N N . ILE B 1 247 ? 8.109 -28.672 -3.979 1 98.62 247 ILE B N 1
ATOM 4126 C CA . ILE B 1 247 ? 7.742 -27.266 -4.145 1 98.62 247 ILE B CA 1
ATOM 4127 C C . ILE B 1 247 ? 8.453 -26.688 -5.363 1 98.62 247 ILE B C 1
ATOM 4129 O O . ILE B 1 247 ? 9.68 -26.688 -5.438 1 98.62 247 ILE B O 1
ATOM 4133 N N . GLY B 1 248 ? 7.652 -26.281 -6.324 1 98.38 248 GLY B N 1
ATOM 4134 C CA . GLY B 1 248 ? 8.188 -25.516 -7.445 1 98.38 248 GLY B CA 1
ATOM 4135 C C . GLY B 1 248 ? 8.367 -24.047 -7.137 1 98.38 248 GLY B C 1
ATOM 4136 O O . GLY B 1 248 ? 7.531 -23.438 -6.457 1 98.38 248 GLY B O 1
ATOM 4137 N N . LEU B 1 249 ? 9.438 -23.453 -7.629 1 98.12 249 LEU B N 1
ATOM 4138 C CA . LEU B 1 249 ? 9.758 -22.047 -7.395 1 98.12 249 LEU B CA 1
ATOM 4139 C C . LEU B 1 249 ? 9.82 -21.266 -8.711 1 98.12 249 LEU B C 1
ATOM 4141 O O . LEU B 1 249 ? 10.547 -21.656 -9.625 1 98.12 249 LEU B O 1
ATOM 4145 N N . VAL B 1 250 ? 9.016 -20.219 -8.766 1 96.06 250 VAL B N 1
ATOM 4146 C CA . VAL B 1 250 ? 8.977 -19.375 -9.953 1 96.06 250 VAL B CA 1
ATOM 4147 C C . VAL B 1 250 ? 9.109 -17.906 -9.547 1 96.06 250 VAL B C 1
ATOM 4149 O O . VAL B 1 250 ? 8.523 -17.484 -8.547 1 96.06 250 VAL B O 1
ATOM 4152 N N . GLY B 1 251 ? 9.883 -17.141 -10.414 1 95.31 251 GLY B N 1
ATOM 4153 C CA . GLY B 1 251 ? 10.039 -15.719 -10.148 1 95.31 251 GLY B CA 1
ATOM 4154 C C . GLY B 1 251 ? 11.461 -15.328 -9.789 1 95.31 251 GLY B C 1
ATOM 4155 O O . GLY B 1 251 ? 12.172 -16.094 -9.141 1 95.31 251 GLY B O 1
ATOM 4156 N N . GLY B 1 252 ? 11.789 -14.188 -10.133 1 95.5 252 GLY B N 1
ATOM 4157 C CA . GLY B 1 252 ? 13.156 -13.719 -9.961 1 95.5 252 GLY B CA 1
ATOM 4158 C C . GLY B 1 252 ? 13.555 -13.562 -8.508 1 95.5 252 GLY B C 1
ATOM 4159 O O . GLY B 1 252 ? 14.695 -13.875 -8.133 1 95.5 252 GLY B O 1
ATOM 4160 N N . VAL B 1 253 ? 12.664 -13.203 -7.645 1 97.06 253 VAL B N 1
ATOM 4161 C CA . VAL B 1 253 ? 12.984 -12.938 -6.246 1 97.06 253 VAL B CA 1
ATOM 4162 C C . VAL B 1 253 ? 13.352 -14.25 -5.547 1 97.06 253 VAL B C 1
ATOM 4164 O O . VAL B 1 253 ? 14.43 -14.367 -4.961 1 97.06 253 VAL B O 1
ATOM 4167 N N . ILE B 1 254 ? 12.508 -15.227 -5.664 1 97.38 254 ILE B N 1
ATOM 4168 C CA . ILE B 1 254 ? 12.688 -16.484 -4.93 1 97.38 254 ILE B CA 1
ATOM 4169 C C . ILE B 1 254 ? 13.852 -17.266 -5.535 1 97.38 254 ILE B C 1
ATOM 4171 O O . ILE B 1 254 ? 14.531 -18.016 -4.832 1 97.38 254 ILE B O 1
ATOM 4175 N N . ARG B 1 255 ? 14.18 -17.047 -6.773 1 96.25 255 ARG B N 1
ATOM 4176 C CA . ARG B 1 255 ? 15.227 -17.828 -7.434 1 96.25 255 ARG B CA 1
ATOM 4177 C C . ARG B 1 255 ? 16.594 -17.156 -7.273 1 96.25 255 ARG B C 1
ATOM 4179 O O . ARG B 1 255 ? 17.609 -17.844 -7.234 1 96.25 255 ARG B O 1
ATOM 4186 N N . LYS B 1 256 ? 16.594 -15.836 -7.109 1 95.38 256 LYS B N 1
ATOM 4187 C CA . LYS B 1 256 ? 17.875 -15.156 -7.242 1 95.38 256 LYS B CA 1
ATOM 4188 C C . LYS B 1 256 ? 18.297 -14.508 -5.926 1 95.38 256 LYS B C 1
ATOM 4190 O O . LYS B 1 256 ? 19.469 -14.211 -5.719 1 95.38 256 LYS B O 1
ATOM 4195 N N . SER B 1 257 ? 17.406 -14.172 -5.105 1 97.19 257 SER B N 1
ATOM 4196 C CA . SER B 1 257 ? 17.75 -13.562 -3.828 1 97.19 257 SER B CA 1
ATOM 4197 C C . SER B 1 257 ? 18.219 -14.609 -2.822 1 97.19 257 SER B C 1
ATOM 4199 O O . SER B 1 257 ? 17.391 -15.305 -2.223 1 97.19 257 SER B O 1
ATOM 4201 N N . LYS B 1 258 ? 19.453 -14.625 -2.533 1 97.5 258 LYS B N 1
ATOM 4202 C CA . LYS B 1 258 ? 20.078 -15.67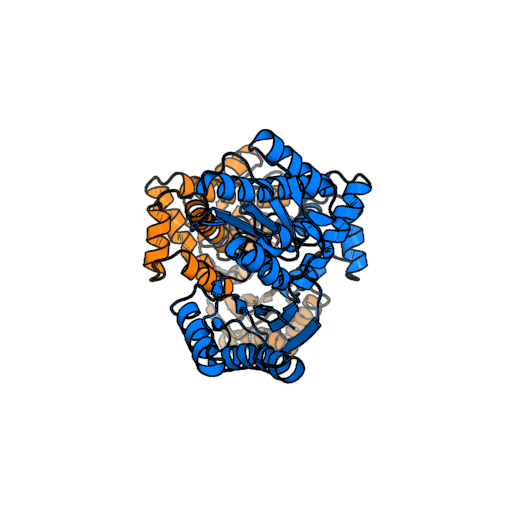2 -1.723 1 97.5 258 LYS B CA 1
ATOM 4203 C C . LYS B 1 258 ? 19.516 -15.664 -0.302 1 97.5 258 LYS B C 1
ATOM 4205 O O . LYS B 1 258 ? 19.125 -16.719 0.22 1 97.5 258 LYS B O 1
ATOM 4210 N N . ASP B 1 259 ? 19.5 -14.5 0.304 1 98.38 259 ASP B N 1
ATOM 4211 C CA . ASP B 1 259 ? 19.062 -14.383 1.692 1 98.38 259 ASP B CA 1
ATOM 4212 C C . ASP B 1 259 ? 17.578 -14.734 1.832 1 98.38 259 ASP B C 1
ATOM 4214 O O . ASP B 1 259 ? 17.188 -15.398 2.789 1 98.38 259 ASP B O 1
ATOM 4218 N N . LEU B 1 260 ? 16.766 -14.312 0.927 1 98.69 260 LEU B N 1
ATOM 4219 C CA . LEU B 1 260 ? 15.344 -14.633 0.979 1 98.69 260 LEU B CA 1
ATOM 4220 C C . LEU B 1 260 ? 15.109 -16.125 0.784 1 98.69 260 LEU B C 1
ATOM 4222 O O . LEU B 1 260 ? 14.367 -16.75 1.546 1 98.69 260 LEU B O 1
ATOM 4226 N N . ARG B 1 261 ? 15.781 -16.734 -0.223 1 98.44 261 ARG B N 1
ATOM 4227 C CA . ARG B 1 261 ? 15.641 -18.156 -0.512 1 98.44 261 ARG B CA 1
ATOM 4228 C C . ARG B 1 261 ? 16.047 -19 0.691 1 98.44 261 ARG B C 1
ATOM 4230 O O . ARG B 1 261 ? 15.352 -19.938 1.062 1 98.44 261 ARG B O 1
ATOM 4237 N N . LYS B 1 262 ? 17.172 -18.578 1.259 1 98.56 262 LYS B N 1
ATOM 4238 C CA . LYS B 1 262 ? 17.672 -19.312 2.424 1 98.56 262 LYS B CA 1
ATOM 4239 C C . LYS B 1 262 ? 16.672 -19.234 3.58 1 98.56 262 LYS B C 1
ATOM 4241 O O . LYS B 1 262 ? 16.391 -20.25 4.227 1 98.56 262 LYS B O 1
ATOM 4246 N N . ALA B 1 263 ? 16.188 -18.047 3.848 1 98.81 263 ALA B N 1
ATOM 4247 C CA . ALA B 1 263 ? 15.219 -17.875 4.922 1 98.81 263 ALA B CA 1
ATOM 4248 C C . ALA B 1 263 ? 13.945 -18.672 4.641 1 98.81 263 ALA B C 1
ATOM 4250 O O . ALA B 1 263 ? 13.383 -19.297 5.547 1 98.81 263 ALA B O 1
ATOM 4251 N N . PHE B 1 264 ? 13.547 -18.656 3.395 1 98.88 264 PHE B N 1
ATOM 4252 C CA . PHE B 1 264 ? 12.383 -19.406 2.924 1 98.88 264 PHE B CA 1
ATOM 4253 C C . PHE B 1 264 ? 12.555 -20.906 3.168 1 98.88 264 PHE B C 1
ATOM 4255 O O . PHE B 1 264 ? 11.719 -21.531 3.805 1 98.88 264 PHE B O 1
ATOM 4262 N N . GLU B 1 265 ? 13.609 -21.422 2.789 1 98.75 265 GLU B N 1
ATOM 4263 C CA . GLU B 1 265 ? 13.875 -22.844 2.9 1 98.75 265 GLU B CA 1
ATOM 4264 C C . GLU B 1 265 ? 14.078 -23.266 4.355 1 98.75 265 GLU B C 1
ATOM 4266 O O . GLU B 1 265 ? 13.609 -24.328 4.777 1 98.75 265 GLU B O 1
ATOM 4271 N N . ASN B 1 266 ? 14.805 -22.422 5.125 1 98.75 266 ASN B N 1
ATOM 4272 C CA . ASN B 1 266 ? 15.039 -22.719 6.531 1 98.75 266 ASN B CA 1
ATOM 4273 C C . ASN B 1 266 ? 13.727 -22.812 7.312 1 98.75 266 ASN B C 1
ATOM 4275 O O . ASN B 1 266 ? 13.547 -23.703 8.125 1 98.75 266 ASN B O 1
ATOM 4279 N N . TYR B 1 267 ? 12.914 -21.859 7.027 1 98.81 267 TYR B N 1
ATOM 4280 C CA . TYR B 1 267 ? 11.625 -21.875 7.711 1 98.81 267 TYR B CA 1
ATOM 4281 C C . TYR B 1 267 ? 10.836 -23.125 7.375 1 98.81 267 TYR B C 1
ATOM 4283 O O . TYR B 1 267 ? 10.281 -23.781 8.266 1 98.81 267 TYR B O 1
ATOM 4291 N N . LEU B 1 268 ? 10.742 -23.469 6.078 1 98.75 268 LEU B N 1
ATOM 4292 C CA . LEU B 1 268 ? 9.945 -24.609 5.645 1 98.75 268 LEU B CA 1
ATOM 4293 C C . LEU B 1 268 ? 10.539 -25.906 6.172 1 98.75 268 LEU B C 1
ATOM 4295 O O . LEU B 1 268 ? 9.805 -26.844 6.512 1 98.75 268 LEU B O 1
ATOM 4299 N N . LYS B 1 269 ? 11.828 -25.984 6.203 1 98.25 269 LYS B N 1
ATOM 4300 C CA . LYS B 1 269 ? 12.516 -27.172 6.727 1 98.25 269 LYS B CA 1
ATOM 4301 C C . LYS B 1 269 ? 12.07 -27.469 8.156 1 98.25 269 LYS B C 1
ATOM 4303 O O . LYS B 1 269 ? 11.961 -28.641 8.539 1 98.25 269 LYS B O 1
ATOM 4308 N N . GLU B 1 270 ? 11.797 -26.453 8.891 1 98.31 270 GLU B N 1
ATOM 4309 C CA . GLU B 1 270 ? 11.469 -26.594 10.305 1 98.31 270 GLU B CA 1
ATOM 4310 C C . GLU B 1 270 ? 9.977 -26.828 10.5 1 98.31 270 GLU B C 1
ATOM 4312 O O . GLU B 1 270 ? 9.539 -27.25 11.578 1 98.31 270 GLU B O 1
ATOM 4317 N N . ASN B 1 271 ? 9.211 -26.688 9.438 1 98.38 271 ASN B N 1
ATOM 4318 C CA . ASN B 1 271 ? 7.777 -26.609 9.711 1 98.38 271 ASN B CA 1
ATOM 4319 C C . ASN B 1 271 ? 6.996 -27.625 8.883 1 98.38 271 ASN B C 1
ATOM 4321 O O . ASN B 1 271 ? 5.887 -28.016 9.258 1 98.38 271 ASN B O 1
ATOM 4325 N N . ILE B 1 272 ? 7.582 -28 7.703 1 98.38 272 ILE B N 1
ATOM 4326 C CA . ILE B 1 272 ? 6.891 -28.984 6.875 1 98.38 272 ILE B CA 1
ATOM 4327 C C . ILE B 1 272 ? 7.906 -29.906 6.215 1 98.38 272 ILE B C 1
ATOM 4329 O O . ILE B 1 272 ? 9.117 -29.672 6.285 1 98.38 272 ILE B O 1
ATOM 4333 N N . ASN B 1 273 ? 7.367 -30.969 5.57 1 98.38 273 ASN B N 1
ATOM 4334 C CA . ASN B 1 273 ? 8.219 -31.953 4.914 1 98.38 273 ASN B CA 1
ATOM 4335 C C . ASN B 1 273 ? 8.312 -31.703 3.412 1 98.38 273 ASN B C 1
ATOM 4337 O O . ASN B 1 273 ? 7.512 -32.219 2.639 1 98.38 273 ASN B O 1
ATOM 4341 N N . VAL B 1 274 ? 9.383 -30.984 3.037 1 98.31 274 VAL B N 1
ATOM 4342 C CA . VAL B 1 274 ? 9.617 -30.703 1.628 1 98.31 274 VAL B CA 1
ATOM 4343 C C . VAL B 1 274 ? 10.594 -31.719 1.046 1 98.31 274 VAL B C 1
ATOM 4345 O O . VAL B 1 274 ? 11.727 -31.828 1.519 1 98.31 274 VAL B O 1
ATOM 4348 N N . VAL B 1 275 ? 10.125 -32.375 0.042 1 97.69 275 VAL B N 1
ATOM 4349 C CA . VAL B 1 275 ? 10.922 -33.438 -0.581 1 97.69 275 VAL B CA 1
ATOM 4350 C C . VAL B 1 275 ? 12 -32.812 -1.463 1 97.69 275 VAL B C 1
ATOM 4352 O O . VAL B 1 275 ? 13.125 -33.312 -1.539 1 97.69 275 VAL B O 1
ATOM 4355 N N . ALA B 1 276 ? 11.617 -31.812 -2.133 1 97.88 276 ALA B N 1
ATOM 4356 C CA . ALA B 1 276 ? 12.539 -31.141 -3.045 1 97.88 276 ALA B CA 1
ATOM 4357 C C . ALA B 1 276 ? 11.992 -29.781 -3.471 1 97.88 276 ALA B C 1
ATOM 4359 O O . ALA B 1 276 ? 10.781 -29.562 -3.49 1 97.88 276 ALA B O 1
ATOM 4360 N N . TYR B 1 277 ? 12.922 -28.922 -3.742 1 98.25 277 TYR B N 1
ATOM 4361 C CA . TYR B 1 277 ? 12.609 -27.688 -4.445 1 98.25 277 TYR B CA 1
ATOM 4362 C C . TYR B 1 277 ? 12.969 -27.797 -5.922 1 98.25 277 TYR B C 1
ATOM 4364 O O . TYR B 1 277 ? 14.031 -28.312 -6.273 1 98.25 277 TYR B O 1
ATOM 4372 N N . VAL B 1 278 ? 12.07 -27.359 -6.746 1 98.12 278 VAL B N 1
ATOM 4373 C CA . VAL B 1 278 ? 12.281 -27.422 -8.188 1 98.12 278 VAL B CA 1
ATOM 4374 C C . VAL B 1 278 ? 12.172 -26.016 -8.789 1 98.12 278 VAL B C 1
ATOM 4376 O O . VAL B 1 278 ? 11.156 -25.344 -8.602 1 98.12 278 VAL B O 1
ATOM 4379 N N . ASP B 1 279 ? 13.148 -25.531 -9.484 1 96.88 279 ASP B N 1
ATOM 4380 C CA . ASP B 1 279 ? 13.102 -24.172 -10.023 1 96.88 279 ASP B CA 1
ATOM 4381 C C . ASP B 1 279 ? 13.656 -24.125 -11.445 1 96.88 279 ASP B C 1
ATOM 4383 O O . ASP B 1 279 ? 14.242 -23.109 -11.852 1 96.88 279 ASP B O 1
ATOM 4387 N N . ASN B 1 280 ? 13.531 -25.219 -12.164 1 94.19 280 ASN B N 1
ATOM 4388 C CA . ASN B 1 280 ? 13.977 -25.234 -13.555 1 94.19 280 ASN B CA 1
ATOM 4389 C C . ASN B 1 280 ? 13.141 -24.297 -14.422 1 94.19 280 ASN B C 1
ATOM 4391 O O . ASN B 1 280 ? 11.992 -23.984 -14.086 1 94.19 280 ASN B O 1
ATOM 4395 N N . ASP B 1 281 ? 13.766 -23.781 -15.477 1 91.12 281 ASP B N 1
ATOM 4396 C CA . ASP B 1 281 ? 13.07 -22.953 -16.453 1 91.12 281 ASP B CA 1
ATOM 4397 C C . ASP B 1 281 ? 12.273 -23.812 -17.422 1 91.12 281 ASP B C 1
ATOM 4399 O O . ASP B 1 281 ? 12.844 -24.484 -18.281 1 91.12 281 ASP B O 1
ATOM 4403 N N . VAL B 1 282 ? 11.023 -23.844 -17.266 1 93.12 282 VAL B N 1
ATOM 4404 C CA . VAL B 1 282 ? 10.164 -24.656 -18.125 1 93.12 282 VAL B CA 1
ATOM 4405 C C . VAL B 1 282 ? 8.906 -23.859 -18.484 1 93.12 282 VAL B C 1
ATOM 4407 O O . VAL B 1 282 ? 8.359 -23.141 -17.641 1 93.12 282 VAL B O 1
ATOM 4410 N N . SER B 1 283 ? 8.492 -24 -19.719 1 94.44 283 SER B N 1
ATOM 4411 C CA . SER B 1 283 ? 7.238 -23.391 -20.141 1 94.44 283 SER B CA 1
ATOM 4412 C C . SER B 1 283 ? 6.043 -24.016 -19.422 1 94.44 283 SER B C 1
ATOM 4414 O O . SER B 1 283 ? 5.992 -25.234 -19.25 1 94.44 283 SER B O 1
ATOM 4416 N N . ALA B 1 284 ? 5.125 -23.172 -19.031 1 96.19 284 ALA B N 1
ATOM 4417 C CA . ALA B 1 284 ? 3.912 -23.688 -18.406 1 96.19 284 ALA B CA 1
ATOM 4418 C C . ALA B 1 284 ? 3.174 -24.641 -19.328 1 96.19 284 ALA B C 1
ATOM 4420 O O . ALA B 1 284 ? 2.576 -25.625 -18.875 1 96.19 284 ALA B O 1
ATOM 4421 N N . ALA B 1 285 ? 3.291 -24.375 -20.609 1 97.62 285 ALA B N 1
ATOM 4422 C CA . ALA B 1 285 ? 2.6 -25.203 -21.594 1 97.62 285 ALA B CA 1
ATOM 4423 C C . ALA B 1 285 ? 3.084 -26.641 -21.531 1 97.62 285 ALA B C 1
ATOM 4425 O O . ALA B 1 285 ? 2.361 -27.562 -21.922 1 97.62 285 ALA B O 1
ATOM 4426 N N . LYS B 1 286 ? 4.258 -26.844 -21.047 1 97.88 286 LYS B N 1
ATOM 4427 C CA . LYS B 1 286 ? 4.812 -28.203 -20.984 1 97.88 286 LYS B CA 1
ATOM 4428 C C . LYS B 1 286 ? 4.043 -29.062 -19.969 1 97.88 286 LYS B C 1
ATOM 4430 O O . LYS B 1 286 ? 4.156 -30.281 -19.984 1 97.88 286 LYS B O 1
ATOM 4435 N N . GLY B 1 287 ? 3.299 -28.391 -19.109 1 97.94 287 GLY B N 1
ATOM 4436 C CA . GLY B 1 287 ? 2.408 -29.141 -18.234 1 97.94 287 GLY B CA 1
ATOM 4437 C C . GLY B 1 287 ? 1.533 -30.125 -19 1 97.94 287 GLY B C 1
ATOM 4438 O O . GLY B 1 287 ? 1.213 -31.203 -18.484 1 97.94 287 GLY B O 1
ATOM 4439 N N . ALA B 1 288 ? 1.164 -29.75 -20.188 1 97.25 288 ALA B N 1
ATOM 4440 C CA . ALA B 1 288 ? 0.34 -30.594 -21.047 1 97.25 288 ALA B CA 1
ATOM 4441 C C . ALA B 1 288 ? 0.999 -31.953 -21.25 1 97.25 288 ALA B C 1
ATOM 4443 O O . ALA B 1 288 ? 0.345 -33 -21.141 1 97.25 288 ALA B O 1
ATOM 4444 N N . TYR B 1 289 ? 2.258 -31.953 -21.562 1 97.62 289 TYR B N 1
ATOM 4445 C CA . TYR B 1 289 ? 3.02 -33.156 -21.812 1 97.62 289 TYR B CA 1
ATOM 4446 C C . TYR B 1 289 ? 2.994 -34.094 -20.594 1 97.62 289 TYR B C 1
ATOM 4448 O O . TYR B 1 289 ? 2.684 -35.281 -20.719 1 97.62 289 TYR B O 1
ATOM 4456 N N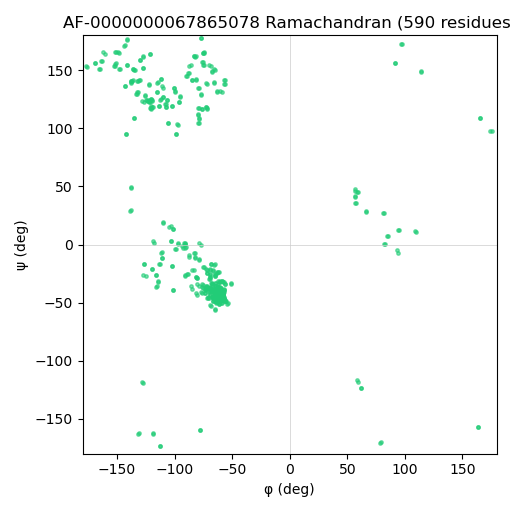 . TYR B 1 290 ? 3.225 -33.562 -19.469 1 97.62 290 TYR B N 1
ATOM 4457 C CA . TYR B 1 290 ? 3.33 -34.375 -18.266 1 97.62 290 TYR B CA 1
ATOM 4458 C C . TYR B 1 290 ? 1.962 -34.906 -17.828 1 97.62 290 TYR B C 1
ATOM 4460 O O . TYR B 1 290 ? 1.843 -36 -17.328 1 97.62 290 TYR B O 1
ATOM 4468 N N . ILE B 1 291 ? 0.954 -34.031 -17.984 1 96.75 291 ILE B N 1
ATOM 4469 C CA . ILE B 1 291 ? -0.4 -34.469 -17.672 1 96.75 291 ILE B CA 1
ATOM 4470 C C . ILE B 1 291 ? -0.777 -35.656 -18.562 1 96.75 291 ILE B C 1
ATOM 4472 O O . ILE B 1 291 ? -1.31 -36.656 -18.078 1 96.75 291 ILE B O 1
ATOM 4476 N N . TYR B 1 292 ? -0.509 -35.5 -19.844 1 97.25 292 TYR B N 1
ATOM 4477 C CA . TYR B 1 292 ? -0.793 -36.562 -20.797 1 97.25 292 TYR B CA 1
ATOM 4478 C C . TYR B 1 292 ? -0.07 -37.844 -20.406 1 97.25 292 TYR B C 1
ATOM 4480 O O . TYR B 1 292 ? -0.655 -38.938 -20.453 1 97.25 292 TYR B O 1
ATOM 4488 N N . GLN B 1 293 ? 1.219 -37.719 -20.109 1 96.25 293 GLN B N 1
ATOM 4489 C CA . GLN B 1 293 ? 2.021 -38.875 -19.734 1 96.25 293 GLN B CA 1
ATOM 4490 C C . GLN B 1 293 ? 1.434 -39.594 -18.516 1 96.25 293 GLN B C 1
ATOM 4492 O O . GLN B 1 293 ? 1.389 -40.812 -18.469 1 96.25 293 GLN B O 1
ATOM 4497 N N . LYS B 1 294 ? 0.987 -38.906 -17.594 1 93.19 294 LYS B N 1
ATOM 4498 C CA . LYS B 1 294 ? 0.456 -39.469 -16.359 1 93.19 294 LYS B CA 1
ATOM 4499 C C . LYS B 1 294 ? -0.897 -40.125 -16.594 1 93.19 294 LYS B C 1
ATOM 4501 O O . LYS B 1 294 ? -1.226 -41.125 -15.953 1 93.19 294 LYS B O 1
ATOM 4506 N N . THR B 1 295 ? -1.651 -39.562 -17.438 1 90.5 295 THR B N 1
ATOM 4507 C CA . THR B 1 295 ? -3.006 -40.031 -17.672 1 90.5 295 THR B CA 1
ATOM 4508 C C . THR B 1 295 ? -2.994 -41.25 -18.609 1 90.5 295 THR B C 1
ATOM 4510 O O . THR B 1 295 ? -3.922 -42.062 -18.594 1 90.5 295 THR B O 1
ATOM 4513 N N . ASN B 1 296 ? -2.041 -41.375 -19.484 1 87.81 296 ASN B N 1
ATOM 4514 C CA . ASN B 1 296 ? -2.041 -42.406 -20.516 1 87.81 296 ASN B CA 1
ATOM 4515 C C . ASN B 1 296 ? -0.935 -43.438 -20.266 1 87.81 296 ASN B C 1
ATOM 4517 O O . ASN B 1 296 ? -0.853 -44.438 -20.984 1 87.81 296 ASN B O 1
ATOM 4521 N N . ASN B 1 297 ? -0.041 -43.25 -19.297 1 78.06 297 ASN B N 1
ATOM 4522 C CA . ASN B 1 297 ? 0.921 -44.281 -18.906 1 78.06 297 ASN B CA 1
ATOM 4523 C C . ASN B 1 297 ? 0.578 -44.906 -17.562 1 78.06 297 ASN B C 1
ATOM 4525 O O . ASN B 1 297 ? 0.052 -44.219 -16.672 1 78.06 297 ASN B O 1
#

Nearest PDB structures (foldseek):
  2e2o-assembly1_A  TM=7.153E-01  e=9.674E-25  Sulfurisphaera tokodaii
  1zc6-assembly1_A  TM=6.994E-01  e=4.202E-19  Chromobacterium violaceum ATCC 12472
  2ch6-assembly2_C  TM=7.126E-01  e=3.041E-18  Homo sapiens
  8oqk-assembly1_A-2  TM=7.110E-01  e=1.153E-15  Tannerella forsythia
  8ow7-assembly3_E  TM=6.565E-01  e=3.395E-16  Tannerella forsythia

Sequence (594 aa):
MDYIIGVDGGGTKTEAVAYDLSGEVLARALTGFGNLVNGKEEALNNITTSIEELIIKLGQDGLKGIYLGIAGSEVGENAKLIYNEVKNKFSLEPVVMNDGDLALKALLEGEDGILVIAGTGSTAFGVKEDKQARCGGWGHLLGDEGSAYKISIEAFKRMIHEEDYGIDRSELSQAILDKLNMTTVDEIVGFIYSATKDEIAAMASLVSIYAEKGDDYAKNILINEGIEIAKSAERVFKKLNFDKCRIGLVGGVIRKSKDLRKAFENYLKENINVVAYVDNDVSAAKGAYYIYQKTNNMDYIIGVDGGGTKTEAVAYDLSGEVLARALTGFGNLVNGKEEALNNITTSIEELIIKLGQDGLKGIYLGIAGSEVGENAKLIYNEVKNKFSLEPVVMNDGDLALKALLEGEDGILVIAGTGSTAFGVKEDKQARCGGWGHLLGDEGSAYKISIEAFKRMIHEEDYGIDRSELSQAILDKLNMTTVDEIVGFIYSATKDEIAAMASLVSIYAEKGDDYAKNILINEGIEIAKSAERVFKKLNFDKCRIGLVGGVIRKSKDLRKAFENYLKENINVVAYVDNDVSAAKGAYYIYQKTNN

Radius of gyration: 29.78 Å; Cα contacts (8 Å, |Δi|>4): 1334; chains: 2; bounding box: 50×96×69 Å

Secondary structure (DSSP, 8-state):
--EEEEEEE-SS-EEEEEEETTS-EEEEEEES---GGG-HHHHHHHHHHHHHHHHHHH-STTEEEEEEEETTTTSTTHHHHHHHHHHHHHSS--EEE-HHHHHHHHHTTT--EEEEEESSSEEEEEEETTEEEEEE-SBTTTB-TTSHHHHHHHHHHHHHHHHHHTPPPPHHHHHHHHHTT--SHHHHHHHHHHS-HHHHHTTHHHHHHHHHTT-HHHHHHHHHHHHHHHHHHHHHHHHTT-SSEEEEEESHHHHH-HHHHHHHHHHHHHHS-EEEEE-----GGGHHHHHHHHHH-/--EEEEEEE-SS-EEEEEEETTS-EEEEEEES---GGG-HHHHHHHHHHHHHHHHHHH-STTEEEEEEEETTTTSTTHHHHHHHHHHHHHSS--EEE-HHHHHHHHHTTT--EEEEEESSSEEEEEEETTEEEEEE-SBTTTB-TTSHHHHHHHHHHHHHHHHHTTPPPPHHHHHHHHHTT--SHHHHHHHHHHS-HHHHHTTHHHHHHHHHTT-HHHHHHHHHHHHHHHHHHHHHHHHTT-SSEEEEEESHHHHH-HHHHHHHHHHHHHHS-EEEEE-----GGGHHHHHHHHHH-

InterPro domains:
  IPR002731 ATPase, BadF/BadG/BcrA/BcrD type [PF01869] (5-288)
  IPR043129 ATPase, nucleotide binding domain [SSF53067] (1-105)
  IPR043129 ATPase, nucleotide binding domain [SSF53067] (111-294)
  IPR052519 Eukaryotic-type N-acetylglucosamine Kinase [PTHR43190] (3-292)

Solvent-accessible surface area (backbone atoms only — not comparable to full-atom values): 29426 Å² total; per-residue (Å²): 114,56,27,35,34,7,29,35,16,29,81,70,34,21,39,23,36,32,26,36,88,86,65,46,80,73,48,74,33,78,39,45,27,25,17,42,86,82,36,51,68,60,8,50,48,24,50,49,48,23,50,47,56,50,36,72,73,69,42,66,88,27,56,75,45,42,29,34,12,23,34,58,26,79,52,84,60,40,39,57,50,52,40,50,54,48,21,68,74,65,75,46,83,52,46,73,43,39,33,65,56,27,33,36,18,30,61,49,62,46,44,62,30,35,33,38,37,14,22,68,48,17,34,19,39,30,39,51,89,95,41,74,43,60,15,70,53,57,39,87,89,57,29,21,56,38,4,19,32,50,50,19,51,53,53,51,33,50,44,50,48,24,59,52,68,70,43,79,77,47,70,64,50,49,49,51,30,56,76,68,73,47,91,52,72,69,57,47,48,58,45,68,77,66,52,53,70,65,64,50,16,59,47,26,59,57,39,45,55,37,26,75,73,62,36,63,66,38,36,48,52,32,32,51,25,14,38,48,38,31,49,28,42,50,46,30,40,58,76,64,63,56,79,56,35,40,34,30,50,41,45,61,38,54,74,63,28,62,59,21,33,49,32,20,49,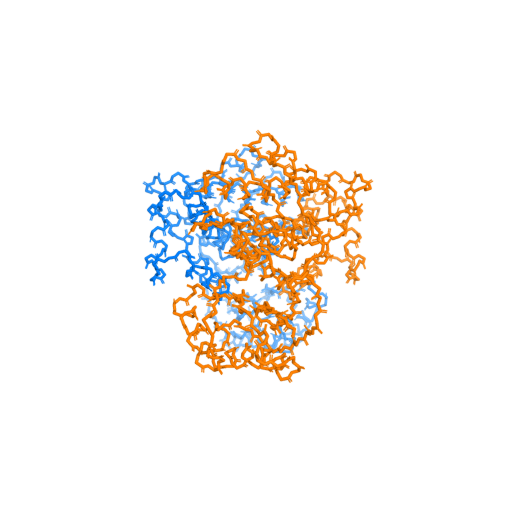54,50,37,64,75,72,48,50,69,76,42,79,40,64,75,95,68,58,39,30,48,9,31,53,28,45,50,47,59,74,76,98,114,57,27,35,32,7,30,35,16,29,81,69,34,20,40,23,34,32,25,34,88,86,65,46,81,74,49,75,32,77,41,45,27,26,16,42,87,82,35,51,69,62,8,51,48,23,50,52,47,21,50,46,56,49,35,72,74,70,43,66,89,27,56,75,46,41,30,35,11,23,33,59,26,78,50,85,60,39,38,57,52,53,39,51,54,47,22,68,74,66,75,45,84,52,47,72,42,39,32,65,56,28,32,36,17,29,62,49,63,44,43,61,31,35,32,39,38,14,22,68,49,17,33,20,39,30,38,49,89,96,42,73,43,61,15,70,53,56,39,88,89,58,30,18,56,39,5,18,31,49,49,20,48,53,53,51,33,50,44,49,48,24,61,52,68,70,42,80,80,46,71,66,51,48,50,53,31,55,74,68,72,46,90,53,71,69,58,47,48,57,46,67,76,68,51,52,69,65,64,48,15,60,47,27,59,57,38,47,54,37,26,76,73,63,37,63,67,38,37,48,52,33,31,53,24,14,39,48,38,31,50,28,42,50,45,30,40,57,75,65,64,56,81,57,36,40,34,30,49,40,42,62,36,55,74,62,31,63,58,20,34,50,30,20,50,54,51,37,65,75,72,47,50,70,76,43,80,40,63,75,92,68,59,38,28,49,9,33,53,29,44,49,50,59,74,75,97